Protein AF-A0A956I050-F1 (afdb_monomer_lite)

Structure (mmCIF, N/CA/C/O backbone):
data_AF-A0A956I050-F1
#
_entry.id   AF-A0A956I050-F1
#
loop_
_atom_site.group_PDB
_atom_site.id
_atom_site.type_symbol
_atom_site.label_atom_id
_atom_site.label_alt_id
_atom_site.label_comp_id
_atom_site.label_asym_id
_atom_site.label_entity_id
_atom_site.label_seq_id
_atom_site.pdbx_PDB_ins_code
_atom_site.Cartn_x
_atom_site.Cartn_y
_atom_site.Cartn_z
_atom_site.occupancy
_atom_site.B_iso_or_equiv
_atom_site.auth_seq_id
_atom_site.auth_comp_id
_atom_site.auth_asym_id
_atom_site.auth_atom_id
_atom_site.pdbx_PDB_model_num
ATOM 1 N N . VAL A 1 1 ? -2.590 -21.849 24.169 1.00 32.66 1 VAL A N 1
ATOM 2 C CA . VAL A 1 1 ? -2.100 -20.506 23.797 1.00 32.66 1 VAL A CA 1
ATOM 3 C C . VAL A 1 1 ? -2.093 -20.452 22.286 1.00 32.66 1 VAL A C 1
ATOM 5 O O . VAL A 1 1 ? -1.281 -21.127 21.665 1.00 32.66 1 VAL A O 1
ATOM 8 N N . GLN A 1 2 ? -3.095 -19.812 21.691 1.00 24.70 2 GLN A N 1
ATOM 9 C CA . GLN A 1 2 ? -3.137 -19.642 20.244 1.00 24.70 2 GLN A CA 1
ATOM 10 C C . GLN A 1 2 ? -2.114 -18.549 19.931 1.00 24.70 2 GLN A C 1
ATOM 12 O O . GLN A 1 2 ? -2.386 -17.370 20.122 1.00 24.70 2 GLN A O 1
ATOM 17 N N . HIS A 1 3 ? -0.891 -18.960 19.594 1.00 26.44 3 HIS A N 1
ATOM 18 C CA . HIS A 1 3 ? 0.103 -18.056 19.034 1.00 26.44 3 HIS A CA 1
ATOM 19 C C . HIS A 1 3 ? -0.406 -17.677 17.646 1.00 26.44 3 HIS A C 1
ATOM 21 O O . HIS A 1 3 ? -0.210 -18.418 16.683 1.00 26.44 3 HIS A O 1
ATOM 27 N N . ASP A 1 4 ? -1.142 -16.573 17.566 1.00 37.06 4 ASP A N 1
ATOM 28 C CA . ASP A 1 4 ? -1.303 -15.887 16.296 1.00 37.06 4 ASP A CA 1
ATOM 29 C C . ASP A 1 4 ? 0.092 -15.388 15.903 1.00 37.06 4 ASP A C 1
ATOM 31 O O . ASP A 1 4 ? 0.827 -14.862 16.739 1.00 37.06 4 ASP A O 1
ATOM 35 N N . VAL A 1 5 ? 0.501 -15.655 14.668 1.00 35.31 5 VAL A N 1
ATOM 36 C CA . VAL A 1 5 ? 1.904 -15.766 14.201 1.00 35.31 5 VAL A CA 1
ATOM 37 C C . VAL A 1 5 ? 2.706 -14.449 14.306 1.00 35.31 5 VAL A C 1
ATOM 39 O O . VAL A 1 5 ? 3.886 -14.403 13.967 1.00 35.31 5 VAL A O 1
ATOM 42 N N . TYR A 1 6 ? 2.081 -13.385 14.808 1.00 45.66 6 TYR A N 1
ATOM 43 C CA . TYR A 1 6 ? 2.517 -11.993 14.700 1.00 45.66 6 TYR A CA 1
ATOM 44 C C . TYR A 1 6 ? 2.649 -11.259 16.028 1.00 45.66 6 TYR A C 1
ATOM 46 O O . TYR A 1 6 ? 3.104 -10.118 16.041 1.00 45.66 6 TYR A O 1
ATOM 54 N N . HIS A 1 7 ? 2.311 -11.907 17.140 1.00 44.47 7 HIS A N 1
ATOM 55 C CA . HIS A 1 7 ? 2.583 -11.340 18.449 1.00 44.47 7 HIS A CA 1
ATOM 56 C C . HIS A 1 7 ? 3.891 -11.928 18.972 1.00 44.47 7 HIS A C 1
ATOM 58 O O . HIS A 1 7 ? 3.992 -13.131 19.222 1.00 44.47 7 HIS A O 1
ATOM 64 N N . VAL A 1 8 ? 4.90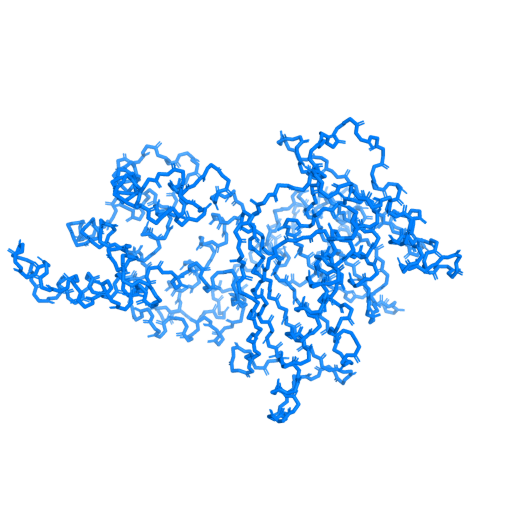7 -11.074 19.152 1.00 45.56 8 VAL A N 1
ATOM 65 C CA . VAL A 1 8 ? 6.084 -11.419 19.982 1.00 45.56 8 VAL A CA 1
ATOM 66 C C . VAL A 1 8 ? 5.624 -11.802 21.397 1.00 45.56 8 VAL A C 1
ATOM 68 O O . VAL A 1 8 ? 6.259 -12.595 22.091 1.00 45.56 8 VAL A O 1
ATOM 71 N N . TYR A 1 9 ? 4.472 -11.263 21.781 1.00 52.09 9 TYR A N 1
ATOM 72 C CA . TYR A 1 9 ? 3.809 -11.414 23.055 1.00 52.09 9 TYR A CA 1
ATOM 73 C C . TYR A 1 9 ? 2.624 -12.385 22.975 1.00 52.09 9 TYR A C 1
ATOM 75 O O . TYR A 1 9 ? 2.086 -12.687 21.918 1.00 52.09 9 TYR A O 1
ATOM 83 N N . THR A 1 10 ? 2.189 -12.928 24.101 1.00 69.94 10 THR A N 1
ATOM 84 C CA . THR A 1 10 ? 0.854 -13.531 24.173 1.00 69.94 10 THR A CA 1
ATOM 85 C C . THR A 1 10 ? -0.200 -12.414 24.151 1.00 69.94 10 THR A C 1
ATOM 87 O O . THR A 1 10 ? 0.128 -11.263 24.433 1.00 69.94 10 THR A O 1
ATOM 90 N N . VAL A 1 11 ? -1.452 -12.714 23.777 1.00 73.69 11 VAL A N 1
ATOM 91 C CA . VAL A 1 11 ? -2.514 -11.691 23.605 1.00 73.69 11 VAL A CA 1
ATOM 92 C C . VAL A 1 11 ? -2.657 -10.789 24.839 1.00 73.69 11 VAL A C 1
ATOM 94 O O . VAL A 1 11 ? -2.818 -9.585 24.709 1.00 73.69 11 VAL A O 1
ATOM 97 N N . ASP A 1 12 ? -2.534 -11.357 26.036 1.00 78.62 12 ASP A N 1
ATOM 98 C CA . ASP A 1 12 ? -2.527 -10.633 27.309 1.00 78.62 12 ASP A CA 1
ATOM 99 C C . ASP A 1 12 ? -1.355 -9.647 27.440 1.00 78.62 12 ASP A C 1
ATOM 101 O O . ASP A 1 12 ? -1.567 -8.488 27.791 1.00 78.62 12 ASP A O 1
ATOM 105 N N . VAL A 1 13 ? -0.131 -10.077 27.127 1.00 83.12 13 VAL A N 1
ATOM 106 C CA . VAL A 1 13 ? 1.059 -9.216 27.190 1.00 83.12 13 VAL A CA 1
ATOM 107 C C . VAL A 1 13 ? 1.009 -8.131 26.109 1.00 83.12 13 VAL A C 1
ATOM 109 O O . VAL A 1 13 ? 1.358 -6.987 26.390 1.00 83.12 13 VAL A O 1
ATOM 112 N N . HIS A 1 14 ? 0.514 -8.450 24.908 1.00 85.94 14 HIS A N 1
ATOM 113 C CA . HIS A 1 14 ? 0.299 -7.470 23.837 1.00 85.94 14 HIS A CA 1
ATOM 114 C C . HIS A 1 14 ? -0.714 -6.395 24.241 1.00 85.94 14 HIS A C 1
ATOM 116 O O . HIS A 1 14 ? -0.412 -5.210 24.135 1.00 85.94 14 HIS A O 1
ATOM 122 N N . SER A 1 15 ? -1.878 -6.782 24.774 1.00 89.81 15 SER A N 1
ATOM 123 C CA . SER A 1 15 ? -2.897 -5.825 25.224 1.00 89.81 15 SER A CA 1
ATOM 124 C C . SER A 1 15 ? -2.367 -4.858 26.286 1.00 89.81 15 SER A C 1
ATOM 126 O O . SER A 1 15 ? -2.687 -3.670 26.246 1.00 89.81 15 SER A O 1
ATOM 128 N N . VAL A 1 16 ? -1.546 -5.340 27.227 1.00 92.50 16 VAL A N 1
ATOM 129 C CA . VAL A 1 16 ? -0.915 -4.482 28.246 1.00 92.50 16 VAL A CA 1
ATOM 130 C C . VAL A 1 16 ? 0.146 -3.575 27.621 1.00 92.50 16 VAL A C 1
ATOM 132 O O . VAL A 1 16 ? 0.132 -2.374 27.875 1.00 92.50 16 VAL A O 1
ATOM 135 N N . ALA A 1 17 ? 1.005 -4.106 26.748 1.00 91.00 17 ALA A N 1
ATOM 136 C CA . ALA A 1 17 ? 2.020 -3.311 26.058 1.00 91.00 17 ALA A CA 1
ATOM 137 C C . ALA A 1 17 ? 1.398 -2.193 25.204 1.00 91.00 17 ALA A C 1
ATOM 139 O O . ALA A 1 17 ? 1.888 -1.065 25.215 1.00 91.00 17 ALA A O 1
ATOM 140 N N . ALA A 1 18 ? 0.296 -2.472 24.502 1.00 93.81 18 ALA A N 1
ATOM 141 C CA . ALA A 1 18 ? -0.436 -1.479 23.721 1.00 93.81 18 ALA A CA 1
ATOM 142 C C . ALA A 1 18 ? -0.981 -0.351 24.617 1.00 93.81 18 ALA A C 1
ATOM 144 O O . ALA A 1 18 ? -0.853 0.832 24.292 1.00 93.81 18 ALA A O 1
ATOM 145 N N . VAL A 1 19 ? -1.527 -0.698 25.788 1.00 96.44 19 VAL A N 1
ATOM 146 C CA . VAL A 1 19 ? -1.959 0.277 26.802 1.00 96.44 19 VAL A CA 1
ATOM 147 C C . VAL A 1 19 ? -0.791 1.135 27.300 1.00 96.44 19 VAL A C 1
ATOM 149 O O . VAL A 1 19 ? -0.926 2.361 27.361 1.00 96.44 19 VAL A O 1
ATOM 152 N N . ASP A 1 20 ? 0.358 0.529 27.599 1.00 95.00 20 ASP A N 1
ATOM 153 C CA . ASP A 1 20 ? 1.566 1.255 28.010 1.00 95.00 20 ASP A CA 1
ATOM 154 C C . ASP A 1 20 ? 2.052 2.200 26.903 1.00 95.00 20 ASP A C 1
ATOM 156 O O . ASP A 1 20 ? 2.388 3.356 27.167 1.00 95.00 20 ASP A O 1
ATOM 160 N N . ARG A 1 21 ? 1.984 1.771 25.639 1.00 95.12 21 ARG A N 1
ATOM 161 C CA . ARG A 1 21 ? 2.326 2.607 24.485 1.00 95.12 21 ARG A CA 1
ATOM 162 C C . ARG A 1 21 ? 1.399 3.812 24.341 1.00 95.12 21 ARG A C 1
ATOM 164 O O . ARG A 1 21 ? 1.870 4.924 24.101 1.00 95.12 21 ARG A O 1
ATOM 171 N N . LEU A 1 22 ? 0.090 3.645 24.530 1.00 96.75 22 LEU A N 1
ATOM 172 C CA . LEU A 1 22 ? -0.833 4.785 24.562 1.00 96.75 22 LEU A CA 1
ATOM 173 C C . LEU A 1 22 ? -0.511 5.738 25.727 1.00 96.75 22 LEU A C 1
ATOM 175 O O . LEU A 1 22 ? -0.635 6.958 25.589 1.00 96.75 22 LEU A O 1
ATOM 179 N N . HIS A 1 23 ? -0.060 5.201 26.861 1.00 96.38 23 HIS A N 1
ATOM 180 C CA . HIS A 1 23 ? 0.382 6.001 27.998 1.00 96.38 23 HIS A CA 1
ATOM 181 C C . HIS A 1 23 ? 1.661 6.804 27.697 1.00 96.38 23 HIS A C 1
ATOM 183 O O . HIS A 1 23 ? 1.716 7.993 28.010 1.00 96.38 23 HIS A O 1
ATOM 189 N N . GLU A 1 24 ? 2.660 6.206 27.043 1.00 96.12 24 GLU A N 1
ATOM 190 C CA . GLU A 1 24 ? 3.865 6.897 26.548 1.00 96.12 24 GLU A CA 1
ATOM 191 C C . GLU A 1 24 ? 3.514 8.048 25.596 1.00 96.12 24 GLU A C 1
ATOM 193 O O . GLU A 1 24 ? 4.034 9.158 25.739 1.00 96.12 24 GLU A O 1
ATOM 198 N N . LEU A 1 25 ? 2.577 7.817 24.667 1.00 96.25 25 LEU A N 1
ATOM 199 C CA . LEU A 1 25 ? 2.087 8.853 23.756 1.00 96.25 25 LEU A CA 1
ATOM 200 C C . LEU A 1 25 ? 1.469 10.030 24.511 1.00 96.25 25 LEU A C 1
ATOM 202 O O . LEU A 1 25 ? 1.815 11.176 24.226 1.00 96.25 25 LEU A O 1
ATOM 206 N N . ALA A 1 26 ? 0.595 9.753 25.482 1.00 95.56 26 ALA A N 1
ATOM 207 C CA . ALA A 1 26 ? -0.079 10.778 26.278 1.00 95.56 26 ALA A CA 1
ATOM 208 C C . ALA A 1 26 ? 0.891 11.592 27.153 1.00 95.56 26 ALA A C 1
ATOM 210 O O . ALA A 1 26 ? 0.649 12.773 27.396 1.00 95.56 26 ALA A O 1
ATOM 211 N N . ARG A 1 27 ? 2.002 10.987 27.602 1.00 95.81 27 ARG A N 1
ATOM 212 C CA . ARG A 1 27 ? 3.082 11.686 28.326 1.00 95.81 27 ARG A CA 1
ATOM 213 C C . ARG A 1 27 ? 4.019 12.473 27.406 1.00 95.81 27 ARG A C 1
ATOM 215 O O . ARG A 1 27 ? 4.732 13.355 27.881 1.00 95.81 27 ARG A O 1
ATOM 222 N N . GLY A 1 28 ? 3.974 12.210 26.100 1.00 93.12 28 GLY A N 1
ATOM 223 C CA . GLY A 1 28 ? 4.796 12.887 25.099 1.00 93.12 28 GLY A CA 1
ATOM 224 C C . GLY A 1 28 ? 6.198 12.300 24.941 1.00 93.12 28 GLY A C 1
ATOM 225 O O . GLY A 1 28 ? 7.051 12.942 24.329 1.00 93.12 28 GLY A O 1
ATOM 226 N N . ASP A 1 29 ? 6.439 11.094 25.452 1.00 93.31 29 ASP A N 1
ATOM 227 C CA . ASP A 1 29 ? 7.758 10.449 25.446 1.00 93.31 29 ASP A CA 1
ATOM 228 C C . ASP A 1 29 ? 8.275 10.176 24.028 1.00 93.31 29 ASP A C 1
ATOM 230 O O . ASP A 1 29 ? 9.478 10.203 23.788 1.00 93.31 29 ASP A O 1
ATOM 234 N N . LEU A 1 30 ? 7.360 9.963 23.077 1.00 89.69 30 LEU A N 1
ATOM 235 C CA . LEU A 1 30 ? 7.664 9.644 21.679 1.00 89.69 30 LEU A CA 1
ATOM 236 C C . LEU A 1 30 ? 7.559 10.863 20.749 1.00 89.69 30 LEU A C 1
ATOM 238 O O . LEU A 1 30 ? 7.482 10.720 19.532 1.00 89.69 30 LEU A O 1
ATOM 242 N N . LYS A 1 31 ? 7.521 12.084 21.298 1.00 87.25 31 LYS A N 1
ATOM 243 C CA . LYS A 1 31 ? 7.215 13.303 20.532 1.00 87.25 31 LYS A CA 1
ATOM 244 C C . LYS A 1 31 ? 8.243 13.634 19.444 1.00 87.25 31 LYS A C 1
ATOM 246 O O . LYS A 1 31 ? 7.863 14.272 18.464 1.00 87.25 31 LYS A O 1
ATOM 251 N N . SER A 1 32 ? 9.513 13.255 19.615 1.00 76.31 32 SER A N 1
ATOM 252 C CA . SER A 1 32 ? 10.557 13.483 18.602 1.00 76.31 32 SER A CA 1
ATOM 253 C C . SER A 1 32 ? 10.265 12.729 17.309 1.00 76.31 32 SER A C 1
ATOM 255 O O . SER A 1 32 ? 10.417 13.289 16.227 1.00 76.31 32 SER A O 1
ATOM 257 N N . ASP A 1 33 ? 9.798 11.491 17.444 1.00 77.81 33 ASP A N 1
ATOM 258 C CA . ASP A 1 33 ? 9.650 10.557 16.331 1.00 77.81 33 ASP A CA 1
ATOM 259 C C . ASP A 1 33 ? 8.204 10.557 15.811 1.00 77.81 33 ASP A C 1
ATOM 261 O O . ASP A 1 33 ? 7.954 10.363 14.622 1.00 77.81 33 ASP A O 1
ATOM 265 N N . HIS A 1 34 ? 7.241 10.824 16.703 1.00 85.69 34 HIS A N 1
ATOM 266 C CA . HIS A 1 34 ? 5.802 10.726 16.455 1.00 85.69 34 HIS A CA 1
ATOM 267 C C . HIS A 1 34 ? 5.030 11.936 17.020 1.00 85.69 34 HIS A C 1
ATOM 269 O O . HIS A 1 34 ? 4.218 11.809 17.948 1.00 85.69 34 HIS A O 1
ATOM 275 N N . PRO A 1 35 ? 5.240 13.144 16.464 1.00 85.62 35 PRO A N 1
ATOM 276 C CA . PRO A 1 35 ? 4.672 14.376 17.006 1.00 85.62 35 PRO A CA 1
ATOM 277 C C . PRO A 1 35 ? 3.140 14.451 16.916 1.00 85.62 35 PRO A C 1
ATOM 279 O O . PRO A 1 35 ? 2.521 15.061 17.794 1.00 85.62 35 PRO A O 1
ATOM 282 N N . LEU A 1 36 ? 2.510 13.869 15.883 1.00 89.69 36 LEU A N 1
ATOM 283 C CA . LEU A 1 36 ? 1.050 13.884 15.741 1.00 89.69 36 LEU A CA 1
ATOM 284 C C . LEU A 1 36 ? 0.362 12.958 16.764 1.00 89.69 36 LEU A C 1
ATOM 286 O O . LEU A 1 36 ? -0.458 13.479 17.524 1.00 89.69 36 LEU A O 1
ATOM 290 N N . PRO A 1 37 ? 0.693 11.649 16.868 1.00 94.50 37 PRO A N 1
ATOM 291 C CA . PRO A 1 37 ? 0.135 10.777 17.905 1.00 94.50 37 PRO A CA 1
ATOM 292 C C . PRO A 1 37 ? 0.257 11.344 19.323 1.00 94.50 37 PRO A C 1
ATOM 294 O O . PRO A 1 37 ? -0.730 11.352 20.055 1.00 94.50 37 PRO A O 1
ATOM 297 N N . CYS A 1 38 ? 1.421 11.886 19.702 1.00 94.19 38 CYS A N 1
ATOM 298 C CA . CYS A 1 38 ? 1.610 12.478 21.031 1.00 94.19 38 CYS A CA 1
ATOM 299 C C . CYS A 1 38 ? 0.686 13.674 21.285 1.00 94.19 38 CYS A C 1
ATOM 301 O O . CYS A 1 38 ? 0.105 13.791 22.362 1.00 94.19 38 CYS A O 1
ATOM 303 N N . ARG A 1 39 ? 0.516 14.559 20.295 1.00 94.06 39 ARG A N 1
ATOM 304 C CA . ARG A 1 39 ? -0.395 15.706 20.412 1.00 94.06 39 ARG A CA 1
ATOM 305 C C . ARG A 1 39 ? -1.842 15.250 20.582 1.00 94.06 39 ARG A C 1
ATOM 307 O O . ARG A 1 39 ? -2.513 15.680 21.512 1.00 94.06 39 ARG A O 1
ATOM 314 N N . LEU A 1 40 ? -2.293 14.344 19.716 1.00 95.94 40 LEU A N 1
ATOM 315 C CA . LEU A 1 40 ? -3.655 13.812 19.754 1.00 95.94 40 LEU A CA 1
ATOM 316 C C . LEU A 1 40 ? -3.944 13.076 21.067 1.00 95.94 40 LEU A C 1
ATOM 318 O O . LEU A 1 40 ? -5.036 13.216 21.615 1.00 95.94 40 LEU A O 1
ATOM 322 N N . ALA A 1 41 ? -2.973 12.322 21.588 1.00 96.56 41 ALA A N 1
ATOM 323 C CA . ALA A 1 41 ? -3.108 11.626 22.861 1.00 96.56 41 ALA A CA 1
ATOM 324 C C . ALA A 1 41 ? -3.191 12.601 24.047 1.00 96.56 41 ALA A C 1
ATOM 326 O O . ALA A 1 41 ? -4.012 12.404 24.941 1.00 96.56 41 ALA A O 1
ATOM 327 N N . ALA A 1 42 ? -2.395 13.674 24.043 1.00 93.06 42 ALA A N 1
ATOM 328 C CA . ALA A 1 42 ? -2.446 14.711 25.075 1.00 93.06 42 ALA A CA 1
ATOM 329 C C . ALA A 1 42 ? -3.782 15.481 25.083 1.00 93.06 42 ALA A C 1
ATOM 331 O O . ALA A 1 42 ? -4.238 15.924 26.135 1.00 93.06 42 ALA A O 1
ATOM 332 N N . GLU A 1 43 ? -4.425 15.613 23.922 1.00 90.75 43 GLU A N 1
ATOM 333 C CA . GLU A 1 43 ? -5.700 16.319 23.735 1.00 90.75 43 GLU A CA 1
ATOM 334 C C . GLU A 1 43 ? -6.931 15.393 23.851 1.00 90.75 43 GLU A C 1
ATOM 336 O O . GLU A 1 43 ? -8.049 15.790 23.503 1.00 90.75 43 GLU A O 1
ATOM 341 N N . MET A 1 44 ? -6.768 14.148 24.322 1.00 91.81 44 MET A N 1
ATOM 342 C CA . MET A 1 44 ? -7.884 13.201 24.383 1.00 91.81 44 MET A CA 1
ATOM 343 C C . MET A 1 44 ? -8.897 13.572 25.499 1.00 91.81 44 MET A C 1
ATOM 345 O O . MET A 1 44 ? -8.531 13.674 26.670 1.00 91.81 44 MET A O 1
ATOM 349 N N . PRO A 1 45 ? -10.198 13.725 25.190 1.00 88.44 45 PRO A N 1
ATOM 350 C CA . PRO A 1 45 ? -11.235 14.127 26.132 1.00 88.44 45 PRO A CA 1
ATOM 351 C C . PRO A 1 45 ? -11.664 12.977 27.047 1.00 88.44 45 PRO A C 1
ATOM 353 O O . PRO A 1 45 ? -12.060 13.213 28.187 1.00 88.44 45 PRO A O 1
ATOM 356 N N . ARG A 1 46 ? -11.605 11.727 26.560 1.00 90.56 46 ARG A N 1
ATOM 357 C CA . ARG A 1 46 ? -12.128 10.539 27.255 1.00 90.56 46 ARG A CA 1
ATOM 358 C C . ARG A 1 46 ? -11.075 9.440 27.402 1.00 90.56 46 ARG A C 1
ATOM 360 O O . ARG A 1 46 ? -11.240 8.352 26.847 1.00 90.56 46 ARG A O 1
ATOM 367 N N . PRO A 1 47 ? -10.006 9.672 28.184 1.00 94.44 47 PRO A N 1
ATOM 368 C CA . PRO A 1 47 ? -8.908 8.720 28.286 1.00 94.44 47 PRO A CA 1
ATOM 369 C C . PRO A 1 47 ? -9.361 7.339 28.749 1.00 94.44 47 PRO A C 1
ATOM 371 O O . PRO A 1 47 ? -9.059 6.343 28.104 1.00 94.44 47 PRO A O 1
ATOM 374 N N . LYS A 1 48 ? -10.184 7.257 29.798 1.00 96.25 48 LYS A N 1
ATOM 375 C CA . LYS A 1 48 ? -10.650 5.966 30.331 1.00 96.25 48 LYS A CA 1
ATOM 376 C C . LYS A 1 48 ? -11.334 5.091 29.273 1.00 96.25 48 LYS A C 1
ATOM 378 O O . LYS A 1 48 ? -11.161 3.878 29.297 1.00 96.25 48 LYS A O 1
ATOM 383 N N . THR A 1 49 ? -12.086 5.703 28.360 1.00 97.00 49 THR A N 1
ATOM 384 C CA . THR A 1 49 ? -12.823 5.012 27.296 1.00 97.00 49 THR A CA 1
ATOM 385 C C . THR A 1 49 ? -11.862 4.409 26.272 1.00 97.00 49 THR A C 1
ATOM 387 O O . THR A 1 49 ? -11.952 3.217 25.988 1.00 97.00 49 THR A O 1
ATOM 390 N N . LEU A 1 50 ? -10.899 5.193 25.776 1.00 97.62 50 LEU A N 1
ATOM 391 C CA . LEU A 1 50 ? -9.908 4.717 24.808 1.00 97.62 50 LEU A CA 1
ATOM 392 C C . LEU A 1 50 ? -8.964 3.667 25.415 1.00 97.62 50 LEU A C 1
ATOM 394 O O . LEU A 1 50 ? -8.719 2.635 24.798 1.00 97.62 50 LEU A O 1
ATOM 398 N N . PHE A 1 51 ? -8.490 3.885 26.644 1.00 97.88 51 PHE A N 1
ATOM 399 C CA . PHE A 1 51 ? -7.651 2.918 27.358 1.00 97.88 51 PHE A CA 1
ATOM 400 C C . PHE A 1 51 ? -8.368 1.577 27.567 1.00 97.88 51 PHE A C 1
ATOM 402 O O . PHE A 1 51 ? -7.766 0.522 27.375 1.00 97.88 51 PHE A O 1
ATOM 409 N N . LEU A 1 52 ? -9.660 1.598 27.917 1.00 98.12 52 LEU A N 1
ATOM 410 C CA . LEU A 1 52 ? -10.445 0.371 28.043 1.00 98.12 52 LEU A CA 1
ATOM 411 C C . LEU A 1 52 ? -10.646 -0.314 26.685 1.00 98.12 52 LEU A C 1
ATOM 413 O O . LEU A 1 52 ? -10.491 -1.528 26.599 1.00 98.12 52 LEU A O 1
ATOM 417 N N . ALA A 1 53 ? -10.961 0.441 25.629 1.00 97.81 53 ALA A N 1
ATOM 418 C CA . ALA A 1 53 ? -11.108 -0.119 24.288 1.00 97.81 53 ALA A CA 1
ATOM 419 C C . ALA A 1 53 ? -9.814 -0.787 23.802 1.00 97.81 53 ALA A C 1
ATOM 421 O O . ALA A 1 53 ? -9.859 -1.911 23.315 1.00 97.81 53 ALA A O 1
ATOM 422 N N . LEU A 1 54 ? -8.660 -0.145 24.008 1.00 97.19 54 LEU A N 1
ATOM 423 C CA . LEU A 1 54 ? -7.356 -0.701 23.653 1.00 97.19 54 LEU A CA 1
ATOM 424 C C . LEU A 1 54 ? -7.010 -1.944 24.477 1.00 97.19 54 LEU A C 1
ATOM 426 O O . LEU A 1 54 ? -6.514 -2.917 23.927 1.00 97.19 54 LEU A O 1
ATOM 430 N N . LEU A 1 55 ? -7.341 -1.986 25.768 1.00 96.88 55 LEU A N 1
ATOM 431 C CA . LEU A 1 55 ? -7.154 -3.203 26.563 1.00 96.88 55 LEU A CA 1
ATOM 432 C C . LEU A 1 55 ? -7.989 -4.381 26.021 1.00 96.88 55 LEU A C 1
ATOM 434 O O . LEU A 1 55 ? -7.553 -5.531 26.073 1.00 96.88 55 LEU A O 1
ATOM 438 N N . LEU A 1 56 ? -9.187 -4.092 25.503 1.00 96.38 56 LEU A N 1
ATOM 439 C CA . LEU A 1 56 ? -10.162 -5.084 25.046 1.00 96.38 56 LEU A CA 1
ATOM 440 C C . LEU A 1 56 ? -10.119 -5.380 23.538 1.00 96.38 56 LEU A C 1
ATOM 442 O O . LEU A 1 56 ? -10.842 -6.278 23.115 1.00 96.38 56 LEU A O 1
ATOM 446 N N . HIS A 1 57 ? -9.313 -4.672 22.736 1.00 94.75 57 HIS A N 1
ATOM 447 C CA . HIS A 1 57 ? -9.398 -4.700 21.262 1.00 94.75 57 HIS A CA 1
ATOM 448 C C . HIS A 1 57 ? -9.353 -6.120 20.672 1.00 94.75 57 HIS A C 1
ATOM 450 O O . HIS A 1 57 ? -10.105 -6.446 19.759 1.00 94.75 57 HIS A O 1
ATOM 456 N N . ASP A 1 58 ? -8.550 -6.992 21.279 1.00 92.19 58 ASP A N 1
ATOM 457 C CA . ASP A 1 58 ? -8.327 -8.368 20.846 1.00 92.19 58 ASP A CA 1
ATOM 458 C C . ASP A 1 58 ? -8.991 -9.433 21.740 1.00 92.19 58 ASP A C 1
ATOM 460 O O . ASP A 1 58 ? -8.727 -10.630 21.590 1.00 92.19 58 ASP A O 1
ATOM 464 N N . ILE A 1 59 ? -9.892 -9.051 22.658 1.00 92.12 59 ILE A N 1
ATOM 465 C CA . ILE A 1 59 ? -10.517 -9.992 23.612 1.00 92.12 59 ILE A CA 1
ATOM 466 C C . ILE A 1 59 ? -11.274 -11.137 22.917 1.00 92.12 59 ILE A C 1
ATOM 468 O O . ILE A 1 59 ? -11.374 -12.246 23.447 1.00 92.12 59 ILE A O 1
ATOM 472 N N . GLY A 1 60 ? -11.764 -10.897 21.698 1.00 87.56 60 GLY A N 1
ATOM 473 C CA . GLY A 1 60 ? -12.470 -11.888 20.893 1.00 87.56 60 GLY A CA 1
ATOM 474 C C . GLY A 1 60 ? -11.574 -12.949 20.242 1.00 87.56 60 GLY A C 1
ATOM 475 O O . GLY A 1 60 ? -12.105 -13.935 19.730 1.00 87.56 60 GLY A O 1
ATOM 476 N N . LYS A 1 61 ? -10.235 -12.805 20.253 1.00 82.81 61 LYS A N 1
ATOM 477 C CA . LYS A 1 61 ? -9.315 -13.722 19.540 1.00 82.81 61 LYS A CA 1
ATOM 478 C C . LYS A 1 61 ? -9.443 -15.175 19.984 1.00 82.81 61 LYS A C 1
ATOM 480 O O . LYS A 1 61 ? -9.325 -16.086 19.167 1.00 82.81 61 LYS A O 1
ATOM 485 N N . ALA A 1 62 ? -9.766 -15.401 21.258 1.00 80.56 62 ALA A N 1
ATOM 486 C CA . ALA A 1 62 ? -10.002 -16.738 21.803 1.00 80.56 62 ALA A CA 1
ATOM 487 C C . ALA A 1 62 ? -11.192 -17.474 21.151 1.00 80.56 62 ALA A C 1
ATOM 489 O O . ALA A 1 62 ? -11.324 -18.687 21.307 1.00 80.56 62 ALA A O 1
ATOM 490 N N . PHE A 1 63 ? -12.049 -16.761 20.414 1.00 79.25 63 PHE A N 1
ATOM 491 C CA . PHE A 1 63 ? -13.287 -17.279 19.836 1.00 79.25 63 PHE A CA 1
ATOM 492 C C . PHE A 1 63 ? -13.230 -17.444 18.306 1.00 79.25 63 PHE A C 1
ATOM 494 O O . PHE A 1 63 ? -14.261 -17.686 17.671 1.00 79.25 63 PHE A O 1
ATOM 501 N N . GLY A 1 64 ? -12.043 -17.365 17.696 1.00 72.69 64 GLY A N 1
ATOM 502 C CA . GLY A 1 64 ? -11.828 -17.656 16.275 1.00 72.69 64 GLY A CA 1
ATOM 503 C C . GLY A 1 64 ? -12.143 -16.481 15.342 1.00 72.69 64 GLY A C 1
ATOM 504 O O . GLY A 1 64 ? -11.778 -15.350 15.632 1.00 72.69 64 GLY A O 1
ATOM 505 N N . ARG A 1 65 ? -12.775 -16.754 14.187 1.00 71.94 65 ARG A N 1
ATOM 506 C CA . ARG A 1 65 ? -13.077 -15.726 13.167 1.00 71.94 65 ARG A CA 1
ATOM 507 C C . ARG A 1 65 ? -13.990 -14.624 13.697 1.00 71.94 65 ARG A C 1
ATOM 509 O O . ARG A 1 65 ? -14.753 -14.871 14.632 1.00 71.94 65 ARG A O 1
ATOM 516 N N . ASP A 1 66 ? -13.917 -13.461 13.050 1.00 77.56 66 ASP A N 1
ATOM 517 C CA . ASP A 1 66 ? -14.692 -12.260 13.378 1.00 77.56 66 ASP A CA 1
ATOM 518 C C . ASP A 1 66 ? -14.463 -11.821 14.830 1.00 77.56 66 ASP A C 1
ATOM 520 O O . ASP A 1 66 ? -15.388 -11.487 15.571 1.00 77.56 66 ASP A O 1
ATOM 524 N N . HIS A 1 67 ? -13.197 -11.878 15.260 1.00 86.19 67 HIS A N 1
ATOM 525 C CA . HIS A 1 67 ? -12.810 -11.602 16.641 1.00 86.19 67 HIS A CA 1
ATOM 526 C C . HIS A 1 67 ? -13.112 -10.165 17.057 1.00 86.19 67 HIS A C 1
ATOM 528 O O . HIS A 1 67 ? -13.377 -9.939 18.231 1.00 86.19 67 HIS A O 1
ATOM 534 N N . SER A 1 68 ? -13.115 -9.213 16.124 1.00 89.50 68 SER A N 1
ATOM 535 C CA . SER A 1 68 ? -13.502 -7.832 16.413 1.00 89.50 68 SER A CA 1
ATOM 536 C C . SER A 1 68 ? -14.985 -7.729 16.783 1.00 89.50 68 SER A C 1
ATOM 538 O O . SER A 1 68 ? -15.313 -7.150 17.814 1.00 89.50 68 SER A O 1
ATOM 540 N N . VAL A 1 69 ? -15.873 -8.380 16.022 1.00 91.06 69 VAL A N 1
ATOM 541 C CA . VAL A 1 69 ? -17.324 -8.421 16.290 1.00 91.06 69 VAL A CA 1
ATOM 542 C C . VAL A 1 69 ? -17.607 -9.125 17.616 1.00 91.06 69 VAL A C 1
ATOM 544 O O . VAL A 1 69 ? -18.288 -8.584 18.483 1.00 91.06 69 VAL A O 1
ATOM 547 N N . LYS A 1 70 ? -17.005 -10.298 17.835 1.00 90.94 70 LYS A N 1
ATOM 548 C CA . LYS A 1 70 ? -17.137 -11.028 19.108 1.00 90.94 70 LYS A CA 1
ATOM 549 C C . LYS A 1 70 ? -16.553 -10.246 20.283 1.00 90.94 70 LYS A C 1
ATOM 551 O O . LYS A 1 70 ? -17.109 -10.254 21.377 1.00 90.94 70 LYS A O 1
ATOM 556 N N . GLY A 1 71 ? -15.438 -9.552 20.065 1.00 94.25 71 GLY A N 1
ATOM 557 C CA . GLY A 1 71 ? -14.838 -8.666 21.055 1.00 94.25 71 GLY A CA 1
ATOM 558 C C . GLY A 1 71 ? -15.779 -7.524 21.434 1.00 94.25 71 GLY A C 1
ATOM 559 O O . GLY A 1 71 ? -15.943 -7.235 22.619 1.00 94.25 71 GLY A O 1
ATOM 560 N N . ALA A 1 72 ? -16.456 -6.932 20.451 1.00 95.44 72 ALA A N 1
ATOM 561 C CA . ALA A 1 72 ? -17.424 -5.860 20.647 1.00 95.44 72 ALA A CA 1
ATOM 562 C C . ALA A 1 72 ? -18.644 -6.323 21.468 1.00 95.44 72 ALA A C 1
ATOM 564 O O . ALA A 1 72 ? -19.045 -5.632 22.410 1.00 95.44 72 ALA A O 1
ATOM 565 N N . GLU A 1 73 ? -19.166 -7.528 21.201 1.00 95.38 73 GLU A N 1
ATOM 566 C CA . GLU A 1 73 ? -20.238 -8.156 21.994 1.00 95.38 73 GLU A CA 1
ATOM 567 C C . GLU A 1 73 ? -19.851 -8.317 23.476 1.00 95.38 73 GLU A C 1
ATOM 569 O O . GLU A 1 73 ? -20.681 -8.132 24.370 1.00 95.38 73 GLU A O 1
ATOM 574 N N . MET A 1 74 ? -18.578 -8.616 23.758 1.00 95.94 74 MET A N 1
ATOM 575 C CA . MET A 1 74 ? -18.053 -8.751 25.123 1.00 95.94 74 MET A CA 1
ATOM 576 C C . MET A 1 74 ? -17.764 -7.397 25.785 1.00 95.94 74 MET A C 1
ATOM 578 O O . MET A 1 74 ? -17.923 -7.250 27.002 1.00 95.94 74 MET A O 1
ATOM 582 N N . ALA A 1 75 ? -17.333 -6.404 25.007 1.00 97.12 75 ALA A N 1
ATOM 583 C CA . ALA A 1 75 ? -16.853 -5.128 25.520 1.00 97.12 75 ALA A CA 1
ATOM 584 C C . ALA A 1 75 ? -17.958 -4.299 26.195 1.00 97.12 75 ALA A C 1
ATOM 586 O O . ALA A 1 75 ? -17.713 -3.689 27.238 1.00 97.12 75 ALA A O 1
ATOM 587 N N . GLY A 1 76 ? -19.184 -4.329 25.661 1.00 95.94 76 GLY A N 1
ATOM 588 C CA . GLY A 1 76 ? -20.334 -3.605 26.220 1.00 95.94 76 GLY A CA 1
ATOM 589 C C . GLY A 1 76 ? -20.654 -4.002 27.671 1.00 95.94 76 GLY A C 1
ATOM 590 O O . GLY A 1 76 ? -20.583 -3.148 28.561 1.00 95.94 76 GLY A O 1
ATOM 591 N N . PRO A 1 77 ? -20.936 -5.290 27.957 1.00 97.44 77 PRO A N 1
ATOM 592 C CA . PRO A 1 77 ? -21.164 -5.776 29.319 1.00 97.44 77 PRO A CA 1
ATOM 593 C C . PRO A 1 77 ? -19.997 -5.509 30.281 1.00 97.44 77 PRO A C 1
ATOM 595 O O . PRO A 1 77 ? -20.218 -5.221 31.460 1.00 97.44 77 PRO A O 1
ATOM 598 N N . ILE A 1 78 ? -18.750 -5.577 29.798 1.00 97.94 78 ILE A N 1
ATOM 599 C CA . ILE A 1 78 ? -17.563 -5.264 30.606 1.00 97.94 78 ILE A CA 1
ATOM 600 C C . ILE A 1 78 ? -17.550 -3.780 30.988 1.00 97.94 78 ILE A C 1
ATOM 602 O O . ILE A 1 78 ? -17.412 -3.462 32.169 1.00 97.94 78 ILE A O 1
ATOM 606 N N . ALA A 1 79 ? -17.741 -2.880 30.022 1.00 97.81 79 ALA A N 1
ATOM 607 C CA . ALA A 1 79 ? -17.778 -1.440 30.263 1.00 97.81 79 ALA A CA 1
ATOM 608 C C . ALA A 1 79 ? -18.931 -1.050 31.208 1.00 97.81 79 ALA A C 1
ATOM 610 O O . ALA A 1 79 ? -18.725 -0.268 32.138 1.00 97.81 79 ALA A O 1
ATOM 611 N N . ALA A 1 80 ? -20.112 -1.659 31.046 1.00 97.50 80 ALA A N 1
ATOM 612 C CA . ALA A 1 80 ? -21.249 -1.457 31.943 1.00 97.50 80 ALA A CA 1
ATOM 613 C C . ALA A 1 80 ? -20.927 -1.871 33.387 1.00 97.50 80 ALA A C 1
ATOM 615 O O . ALA A 1 80 ? -21.155 -1.108 34.326 1.00 97.50 80 ALA A O 1
ATOM 616 N N . ARG A 1 81 ? -20.322 -3.051 33.574 1.00 97.88 81 ARG A N 1
ATOM 617 C CA . ARG A 1 81 ? -19.911 -3.550 34.896 1.00 97.88 81 ARG A CA 1
ATOM 618 C C . ARG A 1 81 ? -18.849 -2.671 35.564 1.00 97.88 81 ARG A C 1
ATOM 620 O O . ARG A 1 81 ? -18.802 -2.609 36.789 1.00 97.88 81 ARG A O 1
ATOM 627 N N . LEU A 1 82 ? -18.007 -2.002 34.778 1.00 97.44 82 LEU A N 1
ATOM 628 C CA . LEU A 1 82 ? -16.995 -1.057 35.258 1.00 97.44 82 LEU A CA 1
ATOM 629 C C . LEU A 1 82 ? -17.550 0.360 35.515 1.00 97.44 82 LEU A C 1
ATOM 631 O O . LEU A 1 82 ? -16.792 1.238 35.922 1.00 97.44 82 LEU A O 1
ATOM 635 N N . GLY A 1 83 ? -18.852 0.589 35.310 1.00 97.06 83 GLY A N 1
ATOM 636 C CA . GLY A 1 83 ? -19.522 1.855 35.621 1.00 97.06 83 GLY A CA 1
ATOM 637 C C . GLY A 1 83 ? -19.380 2.942 34.552 1.00 97.06 83 GLY A C 1
ATOM 638 O O . GLY A 1 83 ? -19.561 4.119 34.860 1.00 97.06 83 GLY A O 1
ATOM 639 N N . PHE A 1 84 ? -19.048 2.583 33.308 1.00 97.88 84 PHE A N 1
ATOM 640 C CA . PHE A 1 84 ? -19.000 3.542 32.201 1.00 97.88 84 PHE A CA 1
ATOM 641 C C . PHE A 1 84 ? -20.403 4.019 31.813 1.00 97.88 84 PHE A C 1
ATOM 643 O O . PHE A 1 84 ? -21.372 3.263 31.902 1.00 97.88 84 PHE A O 1
ATOM 650 N N . SER A 1 85 ? -20.512 5.263 31.341 1.00 97.56 85 SER A N 1
ATOM 651 C CA . SER A 1 85 ? -21.772 5.797 30.811 1.00 97.56 85 SER A CA 1
ATOM 652 C C . SER A 1 85 ? -22.213 5.022 29.566 1.00 97.56 85 SER A C 1
ATOM 654 O O . SER A 1 85 ? -21.375 4.481 28.848 1.00 97.56 85 SER A O 1
ATOM 656 N N . GLU A 1 86 ? -23.508 4.998 29.243 1.00 97.06 86 GLU A N 1
ATOM 657 C CA . GLU A 1 86 ? -23.978 4.335 28.014 1.00 97.06 86 GLU A CA 1
ATOM 658 C C . GLU A 1 86 ? -23.310 4.889 26.744 1.00 97.06 86 GLU A C 1
ATOM 660 O O . GLU A 1 86 ? -23.080 4.157 25.782 1.00 97.06 86 GLU A O 1
ATOM 665 N N . ALA A 1 87 ? -22.989 6.188 26.730 1.00 95.56 87 ALA A N 1
ATOM 666 C CA . ALA A 1 87 ? -22.286 6.812 25.616 1.00 95.56 87 ALA A CA 1
ATOM 667 C C . ALA A 1 87 ? -20.858 6.267 25.473 1.00 95.56 87 ALA A C 1
ATOM 669 O O . ALA A 1 87 ? -20.439 5.951 24.361 1.00 95.56 87 ALA A O 1
ATOM 670 N N . ASP A 1 88 ? -20.138 6.111 26.587 1.00 96.88 88 ASP A N 1
ATOM 671 C CA . ASP A 1 88 ? -18.791 5.542 26.577 1.00 96.88 88 ASP A CA 1
ATOM 672 C C . ASP A 1 88 ? -18.811 4.046 26.269 1.00 96.88 88 ASP A C 1
ATOM 674 O O . ASP A 1 88 ? -17.976 3.584 25.503 1.00 96.88 88 ASP A O 1
ATOM 678 N N . GLN A 1 89 ? -19.794 3.297 26.781 1.00 97.94 89 GLN A N 1
ATOM 679 C CA . GLN A 1 89 ? -19.985 1.885 26.434 1.00 97.94 89 GLN A CA 1
ATOM 680 C C . GLN A 1 89 ? -20.131 1.709 24.916 1.00 97.94 89 GLN A C 1
ATOM 682 O O . GLN A 1 89 ? -19.417 0.903 24.325 1.00 97.94 89 GLN A O 1
ATOM 687 N N . ARG A 1 90 ? -20.994 2.505 24.264 1.00 97.19 90 ARG A N 1
ATOM 688 C CA . ARG A 1 90 ? -21.161 2.475 22.798 1.00 97.19 90 ARG A CA 1
ATOM 689 C C . ARG A 1 90 ? -19.873 2.821 22.051 1.00 97.19 90 ARG A C 1
ATOM 691 O O . ARG A 1 90 ? -19.628 2.269 20.983 1.00 97.19 90 ARG A O 1
ATOM 698 N N . HIS A 1 91 ? -19.064 3.730 22.590 1.00 97.19 91 HIS A N 1
ATOM 699 C CA . HIS A 1 91 ? -17.786 4.108 21.985 1.00 97.19 91 HIS A CA 1
ATOM 700 C C . HIS A 1 91 ? -16.726 3.013 22.136 1.00 97.19 91 HIS A C 1
ATOM 702 O O . HIS A 1 91 ? -16.049 2.707 21.162 1.00 97.19 91 HIS A O 1
ATOM 708 N N . VAL A 1 92 ? -16.633 2.369 23.307 1.00 98.19 92 VAL A N 1
ATOM 709 C CA . VAL A 1 92 ? -15.762 1.199 23.524 1.00 98.19 92 VAL A CA 1
ATOM 710 C C . VAL A 1 92 ? -16.135 0.074 22.564 1.00 98.19 92 VAL A C 1
ATOM 712 O O . VAL A 1 92 ? -15.258 -0.452 21.890 1.00 98.19 92 VAL A O 1
ATOM 715 N N . VAL A 1 93 ? -17.424 -0.271 22.474 1.00 98.19 93 VAL A N 1
ATOM 716 C CA . VAL A 1 93 ? -17.919 -1.318 21.565 1.00 98.19 93 VAL A CA 1
ATOM 717 C C . VAL A 1 93 ? -17.521 -1.007 20.123 1.00 98.19 93 VAL A C 1
ATOM 719 O O . VAL A 1 93 ? -16.931 -1.857 19.467 1.00 98.19 93 VAL A O 1
ATOM 722 N N . TRP A 1 94 ? -17.758 0.225 19.664 1.00 97.94 94 TRP A N 1
ATOM 723 C CA . TRP A 1 94 ? -17.397 0.645 18.309 1.00 97.94 94 TRP A CA 1
ATOM 724 C C . TRP A 1 94 ? -15.885 0.577 18.052 1.00 97.94 94 TRP A C 1
ATOM 726 O O . TRP A 1 94 ? -15.467 0.051 17.027 1.00 97.94 94 TRP A O 1
ATOM 736 N N . LEU A 1 95 ? -15.053 1.054 18.986 1.00 97.94 95 LEU A N 1
ATOM 737 C CA . LEU A 1 95 ? -13.593 0.994 18.852 1.00 97.94 95 LEU A CA 1
ATOM 738 C C . LEU A 1 95 ? -13.076 -0.448 18.794 1.00 97.94 95 LEU A C 1
ATOM 740 O O . LEU A 1 95 ? -12.185 -0.737 18.002 1.00 97.94 95 LEU A O 1
ATOM 744 N N . VAL A 1 96 ? -13.630 -1.352 19.608 1.00 97.56 96 VAL A N 1
ATOM 745 C CA . VAL A 1 96 ? -13.260 -2.776 19.592 1.00 97.56 96 VAL A CA 1
ATOM 746 C C . VAL A 1 96 ? -13.733 -3.451 18.303 1.00 97.56 96 VAL A C 1
ATOM 748 O O . VAL A 1 96 ? -13.012 -4.271 17.747 1.00 97.56 96 VAL A O 1
ATOM 751 N N . GLU A 1 97 ? -14.902 -3.098 17.778 1.00 96.44 97 GLU A N 1
ATOM 752 C CA . GLU A 1 97 ? -15.388 -3.643 16.505 1.00 96.44 97 GLU A CA 1
ATOM 753 C C . GLU A 1 97 ? -14.540 -3.174 15.310 1.00 96.44 97 GLU A C 1
ATOM 755 O O . GLU A 1 97 ? -14.225 -3.953 14.408 1.00 96.44 97 GLU A O 1
ATOM 760 N N . GLU A 1 98 ? -14.131 -1.905 15.325 1.00 96.00 98 GLU A N 1
ATOM 761 C CA . GLU A 1 98 ? -13.460 -1.224 14.214 1.00 96.00 98 GLU A CA 1
ATOM 762 C C . GLU A 1 98 ? -11.927 -1.189 14.339 1.00 96.00 98 GLU A C 1
ATOM 764 O O . GLU A 1 98 ? -11.272 -0.567 13.505 1.00 96.00 98 GLU A O 1
ATOM 769 N N . HIS A 1 99 ? -11.321 -1.850 15.335 1.00 94.44 99 HIS A N 1
ATOM 770 C CA . HIS A 1 99 ? -9.887 -1.695 15.642 1.00 94.44 99 HIS A CA 1
ATOM 771 C C . HIS A 1 99 ? -8.936 -2.009 14.471 1.00 94.44 99 HIS A C 1
ATOM 773 O O . HIS A 1 99 ? -7.850 -1.444 14.397 1.00 94.44 99 HIS A O 1
ATOM 779 N N . LEU A 1 100 ? -9.341 -2.862 13.522 1.00 90.06 100 LEU A N 1
ATOM 780 C CA . LEU A 1 100 ? -8.552 -3.185 12.322 1.00 90.06 100 LEU A CA 1
ATOM 781 C C . LEU A 1 100 ? -8.829 -2.255 11.134 1.00 90.06 100 LEU A C 1
ATOM 783 O O . LEU A 1 100 ? -8.125 -2.298 10.123 1.00 90.06 100 LEU A O 1
ATOM 787 N N . SER A 1 101 ? -9.885 -1.450 11.204 1.00 91.44 101 SER A N 1
ATOM 788 C CA . SER A 1 101 ? -10.446 -0.785 10.034 1.00 91.44 101 SER A CA 1
ATOM 789 C C . SER A 1 101 ? -9.546 0.313 9.498 1.00 91.44 101 SER A C 1
ATOM 791 O O . SER A 1 101 ? -9.317 0.351 8.293 1.00 91.44 101 SER A O 1
ATOM 793 N N . LEU A 1 102 ? -8.952 1.146 10.359 1.00 91.06 102 LEU A N 1
ATOM 794 C CA . LEU A 1 102 ? -8.025 2.185 9.900 1.00 91.06 102 LEU A CA 1
ATOM 795 C C . LEU A 1 102 ? -6.783 1.585 9.232 1.00 91.06 102 LEU A C 1
ATOM 797 O O . LEU A 1 102 ? -6.357 2.074 8.184 1.00 91.06 102 LEU A O 1
ATOM 801 N N . TYR A 1 103 ? -6.247 0.496 9.795 1.00 85.38 103 TYR A N 1
ATOM 802 C CA . TYR A 1 103 ? -5.157 -0.256 9.179 1.00 85.38 103 TYR A CA 1
ATOM 803 C C . TYR A 1 103 ? -5.546 -0.752 7.784 1.00 85.38 103 TYR A C 1
ATOM 805 O O . TYR A 1 103 ? -4.830 -0.508 6.810 1.00 85.38 103 TYR A O 1
ATOM 813 N N . HIS A 1 104 ? -6.709 -1.396 7.663 1.00 80.75 104 HIS A N 1
ATOM 814 C CA . HIS A 1 104 ? -7.215 -1.891 6.386 1.00 80.75 104 HIS A CA 1
ATOM 815 C C . HIS A 1 104 ? -7.482 -0.767 5.382 1.00 80.75 104 HIS A C 1
ATOM 817 O O . HIS A 1 104 ? -7.140 -0.911 4.214 1.00 80.75 104 HIS A O 1
ATOM 823 N N . TRP A 1 105 ? -8.047 0.364 5.802 1.00 86.44 105 TRP A N 1
ATOM 824 C CA . TRP A 1 105 ? -8.279 1.497 4.909 1.00 86.44 105 TRP A CA 1
ATOM 825 C C . TRP A 1 105 ? -6.966 2.057 4.370 1.00 86.44 105 TRP A C 1
ATOM 827 O O . TRP A 1 105 ? -6.818 2.201 3.162 1.00 86.44 105 TRP A O 1
ATOM 837 N N . ALA A 1 106 ? -5.981 2.292 5.233 1.00 79.50 106 ALA A N 1
ATOM 838 C CA . ALA A 1 106 ? -4.683 2.806 4.811 1.00 79.50 106 ALA A CA 1
ATOM 839 C C . ALA A 1 106 ? -3.958 1.852 3.844 1.00 79.50 106 ALA A C 1
ATOM 841 O O . ALA A 1 106 ? -3.417 2.276 2.817 1.00 79.50 106 ALA A O 1
ATOM 842 N N . THR A 1 107 ? -3.974 0.552 4.148 1.00 68.69 107 THR A N 1
ATOM 843 C CA . THR A 1 107 ? -3.188 -0.453 3.415 1.00 68.69 107 THR A CA 1
ATOM 844 C C . THR A 1 107 ? -3.889 -1.014 2.183 1.00 68.69 107 THR A C 1
ATOM 846 O O . THR A 1 107 ? -3.202 -1.415 1.250 1.00 68.69 107 THR A O 1
ATOM 849 N N . ARG A 1 108 ? -5.228 -1.010 2.136 1.00 70.50 108 ARG A N 1
ATOM 850 C CA . ARG A 1 108 ? -6.004 -1.648 1.057 1.00 70.50 108 ARG A CA 1
ATOM 851 C C . ARG A 1 108 ? -6.780 -0.668 0.188 1.00 70.50 108 ARG A C 1
ATOM 853 O O . ARG A 1 108 ? -6.950 -0.897 -1.005 1.00 70.50 108 ARG A O 1
ATOM 860 N N . ARG A 1 109 ? -7.236 0.455 0.743 1.00 73.88 109 ARG A N 1
ATOM 861 C CA . ARG A 1 109 ? -8.012 1.443 -0.018 1.00 73.88 109 ARG A CA 1
ATOM 862 C C . ARG A 1 109 ? -7.091 2.473 -0.679 1.00 73.88 109 ARG A C 1
ATOM 864 O O . ARG A 1 109 ? -5.980 2.733 -0.204 1.00 73.88 109 ARG A O 1
ATOM 871 N N . ASP A 1 110 ? -7.544 3.067 -1.775 1.00 72.31 110 ASP A N 1
ATOM 872 C CA . ASP A 1 110 ? -6.889 4.211 -2.393 1.00 72.31 110 ASP A CA 1
ATOM 873 C C . ASP A 1 110 ? -7.294 5.460 -1.615 1.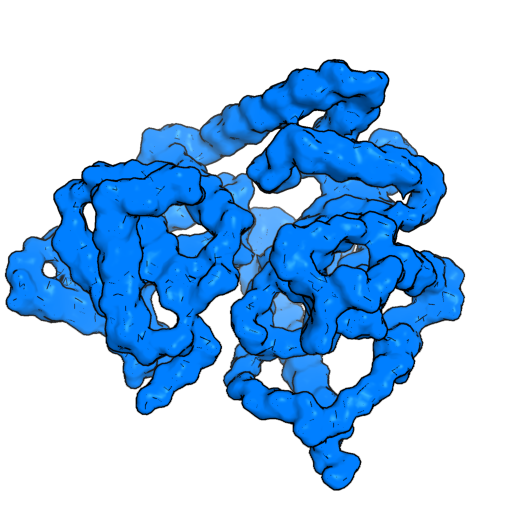00 72.31 110 ASP A C 1
ATOM 875 O O . ASP A 1 110 ? -8.337 6.064 -1.839 1.00 72.31 110 ASP A O 1
ATOM 879 N N . THR A 1 111 ? -6.458 5.846 -0.659 1.00 73.75 111 THR A N 1
ATOM 880 C CA . THR A 1 111 ? -6.694 7.007 0.203 1.00 73.75 111 THR A CA 1
ATOM 881 C C . THR A 1 111 ? -6.536 8.342 -0.534 1.00 73.75 111 THR A C 1
ATOM 883 O O . THR A 1 111 ? -6.730 9.398 0.078 1.00 73.75 111 THR A O 1
ATOM 886 N N . SER A 1 112 ? -6.188 8.318 -1.830 1.00 69.00 112 SER A N 1
ATOM 887 C CA . SER A 1 112 ? -6.250 9.478 -2.722 1.00 69.00 112 SER A CA 1
ATOM 888 C C . SER A 1 112 ? -7.620 9.700 -3.355 1.00 69.00 112 SER A C 1
ATOM 890 O O . SER A 1 112 ? -7.936 10.836 -3.699 1.00 69.00 112 SER A O 1
ATOM 892 N N . ASP A 1 113 ? -8.465 8.672 -3.412 1.00 72.06 113 ASP A N 1
ATOM 893 C CA . ASP A 1 113 ? -9.813 8.788 -3.950 1.00 72.06 113 ASP A CA 1
ATOM 894 C C . ASP A 1 113 ? -10.771 9.471 -2.958 1.00 72.06 113 ASP A C 1
ATOM 896 O O . ASP A 1 113 ? -10.904 9.095 -1.791 1.00 72.06 113 ASP A O 1
ATOM 900 N N . THR A 1 114 ? -11.469 10.498 -3.436 1.00 75.62 114 THR A N 1
ATOM 901 C CA . THR A 1 114 ? -12.336 11.341 -2.598 1.00 75.62 114 THR A CA 1
ATOM 902 C C . THR A 1 114 ? -13.633 10.644 -2.205 1.00 75.62 114 THR A C 1
ATOM 904 O O . THR A 1 114 ? -14.133 10.873 -1.103 1.00 75.62 114 THR A O 1
ATOM 907 N N . ASP A 1 115 ? -14.139 9.742 -3.050 1.00 75.75 115 ASP A N 1
ATOM 908 C CA . ASP A 1 115 ? -15.311 8.929 -2.728 1.00 75.75 115 ASP A CA 1
ATOM 909 C C . ASP A 1 115 ? -14.972 7.895 -1.652 1.00 75.75 115 ASP A C 1
ATOM 911 O O . ASP A 1 115 ? -15.708 7.756 -0.673 1.00 75.75 115 ASP A O 1
ATOM 915 N N . THR A 1 116 ? -13.808 7.252 -1.775 1.00 81.62 116 THR A N 1
ATOM 916 C CA . THR A 1 116 ? -13.239 6.394 -0.730 1.00 81.62 116 THR A CA 1
ATOM 917 C C . THR A 1 116 ? -13.117 7.140 0.605 1.00 81.62 116 THR A C 1
ATOM 919 O O . THR A 1 116 ? -13.536 6.627 1.644 1.00 81.62 116 THR A O 1
ATOM 922 N N . LEU A 1 117 ? -12.587 8.369 0.606 1.00 86.06 117 LEU A N 1
ATOM 923 C CA . LEU A 1 117 ? -12.489 9.183 1.825 1.00 86.06 117 LEU A CA 1
ATOM 924 C C . LEU A 1 117 ? -13.864 9.528 2.412 1.00 86.06 117 LEU A C 1
ATOM 926 O O . LEU A 1 117 ? -14.017 9.516 3.633 1.00 86.06 117 LEU A O 1
ATOM 930 N N . ALA A 1 118 ? -14.864 9.806 1.572 1.00 83.31 118 ALA A N 1
ATOM 931 C CA . ALA A 1 118 ? -16.228 10.084 2.014 1.00 83.31 118 ALA A CA 1
ATOM 932 C C . ALA A 1 118 ? -16.909 8.849 2.632 1.00 83.31 118 ALA A C 1
ATOM 934 O O . ALA A 1 118 ? -17.551 8.970 3.677 1.00 83.31 118 ALA A O 1
ATOM 935 N N . GLU A 1 119 ? -16.733 7.661 2.043 1.00 87.06 119 GLU A N 1
ATOM 936 C CA . GLU A 1 119 ? -17.229 6.389 2.592 1.00 87.06 119 GLU A CA 1
ATOM 937 C C . GLU A 1 119 ? -16.616 6.120 3.974 1.00 87.06 119 GLU A C 1
ATOM 939 O O . GLU A 1 119 ? -17.333 5.855 4.944 1.00 87.06 119 GLU A O 1
ATOM 944 N N . ILE A 1 120 ? -15.290 6.251 4.086 1.00 92.56 120 ILE A N 1
ATOM 945 C CA . ILE A 1 120 ? -14.580 6.044 5.350 1.00 92.56 120 ILE A CA 1
ATOM 946 C C . ILE A 1 120 ? -15.028 7.077 6.389 1.00 92.56 120 ILE A C 1
ATOM 948 O O . ILE A 1 120 ? -15.360 6.709 7.516 1.00 92.56 120 ILE A O 1
ATOM 952 N N . ALA A 1 121 ? -15.095 8.361 6.026 1.00 91.56 121 ALA A N 1
ATOM 953 C CA . ALA A 1 121 ? -15.552 9.415 6.927 1.00 91.56 121 ALA A CA 1
ATOM 954 C C . ALA A 1 121 ? -16.992 9.173 7.401 1.00 91.56 121 ALA A C 1
ATOM 956 O O . ALA A 1 121 ? -17.274 9.341 8.586 1.00 91.56 121 ALA A O 1
ATOM 957 N N . SER A 1 122 ? -17.883 8.700 6.523 1.00 90.50 122 SER A N 1
ATOM 958 C CA . SER A 1 122 ? -19.252 8.322 6.889 1.00 90.50 122 SER A CA 1
ATOM 959 C C . SER A 1 122 ? -19.284 7.175 7.900 1.00 90.50 122 SER A C 1
ATOM 961 O O . SER A 1 122 ? -20.118 7.185 8.805 1.00 90.50 122 SER A O 1
ATOM 963 N N . ARG A 1 123 ? -18.392 6.186 7.765 1.00 93.06 123 ARG A N 1
ATOM 964 C CA . ARG A 1 123 ? -18.297 5.057 8.701 1.00 93.06 123 ARG A CA 1
ATOM 965 C C . ARG A 1 123 ? -17.710 5.468 10.053 1.00 93.06 123 ARG A C 1
ATOM 967 O O . ARG A 1 123 ? -18.178 5.009 11.093 1.00 93.06 123 ARG A O 1
ATOM 974 N N . VAL A 1 124 ? -16.717 6.357 10.049 1.00 95.44 124 VAL A N 1
ATOM 975 C CA . VAL A 1 124 ? -16.096 6.896 11.268 1.00 95.44 124 VAL A CA 1
ATOM 976 C C . VAL A 1 124 ? -17.041 7.852 12.007 1.00 95.44 124 VAL A C 1
ATOM 978 O O . VAL A 1 124 ? -17.156 7.807 13.233 1.00 95.44 124 VAL A O 1
ATOM 981 N N . GLY A 1 125 ? -17.764 8.694 11.273 1.00 92.50 125 GLY A N 1
ATOM 982 C CA . GLY A 1 125 ? -18.829 9.565 11.765 1.00 92.50 125 GLY A CA 1
ATOM 983 C C . GLY A 1 125 ? -18.360 10.853 12.447 1.00 92.50 125 GLY A C 1
ATOM 984 O O . GLY A 1 125 ? -18.910 11.911 12.159 1.00 92.50 125 GLY A O 1
ATOM 985 N N . THR A 1 126 ? -17.367 10.807 13.346 1.00 92.50 126 THR A N 1
ATOM 986 C CA . THR A 1 126 ? -16.909 11.999 14.094 1.00 92.50 126 THR A CA 1
ATOM 987 C C . THR A 1 126 ? -15.388 12.094 14.210 1.00 92.50 126 THR A C 1
ATOM 989 O O . THR A 1 126 ? -14.687 11.084 14.226 1.00 92.50 126 THR A O 1
ATOM 992 N N . ALA A 1 127 ? -14.866 13.319 14.356 1.00 91.69 127 ALA A N 1
ATOM 993 C CA . ALA A 1 127 ? -13.434 13.553 14.575 1.00 91.69 127 ALA A CA 1
ATOM 994 C C . ALA A 1 127 ? -12.928 12.916 15.886 1.00 91.69 127 ALA A C 1
ATOM 996 O O . ALA A 1 127 ? -11.796 12.443 15.948 1.00 91.69 127 ALA A O 1
ATOM 997 N N . GLU A 1 128 ? -13.784 12.839 16.916 1.00 93.12 128 GLU A N 1
ATOM 998 C CA . GLU A 1 128 ? -13.493 12.128 18.170 1.00 93.12 128 GLU A CA 1
ATOM 999 C C . GLU A 1 128 ? -13.262 10.629 17.919 1.00 93.12 128 GLU A C 1
ATOM 1001 O O . GLU A 1 128 ? -12.238 10.093 18.339 1.00 93.12 128 GLU A O 1
ATOM 1006 N N . ARG A 1 129 ? -14.156 9.968 17.169 1.00 95.62 129 ARG A N 1
ATOM 1007 C CA . ARG A 1 129 ? -13.992 8.560 16.772 1.00 95.62 129 ARG A CA 1
ATOM 1008 C C . ARG A 1 129 ? -12.757 8.338 15.914 1.00 95.62 129 ARG A C 1
ATOM 1010 O O . ARG A 1 129 ? -12.035 7.373 16.144 1.00 95.62 129 ARG A O 1
ATOM 1017 N N . LEU A 1 130 ? -12.496 9.235 14.964 1.00 97.06 130 LEU A N 1
ATOM 1018 C CA . LEU A 1 130 ? -11.322 9.151 14.101 1.00 97.06 130 LEU A CA 1
ATOM 1019 C C . LEU A 1 130 ? -10.019 9.207 14.903 1.00 97.06 130 LEU A C 1
ATOM 1021 O O . LEU A 1 130 ? -9.136 8.380 14.693 1.00 97.06 130 LEU A O 1
ATOM 1025 N N . ARG A 1 131 ? -9.900 10.175 15.822 1.00 97.00 131 ARG A N 1
ATOM 1026 C CA . ARG A 1 131 ? -8.721 10.332 16.683 1.00 97.00 131 ARG A CA 1
ATOM 1027 C C . ARG A 1 131 ? -8.502 9.099 17.541 1.00 97.00 131 ARG A C 1
ATOM 1029 O O . ARG A 1 131 ? -7.386 8.593 17.604 1.00 97.00 131 ARG A O 1
ATOM 1036 N N . ASP A 1 132 ? -9.554 8.624 18.189 1.00 97.69 132 ASP A N 1
ATOM 1037 C CA . ASP A 1 132 ? -9.450 7.502 19.111 1.00 97.69 132 ASP A CA 1
ATOM 1038 C C . ASP A 1 132 ? -9.104 6.207 18.359 1.00 97.69 132 ASP A C 1
ATOM 1040 O O . ASP A 1 132 ? -8.230 5.465 18.799 1.00 97.69 132 ASP A O 1
ATOM 1044 N N . LEU A 1 133 ? -9.686 5.985 17.174 1.00 97.81 133 LEU A N 1
ATOM 1045 C CA . LEU A 1 133 ? -9.330 4.860 16.306 1.00 97.81 133 LEU A CA 1
ATOM 1046 C C . LEU A 1 133 ? -7.887 4.962 15.784 1.00 97.81 133 LEU A C 1
ATOM 1048 O O . LEU A 1 133 ? -7.182 3.954 15.728 1.00 97.81 133 LEU A O 1
ATOM 1052 N N . TYR A 1 134 ? -7.426 6.166 15.435 1.00 97.25 134 TYR A N 1
ATOM 1053 C CA . TYR A 1 134 ? -6.042 6.423 15.028 1.00 97.25 134 TYR A CA 1
ATOM 1054 C C . TYR A 1 134 ? -5.041 6.095 16.135 1.00 97.25 134 TYR A C 1
ATOM 1056 O O . TYR A 1 134 ? -4.086 5.355 15.902 1.00 97.25 134 TYR A O 1
ATOM 1064 N N . LEU A 1 135 ? -5.280 6.594 17.349 1.00 97.44 135 LEU A N 1
ATOM 1065 C CA . LEU A 1 135 ? -4.427 6.324 18.504 1.00 97.44 135 LEU A CA 1
ATOM 1066 C C . LEU A 1 135 ? -4.423 4.838 18.877 1.00 97.44 135 LEU A C 1
ATOM 1068 O O . LEU A 1 135 ? -3.357 4.297 19.164 1.00 97.44 135 LEU A O 1
ATOM 1072 N N . LEU A 1 136 ? -5.587 4.180 18.825 1.00 97.06 136 LEU A N 1
ATOM 1073 C CA . LEU A 1 136 ? -5.719 2.740 19.048 1.00 97.06 136 LEU A CA 1
ATOM 1074 C C . LEU A 1 136 ? -4.872 1.958 18.037 1.00 97.06 136 LEU A C 1
ATOM 1076 O O . LEU A 1 136 ? -4.022 1.170 18.438 1.00 97.06 136 LEU A O 1
ATOM 1080 N N . THR A 1 137 ? -5.045 2.239 16.742 1.00 94.25 137 THR A N 1
ATOM 1081 C CA . THR A 1 137 ? -4.317 1.570 15.648 1.00 94.25 137 THR A CA 1
ATOM 1082 C C . THR A 1 137 ? -2.808 1.777 15.767 1.00 94.25 137 THR A C 1
ATOM 1084 O O . THR A 1 137 ? -2.029 0.847 15.570 1.00 94.25 137 THR A O 1
ATOM 1087 N N . PHE A 1 138 ? -2.373 2.998 16.093 1.00 94.06 138 PHE A N 1
ATOM 1088 C CA . PHE A 1 138 ? -0.956 3.305 16.259 1.00 94.06 138 PHE A CA 1
ATOM 1089 C C . PHE A 1 138 ? -0.351 2.540 17.442 1.00 94.06 138 PHE A C 1
ATOM 1091 O O . PHE A 1 138 ? 0.729 1.953 17.316 1.00 94.06 138 PHE A O 1
ATOM 1098 N N . ALA A 1 139 ? -1.029 2.559 18.593 1.00 94.25 139 ALA A N 1
ATOM 1099 C CA . ALA A 1 139 ? -0.561 1.885 19.797 1.00 94.25 139 ALA A CA 1
ATOM 1100 C C . ALA A 1 139 ? -0.478 0.370 19.582 1.00 94.25 139 ALA A C 1
ATOM 1102 O O . ALA A 1 139 ? 0.578 -0.196 19.833 1.00 94.25 139 ALA A O 1
ATOM 1103 N N . ASP A 1 140 ? -1.528 -0.238 19.026 1.00 91.69 140 ASP A N 1
ATOM 1104 C CA . ASP A 1 140 ? -1.572 -1.659 18.671 1.00 91.69 140 ASP A CA 1
ATOM 1105 C C . ASP A 1 140 ? -0.428 -2.039 17.716 1.00 91.69 140 ASP A C 1
ATOM 1107 O O . ASP A 1 140 ? 0.451 -2.841 18.043 1.00 91.69 140 ASP A O 1
ATOM 1111 N N . LEU A 1 141 ? -0.347 -1.384 16.555 1.00 85.88 141 LEU A N 1
ATOM 1112 C CA . LEU A 1 141 ? 0.627 -1.762 15.536 1.00 85.88 141 LEU A CA 1
ATOM 1113 C C . LEU A 1 141 ? 2.074 -1.581 16.018 1.00 85.88 141 LEU A C 1
ATOM 1115 O O . LEU A 1 141 ? 2.927 -2.408 15.706 1.00 85.88 141 LEU A O 1
ATOM 1119 N N . SER A 1 142 ? 2.362 -0.542 16.806 1.00 83.88 142 SER A N 1
ATOM 1120 C CA . SER A 1 142 ? 3.719 -0.285 17.305 1.00 83.88 142 SER A CA 1
ATOM 1121 C C . SER A 1 142 ? 4.166 -1.202 18.455 1.00 83.88 142 SER A C 1
ATOM 1123 O O . SER A 1 142 ? 5.342 -1.150 18.828 1.00 83.88 142 SER A O 1
ATOM 1125 N N . THR A 1 143 ? 3.287 -2.068 18.977 1.00 83.75 143 THR A N 1
ATOM 1126 C CA . THR A 1 143 ? 3.612 -3.053 20.028 1.00 83.75 143 THR A CA 1
ATOM 1127 C C . THR A 1 143 ? 3.588 -4.509 19.565 1.00 83.75 143 THR A C 1
ATOM 1129 O O . THR A 1 143 ? 4.064 -5.375 20.298 1.00 83.75 143 THR A O 1
ATOM 1132 N N . THR A 1 144 ? 3.119 -4.793 18.344 1.00 70.56 144 THR A N 1
ATOM 1133 C CA . THR A 1 144 ? 3.088 -6.162 17.787 1.00 70.56 144 THR A CA 1
ATOM 1134 C C . THR A 1 144 ? 4.487 -6.733 17.509 1.00 70.56 144 THR A C 1
ATOM 1136 O O . THR A 1 144 ? 4.802 -7.844 17.947 1.00 70.56 144 THR A O 1
ATOM 1139 N N . ASN A 1 145 ? 5.346 -5.991 16.793 1.00 60.91 145 ASN A N 1
ATOM 1140 C CA . ASN A 1 145 ? 6.763 -6.314 16.575 1.00 60.91 145 ASN A CA 1
ATOM 1141 C C . ASN A 1 145 ? 7.588 -5.084 16.102 1.00 60.91 145 ASN A C 1
ATOM 1143 O O . ASN A 1 145 ? 7.012 -4.132 15.574 1.00 60.91 145 ASN A O 1
ATOM 1147 N N . PRO A 1 146 ? 8.937 -5.101 16.222 1.00 44.78 146 PRO A N 1
ATOM 1148 C CA . PRO A 1 146 ? 9.800 -3.957 15.880 1.00 44.78 146 PRO A CA 1
ATOM 1149 C C . PRO A 1 146 ? 9.738 -3.474 14.420 1.00 44.78 146 PRO A C 1
ATOM 1151 O O . PRO A 1 146 ? 10.141 -2.351 14.140 1.00 44.78 146 PRO A O 1
ATOM 1154 N N . GLY A 1 147 ? 9.252 -4.300 13.486 1.00 51.06 147 GLY A N 1
ATOM 1155 C CA . GLY A 1 147 ? 9.108 -3.953 12.067 1.00 51.06 147 GLY A CA 1
ATOM 1156 C C . GLY A 1 147 ? 7.674 -3.617 11.645 1.00 51.06 147 GLY A C 1
ATOM 1157 O O . GLY A 1 147 ? 7.436 -3.297 10.479 1.00 51.06 147 GLY A O 1
ATOM 1158 N N . ALA A 1 148 ? 6.703 -3.701 12.558 1.00 57.41 148 ALA A N 1
ATOM 1159 C CA . ALA A 1 148 ? 5.292 -3.532 12.233 1.00 57.41 148 ALA A CA 1
ATOM 1160 C C . ALA A 1 148 ? 4.948 -2.074 11.910 1.00 57.41 148 ALA A C 1
ATOM 1162 O O . ALA A 1 148 ? 4.233 -1.827 10.935 1.00 57.41 148 ALA A O 1
ATOM 1163 N N . MET A 1 149 ? 5.508 -1.129 12.673 1.00 66.94 149 MET A N 1
ATOM 1164 C CA . MET A 1 149 ? 5.367 0.317 12.487 1.00 66.94 149 MET A CA 1
ATOM 1165 C C . MET A 1 149 ? 6.646 0.913 11.888 1.00 66.94 149 MET A C 1
ATOM 1167 O O . MET A 1 149 ? 7.570 1.295 12.601 1.00 66.94 149 MET A O 1
ATOM 1171 N N . THR A 1 150 ? 6.700 1.004 10.562 1.00 63.06 150 THR A N 1
ATOM 1172 C CA . THR A 1 150 ? 7.785 1.681 9.841 1.00 63.06 150 THR A CA 1
ATOM 1173 C C . THR A 1 150 ? 7.502 3.179 9.691 1.00 63.06 150 THR A C 1
ATOM 1175 O O . THR A 1 150 ? 6.349 3.616 9.742 1.00 63.06 150 THR A O 1
ATOM 1178 N N . ALA A 1 151 ? 8.536 3.977 9.406 1.00 59.41 151 ALA A N 1
ATOM 1179 C CA . ALA A 1 151 ? 8.383 5.409 9.131 1.00 59.41 151 ALA A CA 1
ATOM 1180 C C . ALA A 1 151 ? 7.400 5.698 7.975 1.00 59.41 151 ALA A C 1
ATOM 1182 O O . ALA A 1 151 ? 6.629 6.656 8.031 1.00 59.41 151 ALA A O 1
ATOM 1183 N N . TRP A 1 152 ? 7.377 4.847 6.942 1.00 56.25 152 TRP A N 1
ATOM 1184 C CA . TRP A 1 152 ? 6.438 4.995 5.827 1.00 56.25 152 TRP A CA 1
ATOM 1185 C C . TRP A 1 152 ? 4.988 4.676 6.230 1.00 56.25 152 TRP A C 1
ATOM 1187 O O . TRP A 1 152 ? 4.080 5.398 5.821 1.00 56.25 152 TRP A O 1
ATOM 1197 N N . LYS A 1 153 ? 4.749 3.656 7.074 1.00 66.38 153 LYS A N 1
ATOM 1198 C CA . LYS A 1 153 ? 3.402 3.339 7.586 1.00 66.38 153 LYS A CA 1
ATOM 1199 C C . LYS A 1 153 ? 2.882 4.449 8.489 1.00 66.38 153 LYS A C 1
ATOM 1201 O O . LYS A 1 153 ? 1.733 4.853 8.344 1.00 66.38 153 LYS A O 1
ATOM 1206 N N . ALA A 1 154 ? 3.738 4.992 9.357 1.00 72.50 154 ALA A N 1
ATOM 1207 C CA . ALA A 1 154 ? 3.392 6.143 10.184 1.00 72.50 154 ALA A CA 1
ATOM 1208 C C . ALA A 1 154 ? 2.918 7.322 9.315 1.00 72.50 154 ALA A C 1
ATOM 1210 O O . ALA A 1 154 ? 1.808 7.813 9.505 1.00 72.50 154 ALA A O 1
ATOM 1211 N N . ARG A 1 155 ? 3.684 7.690 8.276 1.00 70.75 155 ARG A N 1
ATOM 1212 C CA . ARG A 1 155 ? 3.294 8.748 7.322 1.00 70.75 155 ARG A CA 1
ATOM 1213 C C . ARG A 1 155 ? 1.978 8.444 6.604 1.00 70.75 155 ARG A C 1
ATOM 1215 O O . ARG A 1 155 ? 1.181 9.354 6.398 1.00 70.75 155 ARG A O 1
ATOM 1222 N N . MET A 1 156 ? 1.735 7.185 6.241 1.00 77.88 156 MET A N 1
ATOM 1223 C CA . MET A 1 156 ? 0.488 6.760 5.602 1.00 77.88 156 MET A CA 1
ATOM 1224 C C . MET A 1 156 ? -0.730 6.942 6.523 1.00 77.88 156 MET A C 1
ATOM 1226 O O . MET A 1 156 ? -1.752 7.465 6.076 1.00 77.88 156 MET A O 1
ATOM 1230 N N . PHE A 1 157 ? -0.636 6.553 7.800 1.00 86.38 157 PHE A N 1
ATOM 1231 C CA . PHE A 1 157 ? -1.732 6.759 8.755 1.00 86.38 157 PHE A CA 1
ATOM 1232 C C . PHE A 1 157 ? -1.957 8.237 9.060 1.00 86.38 157 PHE A C 1
ATOM 1234 O O . PHE A 1 157 ? -3.107 8.665 9.120 1.00 86.38 157 PHE A O 1
ATOM 1241 N N . GLU A 1 158 ? -0.887 9.020 9.227 1.00 86.12 158 GLU A N 1
ATOM 1242 C CA . GLU A 1 158 ? -0.983 10.469 9.439 1.00 86.12 158 GLU A CA 1
ATOM 1243 C C . GLU A 1 158 ? -1.673 11.161 8.256 1.00 86.12 158 GLU A C 1
ATOM 1245 O O . GLU A 1 158 ? -2.566 11.990 8.447 1.00 86.12 158 GLU A O 1
ATOM 1250 N N . ASP A 1 159 ? -1.309 10.789 7.025 1.00 81.69 159 ASP A N 1
ATOM 1251 C CA . ASP A 1 159 ? -1.928 11.328 5.815 1.00 81.69 159 ASP A CA 1
ATOM 1252 C C . ASP A 1 159 ? -3.425 10.999 5.740 1.00 81.69 159 ASP A C 1
ATOM 1254 O O . ASP A 1 159 ? -4.244 11.894 5.513 1.00 81.69 159 ASP A O 1
ATOM 1258 N N . LEU A 1 160 ? -3.798 9.740 5.993 1.00 89.38 160 LEU A N 1
ATOM 1259 C CA . LEU A 1 160 ? -5.199 9.324 6.023 1.00 89.38 160 LEU A CA 1
ATOM 1260 C C . LEU A 1 160 ? -5.982 10.048 7.127 1.00 89.38 160 LEU A C 1
ATOM 1262 O O . LEU A 1 160 ? -7.080 10.542 6.873 1.00 89.38 160 LEU A O 1
ATOM 1266 N N . TYR A 1 161 ? -5.414 10.157 8.331 1.00 92.88 161 TYR A N 1
ATOM 1267 C CA . TYR A 1 161 ? -6.033 10.865 9.449 1.00 92.88 161 TYR A CA 1
ATOM 1268 C C . TYR A 1 161 ? -6.362 12.312 9.077 1.00 92.88 161 TYR A C 1
ATOM 1270 O O . TYR A 1 161 ? -7.507 12.740 9.211 1.00 92.88 161 TYR A O 1
ATOM 1278 N N . HIS A 1 162 ? -5.391 13.059 8.547 1.00 87.56 162 HIS A N 1
ATOM 1279 C CA . HIS A 1 162 ? -5.600 14.458 8.177 1.00 87.56 162 HIS A CA 1
ATOM 1280 C C . HIS A 1 162 ? -6.674 14.641 7.102 1.00 87.56 162 HIS A C 1
ATOM 1282 O O . HIS A 1 162 ? -7.488 15.561 7.201 1.00 87.56 162 HIS A O 1
ATOM 1288 N N . ARG A 1 163 ? -6.718 13.754 6.103 1.00 85.75 163 ARG A N 1
ATOM 1289 C CA . ARG A 1 163 ? -7.752 13.787 5.060 1.00 85.75 163 ARG A CA 1
ATOM 1290 C C . ARG A 1 163 ? -9.139 13.535 5.630 1.00 85.75 163 ARG A C 1
ATOM 1292 O O . ARG A 1 163 ? -10.069 14.270 5.313 1.00 85.75 163 ARG A O 1
ATOM 1299 N N . LEU A 1 164 ? -9.276 12.530 6.492 1.00 92.00 164 LEU A N 1
ATOM 1300 C CA . LEU A 1 164 ? -10.555 12.197 7.113 1.00 92.00 164 LEU A CA 1
ATOM 1301 C C . LEU A 1 164 ? -11.030 13.297 8.067 1.00 92.00 164 LEU A C 1
ATOM 1303 O O . LEU A 1 164 ? -12.218 13.607 8.064 1.00 92.00 164 LEU A O 1
ATOM 1307 N N . VAL A 1 165 ? -10.127 13.944 8.817 1.00 90.00 165 VAL A N 1
ATOM 1308 C CA . VAL A 1 165 ? -10.468 15.139 9.611 1.00 90.00 165 VAL A CA 1
ATOM 1309 C C . VAL A 1 165 ? -11.028 16.236 8.710 1.00 90.00 165 VAL A C 1
ATOM 1311 O O . VAL A 1 165 ? -12.083 16.779 9.020 1.00 90.00 165 VAL A O 1
ATOM 1314 N N . ALA A 1 166 ? -10.381 16.528 7.576 1.00 83.75 166 ALA A N 1
ATOM 1315 C CA . ALA A 1 166 ? -10.869 17.548 6.650 1.00 83.75 166 ALA A CA 1
ATOM 1316 C C . ALA A 1 166 ? -12.291 17.235 6.151 1.00 83.75 166 ALA A C 1
ATOM 1318 O O . ALA A 1 166 ? -13.153 18.112 6.204 1.00 83.75 166 ALA A O 1
ATOM 1319 N N . VAL A 1 167 ? -12.555 15.980 5.760 1.00 86.62 167 VAL A N 1
ATOM 1320 C CA . VAL A 1 167 ? -13.894 15.534 5.331 1.00 86.62 167 VAL A CA 1
ATOM 1321 C C . VAL A 1 167 ? -14.924 15.724 6.449 1.00 86.62 167 VAL A C 1
ATOM 1323 O O . VAL A 1 167 ? -16.008 16.255 6.215 1.00 86.62 167 VAL A O 1
ATOM 1326 N N . LEU A 1 168 ? -14.585 15.310 7.674 1.00 87.88 168 LEU A N 1
ATOM 1327 C CA . LEU A 1 168 ? -15.468 15.377 8.842 1.00 87.88 168 LEU A CA 1
ATOM 1328 C C . LEU A 1 168 ? -15.740 16.816 9.308 1.00 87.88 168 LEU A C 1
ATOM 1330 O O . LEU A 1 168 ? -16.813 17.092 9.839 1.00 87.88 168 LEU A O 1
ATOM 1334 N N . GLU A 1 169 ? -14.802 17.739 9.096 1.00 84.12 169 GLU A N 1
ATOM 1335 C CA . GLU A 1 169 ? -14.966 19.175 9.367 1.00 84.12 169 GLU A CA 1
ATOM 1336 C C . GLU A 1 169 ? -15.800 19.900 8.297 1.00 84.12 169 GLU A C 1
ATOM 1338 O O . GLU A 1 169 ? -16.019 21.108 8.395 1.00 84.12 169 GLU A O 1
ATOM 1343 N N . GLY A 1 170 ? -16.262 19.192 7.261 1.00 72.69 170 GLY A N 1
ATOM 1344 C CA . GLY A 1 170 ? -17.020 19.783 6.162 1.00 72.69 170 GLY A CA 1
ATOM 1345 C C . GLY A 1 170 ? -16.166 20.614 5.204 1.00 72.69 170 GLY A C 1
ATOM 1346 O O . GLY A 1 170 ? -16.714 21.284 4.327 1.00 72.69 170 GLY A O 1
ATOM 1347 N N . LYS A 1 171 ? -14.831 20.555 5.320 1.00 62.69 171 LYS A N 1
ATOM 1348 C CA . LYS A 1 171 ? -13.957 20.949 4.213 1.00 62.69 171 LYS A CA 1
ATOM 1349 C C . LYS A 1 171 ? -14.156 19.898 3.129 1.00 62.69 171 LYS A C 1
ATOM 1351 O O . LYS A 1 171 ? -14.196 18.700 3.418 1.00 62.69 171 LYS A O 1
ATOM 1356 N N . ARG A 1 172 ? -14.294 20.309 1.870 1.00 57.47 172 ARG A N 1
ATOM 1357 C CA . ARG A 1 172 ? -14.252 19.323 0.789 1.00 57.47 172 ARG A CA 1
ATOM 1358 C C . ARG A 1 172 ? -12.906 18.608 0.884 1.00 57.47 172 ARG A C 1
ATOM 1360 O O . ARG A 1 172 ? -11.856 19.242 0.878 1.00 57.47 172 ARG A O 1
ATOM 1367 N N . ALA A 1 173 ? -12.958 17.282 1.010 1.00 56.84 173 ALA A N 1
ATOM 1368 C CA . ALA A 1 173 ? -11.780 16.417 0.999 1.00 56.84 173 ALA A CA 1
ATOM 1369 C C . ALA A 1 173 ? -10.897 16.708 -0.220 1.00 56.84 173 ALA A C 1
ATOM 1371 O O . ALA A 1 173 ? -9.676 16.698 -0.116 1.00 56.84 173 ALA A O 1
ATOM 1372 N N . VAL A 1 174 ? -11.569 17.003 -1.340 1.00 56.16 174 VAL A N 1
ATOM 1373 C CA . VAL A 1 174 ? -11.011 17.479 -2.605 1.00 56.16 174 VAL A CA 1
ATOM 1374 C C . VAL A 1 174 ? -10.199 18.749 -2.366 1.00 56.16 174 VAL A C 1
ATOM 1376 O O . VAL A 1 174 ? -8.991 18.692 -2.513 1.00 56.16 174 VAL A O 1
ATOM 1379 N N . ASP A 1 175 ? -10.817 19.830 -1.881 1.00 62.75 175 ASP A N 1
ATOM 1380 C CA . ASP A 1 175 ? -10.150 21.120 -1.665 1.00 62.75 175 ASP A CA 1
ATOM 1381 C C . ASP A 1 175 ? -8.924 20.988 -0.737 1.00 62.75 175 ASP A C 1
ATOM 1383 O O . ASP A 1 175 ? -7.846 21.459 -1.066 1.00 62.75 175 ASP A O 1
ATOM 1387 N N . ALA A 1 176 ? -9.026 20.261 0.383 1.00 64.44 176 ALA A N 1
ATOM 1388 C CA . ALA A 1 176 ? -7.888 20.080 1.296 1.00 64.44 176 ALA A CA 1
ATOM 1389 C C . ALA A 1 176 ? -6.767 19.190 0.717 1.00 64.44 176 ALA A C 1
ATOM 1391 O O . ALA A 1 176 ? -5.586 19.392 1.018 1.00 64.44 176 ALA A O 1
ATOM 1392 N N . HIS A 1 177 ? -7.124 18.179 -0.081 1.00 65.81 177 HIS A N 1
ATOM 1393 C CA . HIS A 1 177 ? -6.168 17.328 -0.783 1.00 65.81 177 HIS A CA 1
ATOM 1394 C C . HIS A 1 177 ? -5.473 18.094 -1.908 1.00 65.81 177 HIS A C 1
ATOM 1396 O O . HIS A 1 177 ? -4.247 18.080 -1.966 1.00 65.81 177 HIS A O 1
ATOM 1402 N N . GLU A 1 178 ? -6.239 18.794 -2.743 1.00 71.56 178 GLU A N 1
ATOM 1403 C CA . GLU A 1 178 ? -5.755 19.649 -3.824 1.00 71.56 178 GLU A CA 1
ATOM 1404 C C . GLU A 1 178 ? -4.867 20.767 -3.275 1.00 71.56 178 GLU A C 1
ATOM 1406 O O . GLU A 1 178 ? -3.754 20.930 -3.764 1.00 71.56 178 GLU A O 1
ATOM 1411 N N . ASP A 1 179 ? -5.268 21.451 -2.198 1.00 76.44 179 ASP A N 1
ATOM 1412 C CA . ASP A 1 179 ? -4.466 22.489 -1.539 1.00 76.44 179 ASP A CA 1
ATOM 1413 C C . ASP A 1 179 ? -3.138 21.930 -1.020 1.00 76.44 179 ASP A C 1
ATOM 1415 O O . ASP A 1 179 ? -2.076 22.542 -1.186 1.00 76.44 179 ASP A O 1
ATOM 1419 N N . ARG A 1 180 ? -3.162 20.746 -0.395 1.00 77.38 180 ARG A N 1
ATOM 1420 C CA . ARG A 1 180 ? -1.949 20.103 0.122 1.00 77.38 180 ARG A CA 1
ATOM 1421 C C . ARG A 1 180 ? -1.038 19.634 -1.003 1.00 77.38 180 ARG A C 1
ATOM 1423 O O . ARG A 1 180 ? 0.167 19.869 -0.932 1.00 77.38 180 ARG A O 1
ATOM 1430 N N . VAL A 1 181 ? -1.588 18.978 -2.021 1.00 82.81 181 VAL A N 1
ATOM 1431 C CA . VAL A 1 181 ? -0.844 18.552 -3.210 1.00 82.81 181 VAL A CA 1
ATOM 1432 C C . VAL A 1 181 ? -0.246 19.770 -3.901 1.00 82.81 181 VAL A C 1
ATOM 1434 O O . VAL A 1 181 ? 0.945 19.757 -4.188 1.00 82.81 181 VAL A O 1
ATOM 1437 N N . ALA A 1 182 ? -1.018 20.838 -4.109 1.00 87.06 182 ALA A N 1
ATOM 1438 C CA . ALA A 1 182 ? -0.553 22.080 -4.715 1.00 87.06 182 ALA A CA 1
ATOM 1439 C C . ALA A 1 182 ? 0.565 22.722 -3.888 1.00 87.06 182 ALA A C 1
ATOM 1441 O O . ALA A 1 182 ? 1.592 23.103 -4.446 1.00 87.06 182 ALA A O 1
ATOM 1442 N N . THR A 1 183 ? 0.416 22.766 -2.562 1.00 87.94 183 THR A N 1
ATOM 1443 C CA . THR A 1 183 ? 1.443 23.284 -1.648 1.00 87.94 183 THR A CA 1
ATOM 1444 C C . THR A 1 183 ? 2.732 22.473 -1.746 1.00 87.94 183 THR A C 1
ATOM 1446 O O . THR A 1 183 ? 3.797 23.043 -1.974 1.00 87.94 183 THR A O 1
ATOM 1449 N N . LEU A 1 184 ? 2.654 21.143 -1.623 1.00 85.25 184 LEU A N 1
ATOM 1450 C CA . LEU A 1 184 ? 3.824 20.264 -1.705 1.00 85.25 184 LEU A CA 1
ATOM 1451 C C . LEU A 1 184 ? 4.464 20.294 -3.097 1.00 85.25 184 LEU A C 1
ATOM 1453 O O . LEU A 1 184 ? 5.686 20.319 -3.210 1.00 85.25 184 LEU A O 1
ATOM 1457 N N . ARG A 1 185 ? 3.654 20.344 -4.159 1.00 93.31 185 ARG A N 1
ATOM 1458 C CA . ARG A 1 185 ? 4.120 20.449 -5.546 1.00 93.31 185 ARG A CA 1
ATOM 1459 C C . ARG A 1 185 ? 4.805 21.793 -5.792 1.00 93.31 185 ARG A C 1
ATOM 1461 O O . ARG A 1 185 ? 5.823 21.811 -6.473 1.00 93.31 185 ARG A O 1
ATOM 1468 N N . SER A 1 186 ? 4.296 22.890 -5.226 1.00 93.81 186 SER A N 1
ATOM 1469 C CA . SER A 1 186 ? 4.943 24.209 -5.281 1.00 93.81 186 SER A CA 1
ATOM 1470 C C . SER A 1 186 ? 6.267 24.202 -4.527 1.00 93.81 186 SER A C 1
ATOM 1472 O O . SER A 1 186 ? 7.283 24.563 -5.097 1.00 93.81 186 SER A O 1
ATOM 1474 N N . GLN A 1 187 ? 6.293 23.704 -3.288 1.00 91.19 187 GLN A N 1
ATOM 1475 C CA . GLN A 1 187 ? 7.522 23.611 -2.491 1.00 91.19 187 GLN A CA 1
ATOM 1476 C C . GLN A 1 187 ? 8.589 22.748 -3.172 1.00 91.19 187 GLN A C 1
ATOM 1478 O O . GLN A 1 187 ? 9.764 23.111 -3.200 1.00 91.19 187 GLN A O 1
ATOM 1483 N N . ALA A 1 188 ? 8.184 21.606 -3.735 1.00 92.81 188 ALA A N 1
ATOM 1484 C CA . ALA A 1 188 ? 9.077 20.752 -4.501 1.00 92.81 188 ALA A CA 1
ATOM 1485 C C . ALA A 1 188 ? 9.561 21.460 -5.771 1.00 92.81 188 ALA A C 1
ATOM 1487 O O . ALA A 1 188 ? 10.755 21.445 -6.038 1.00 92.81 188 ALA A O 1
ATOM 1488 N N . ARG A 1 189 ? 8.675 22.123 -6.524 1.00 96.00 189 ARG A N 1
ATOM 1489 C CA . ARG A 1 189 ? 9.052 22.917 -7.702 1.00 96.00 189 ARG A CA 1
ATOM 1490 C C . ARG A 1 189 ? 10.086 23.980 -7.342 1.00 96.00 189 ARG A C 1
ATOM 1492 O O . ARG A 1 189 ? 11.149 23.972 -7.948 1.00 96.00 189 ARG A O 1
ATOM 1499 N N . ASP A 1 190 ? 9.814 24.817 -6.345 1.00 95.50 190 ASP A N 1
ATOM 1500 C CA . ASP A 1 190 ? 10.704 25.907 -5.932 1.00 95.50 190 ASP A CA 1
ATOM 1501 C C . ASP A 1 190 ? 12.090 25.371 -5.542 1.00 95.50 190 ASP A C 1
ATOM 1503 O O . ASP A 1 190 ? 13.114 25.926 -5.930 1.00 95.50 190 ASP A O 1
ATOM 1507 N N . ALA A 1 191 ? 12.141 24.245 -4.822 1.00 93.25 191 ALA A N 1
ATOM 1508 C CA . ALA A 1 191 ? 13.398 23.598 -4.456 1.00 93.25 191 ALA A CA 1
ATOM 1509 C C . ALA A 1 191 ? 14.162 23.036 -5.669 1.00 93.25 191 ALA A C 1
ATOM 1511 O O . ALA A 1 191 ? 15.390 23.087 -5.694 1.00 93.25 191 ALA A O 1
ATOM 1512 N N . LEU A 1 192 ? 13.454 22.491 -6.664 1.00 95.31 192 LEU A N 1
ATOM 1513 C CA . LEU A 1 192 ? 14.050 21.915 -7.872 1.00 95.31 192 LEU A CA 1
ATOM 1514 C C . LEU A 1 192 ? 14.488 22.986 -8.879 1.00 95.31 192 LEU A C 1
ATOM 1516 O O . LEU A 1 192 ? 15.497 22.793 -9.550 1.00 95.31 192 LEU A O 1
ATOM 1520 N N . GLU A 1 193 ? 13.775 24.110 -8.986 1.00 95.06 193 GLU A N 1
ATOM 1521 C CA . GLU A 1 193 ? 14.112 25.223 -9.891 1.00 95.06 193 GLU A CA 1
ATOM 1522 C C . GLU A 1 193 ? 15.472 25.857 -9.572 1.00 95.06 193 GLU A C 1
ATOM 1524 O O . GLU A 1 193 ? 16.127 26.392 -10.464 1.00 95.06 193 GLU A O 1
ATOM 1529 N N . LEU A 1 194 ? 15.919 25.760 -8.317 1.00 92.88 194 LEU A N 1
ATOM 1530 C CA . LEU A 1 194 ? 17.220 26.258 -7.864 1.00 92.88 194 LEU A CA 1
ATOM 1531 C C . LEU A 1 194 ? 18.404 25.370 -8.287 1.00 92.88 194 LEU A C 1
ATOM 1533 O O . LEU A 1 194 ? 19.557 25.772 -8.121 1.00 92.88 194 LEU A O 1
ATOM 1537 N N . GLU A 1 195 ? 18.153 24.168 -8.807 1.00 93.69 195 GLU A N 1
ATOM 1538 C CA . GLU A 1 195 ? 19.200 23.249 -9.255 1.00 93.69 195 GLU A CA 1
ATOM 1539 C C . GLU A 1 195 ? 19.701 23.602 -10.672 1.00 93.69 195 GLU A C 1
ATOM 1541 O O . GLU A 1 195 ? 18.946 24.141 -11.485 1.00 93.69 195 GLU A O 1
ATOM 1546 N N . PRO A 1 196 ? 20.949 23.243 -11.037 1.00 91.88 196 PRO A N 1
ATOM 1547 C CA . PRO A 1 196 ? 21.495 23.515 -12.374 1.00 91.88 196 PRO A CA 1
ATOM 1548 C C . PRO A 1 196 ? 20.656 22.931 -13.525 1.00 91.88 196 PRO A C 1
ATOM 1550 O O . PRO A 1 196 ? 20.602 23.495 -14.614 1.00 91.88 196 PRO A O 1
ATOM 1553 N N . ASP A 1 197 ? 20.007 21.794 -13.274 1.00 92.44 197 ASP A N 1
ATOM 1554 C CA . ASP A 1 197 ? 19.130 21.043 -14.170 1.00 92.44 197 ASP A CA 1
ATOM 1555 C C . ASP A 1 197 ? 17.629 21.298 -13.906 1.00 92.44 197 ASP A C 1
ATOM 1557 O O . ASP A 1 197 ? 16.774 20.534 -14.362 1.00 92.44 197 ASP A O 1
ATOM 1561 N N . GLY A 1 198 ? 17.287 22.388 -13.206 1.00 94.06 198 GLY A N 1
ATOM 1562 C CA . GLY A 1 198 ? 15.960 22.625 -12.629 1.00 94.06 198 GLY A CA 1
ATOM 1563 C C . GLY A 1 198 ? 14.782 22.492 -13.595 1.00 94.06 198 GLY A C 1
ATOM 1564 O O . GLY A 1 198 ? 13.789 21.852 -13.257 1.00 94.06 198 GLY A O 1
ATOM 1565 N N . ALA A 1 199 ? 14.897 22.985 -14.833 1.00 94.50 199 ALA A N 1
ATOM 1566 C CA . ALA A 1 199 ? 13.827 22.859 -15.829 1.00 94.50 199 ALA A CA 1
ATOM 1567 C C . ALA A 1 199 ? 13.455 21.391 -16.129 1.00 94.50 199 ALA A C 1
ATOM 1569 O O . ALA A 1 199 ? 12.276 21.048 -16.229 1.00 94.50 199 ALA A O 1
ATOM 1570 N N . ALA A 1 200 ? 14.449 20.503 -16.229 1.00 93.44 200 ALA A N 1
ATOM 1571 C CA . ALA A 1 200 ? 14.216 19.083 -16.480 1.00 93.44 200 ALA A CA 1
ATOM 1572 C C . ALA A 1 200 ? 13.621 18.379 -15.246 1.00 93.44 200 ALA A C 1
ATOM 1574 O O . ALA A 1 200 ? 12.721 17.547 -15.378 1.00 93.44 200 ALA A O 1
ATOM 1575 N N . LEU A 1 201 ? 14.074 18.755 -14.046 1.00 96.25 201 LEU A N 1
ATOM 1576 C CA . LEU A 1 201 ? 13.560 18.220 -12.781 1.00 96.25 201 LEU A CA 1
ATOM 1577 C C . LEU A 1 201 ? 12.102 18.632 -12.527 1.00 96.25 201 LEU A C 1
ATOM 1579 O O . LEU A 1 201 ? 11.287 17.819 -12.090 1.00 96.25 201 LEU A O 1
ATOM 1583 N N . VAL A 1 202 ? 11.745 19.877 -12.846 1.00 96.19 202 VAL A N 1
ATOM 1584 C CA . VAL A 1 202 ? 10.367 20.375 -12.745 1.00 96.19 202 VAL A CA 1
ATOM 1585 C C . VAL A 1 202 ? 9.453 19.682 -13.752 1.00 96.19 202 VAL A C 1
ATOM 1587 O O . VAL A 1 202 ? 8.328 19.333 -13.397 1.00 96.19 202 VAL A O 1
ATOM 1590 N N . ASN A 1 203 ? 9.926 19.414 -14.973 1.00 94.50 203 ASN A N 1
ATOM 1591 C CA . ASN A 1 203 ? 9.159 18.641 -15.955 1.00 94.50 203 ASN A CA 1
ATOM 1592 C C . ASN A 1 203 ? 8.900 17.206 -15.480 1.00 94.50 203 ASN A C 1
ATOM 1594 O O . ASN A 1 203 ? 7.785 16.704 -15.629 1.00 94.50 203 ASN A O 1
ATOM 1598 N N . PHE A 1 204 ? 9.892 16.562 -14.853 1.00 95.62 204 PHE A N 1
ATOM 1599 C CA . PHE A 1 204 ? 9.687 15.275 -14.187 1.00 95.62 204 PHE A CA 1
ATOM 1600 C C . PHE A 1 204 ? 8.563 15.380 -13.148 1.00 95.62 204 PHE A C 1
ATOM 1602 O O . PHE A 1 204 ? 7.572 14.658 -13.254 1.00 95.62 204 PHE A O 1
ATOM 1609 N N . LEU A 1 205 ? 8.669 16.321 -12.202 1.00 96.00 205 LEU A N 1
ATOM 1610 C CA . LEU A 1 205 ? 7.672 16.525 -11.146 1.00 96.00 205 LEU A CA 1
ATOM 1611 C C . LEU A 1 205 ? 6.269 16.783 -11.716 1.00 96.00 205 LEU A C 1
ATOM 1613 O O . LEU A 1 205 ? 5.293 16.228 -11.219 1.00 96.00 205 LEU A O 1
ATOM 1617 N N . ALA A 1 206 ? 6.165 17.602 -12.764 1.00 94.19 206 ALA A N 1
ATOM 1618 C CA . ALA A 1 206 ? 4.895 17.939 -13.396 1.00 94.19 206 ALA A CA 1
ATOM 1619 C C . ALA A 1 206 ? 4.191 16.710 -13.992 1.00 94.19 206 ALA A C 1
ATOM 1621 O O . ALA A 1 206 ? 2.968 16.615 -13.889 1.00 94.19 206 ALA A O 1
ATOM 1622 N N . SER A 1 207 ? 4.960 15.773 -14.561 1.00 93.56 207 SER A N 1
ATOM 1623 C CA . SER A 1 207 ? 4.443 14.542 -15.175 1.00 93.56 207 SER A CA 1
ATOM 1624 C C . SER A 1 207 ? 4.055 13.440 -14.181 1.00 93.56 207 SER A C 1
ATOM 1626 O O . SER A 1 207 ? 3.385 12.483 -14.566 1.00 93.56 207 SER A O 1
ATOM 1628 N N . MET A 1 208 ? 4.469 13.550 -12.914 1.00 92.31 208 MET A N 1
ATOM 1629 C CA . MET A 1 208 ? 4.178 12.537 -11.899 1.00 92.31 208 MET A CA 1
ATOM 1630 C C . MET A 1 208 ? 2.765 12.695 -11.310 1.00 92.31 208 MET A C 1
ATOM 1632 O O . MET A 1 208 ? 2.277 13.821 -11.140 1.00 92.31 208 MET A O 1
ATOM 1636 N N . PRO A 1 209 ? 2.106 11.578 -10.943 1.00 85.56 209 PRO A N 1
ATOM 1637 C CA . PRO A 1 209 ? 0.792 11.613 -10.310 1.00 85.56 209 PRO A CA 1
ATOM 1638 C C . PRO A 1 209 ? 0.867 12.186 -8.888 1.00 85.56 209 PRO A C 1
ATOM 1640 O O . PRO A 1 209 ? 1.887 12.073 -8.210 1.00 85.56 209 PRO A O 1
ATOM 1643 N N . ASP A 1 210 ? -0.240 12.721 -8.379 1.00 83.00 210 ASP A N 1
ATOM 1644 C CA . ASP A 1 210 ? -0.276 13.370 -7.057 1.00 83.00 210 ASP A CA 1
ATOM 1645 C C . ASP A 1 210 ? 0.140 12.442 -5.914 1.00 83.00 210 ASP A C 1
ATOM 1647 O O . ASP A 1 210 ? 0.845 12.863 -4.994 1.00 83.00 210 ASP A O 1
ATOM 1651 N N . ARG A 1 211 ? -0.192 11.145 -6.011 1.00 76.19 211 ARG A N 1
ATOM 1652 C CA . ARG A 1 211 ? 0.255 10.125 -5.046 1.00 76.19 211 ARG A CA 1
ATOM 1653 C C . ARG A 1 211 ? 1.777 10.065 -4.886 1.00 76.19 211 ARG A C 1
ATOM 1655 O O . ARG A 1 211 ? 2.259 9.749 -3.806 1.00 76.19 211 ARG A O 1
ATOM 1662 N N . TYR A 1 212 ? 2.531 10.375 -5.939 1.00 84.19 212 TYR A N 1
ATOM 1663 C CA . TYR A 1 212 ? 3.987 10.425 -5.885 1.00 84.19 212 TYR A CA 1
ATOM 1664 C C . TYR A 1 212 ? 4.458 11.669 -5.124 1.00 84.19 212 TYR A C 1
ATOM 1666 O O . TYR A 1 212 ? 5.284 11.565 -4.221 1.00 84.19 212 TYR A O 1
ATOM 1674 N N . VAL A 1 213 ? 3.882 12.835 -5.430 1.00 87.25 213 VAL A N 1
ATOM 1675 C CA . VAL A 1 213 ? 4.216 14.110 -4.768 1.00 87.25 213 VAL A CA 1
ATOM 1676 C C . VAL A 1 213 ? 3.943 14.046 -3.264 1.00 87.25 213 VAL A C 1
ATOM 1678 O O . VAL A 1 213 ? 4.690 14.591 -2.461 1.00 87.25 213 VAL A O 1
ATOM 1681 N N . LEU A 1 214 ? 2.882 13.347 -2.871 1.00 75.81 214 LEU A N 1
ATOM 1682 C CA . LEU A 1 214 ? 2.515 13.163 -1.468 1.00 75.81 214 LEU A CA 1
ATOM 1683 C C . LEU A 1 214 ? 3.434 12.192 -0.721 1.00 75.81 214 LEU A C 1
ATOM 1685 O O . LEU A 1 214 ? 3.631 12.339 0.488 1.00 75.81 214 LEU A O 1
ATOM 1689 N N . ALA A 1 215 ? 3.976 11.198 -1.422 1.00 73.12 215 ALA A N 1
ATOM 1690 C CA . ALA A 1 215 ? 4.828 10.174 -0.831 1.00 73.12 215 ALA A CA 1
ATOM 1691 C C . ALA A 1 215 ? 6.267 10.668 -0.610 1.00 73.12 215 ALA A C 1
ATOM 1693 O O . ALA A 1 215 ? 6.892 10.314 0.394 1.00 73.12 215 ALA A O 1
ATOM 1694 N N . HIS A 1 216 ? 6.781 11.518 -1.504 1.00 79.75 216 HIS A N 1
ATOM 1695 C CA . HIS A 1 216 ? 8.212 11.820 -1.580 1.00 79.75 216 HIS A CA 1
ATOM 1696 C C . HIS A 1 216 ? 8.526 13.287 -1.259 1.00 79.75 216 HIS A C 1
ATOM 1698 O O . HIS A 1 216 ? 7.917 14.184 -1.837 1.00 79.75 216 HIS A O 1
ATOM 1704 N N . PRO A 1 217 ? 9.484 13.569 -0.360 1.00 83.81 217 PRO A N 1
ATOM 1705 C CA . PRO A 1 217 ? 9.944 14.935 -0.113 1.00 83.81 217 PRO A CA 1
ATOM 1706 C C . PRO A 1 217 ? 10.840 15.462 -1.262 1.00 83.81 217 PRO A C 1
ATOM 1708 O O . PRO A 1 217 ? 11.355 14.659 -2.051 1.00 83.81 217 PRO A O 1
ATOM 1711 N N . PRO A 1 218 ? 11.057 16.791 -1.380 1.00 88.38 218 PRO A N 1
ATOM 1712 C CA . PRO A 1 218 ? 11.751 17.405 -2.522 1.00 88.38 218 PRO A CA 1
ATOM 1713 C C . PRO A 1 218 ? 13.136 16.821 -2.833 1.00 88.38 218 PRO A C 1
ATOM 1715 O O . PRO A 1 218 ? 13.493 16.637 -3.996 1.00 88.38 218 PRO A O 1
ATOM 1718 N N . GLU A 1 219 ? 13.916 16.476 -1.812 1.00 88.88 219 GLU A N 1
ATOM 1719 C CA . GLU A 1 219 ? 15.248 15.891 -1.957 1.00 88.88 219 GLU A CA 1
ATOM 1720 C C . GLU A 1 219 ? 15.228 14.489 -2.578 1.00 88.88 219 GLU A C 1
ATOM 1722 O O . GLU A 1 219 ? 16.116 14.165 -3.370 1.00 88.88 219 GLU A O 1
ATOM 1727 N N . VAL A 1 220 ? 14.200 13.692 -2.272 1.00 89.00 220 VAL A N 1
ATOM 1728 C CA . VAL A 1 220 ? 13.978 12.367 -2.868 1.00 89.00 220 VAL A CA 1
ATOM 1729 C C . VAL A 1 220 ? 13.464 12.526 -4.296 1.00 89.00 220 VAL A C 1
ATOM 1731 O O . VAL A 1 220 ? 13.977 11.877 -5.207 1.00 89.00 220 VAL A O 1
ATOM 1734 N N . ILE A 1 221 ? 12.528 13.456 -4.523 1.00 94.31 221 ILE A N 1
ATOM 1735 C CA . ILE A 1 221 ? 12.022 13.777 -5.865 1.00 94.31 221 ILE A CA 1
ATOM 1736 C C . ILE A 1 221 ? 13.174 14.169 -6.794 1.00 94.31 221 ILE A C 1
ATOM 1738 O O . ILE A 1 221 ? 13.234 13.684 -7.922 1.00 94.31 221 ILE A O 1
ATOM 1742 N N . ARG A 1 222 ? 14.113 14.996 -6.320 1.00 95.19 222 ARG A N 1
ATOM 1743 C CA . ARG A 1 222 ? 15.310 15.386 -7.076 1.00 95.19 222 ARG A CA 1
ATOM 1744 C C . ARG A 1 222 ? 16.153 14.179 -7.488 1.00 95.19 222 ARG A C 1
ATOM 1746 O O . ARG A 1 222 ? 16.570 14.097 -8.641 1.00 95.19 222 ARG A O 1
ATOM 1753 N N . ALA A 1 223 ? 16.414 13.254 -6.562 1.00 93.06 223 ALA A N 1
ATOM 1754 C CA . ALA A 1 223 ? 17.200 12.052 -6.842 1.00 93.06 223 ALA A CA 1
ATOM 1755 C C . ALA A 1 223 ? 16.511 11.161 -7.889 1.00 93.06 223 ALA A C 1
ATOM 1757 O O . ALA A 1 223 ? 17.134 10.761 -8.871 1.00 93.06 223 ALA A O 1
ATOM 1758 N N . HIS A 1 224 ? 15.207 10.933 -7.731 1.00 95.56 224 HIS A N 1
ATOM 1759 C CA . HIS A 1 224 ? 14.393 10.177 -8.681 1.00 95.56 224 HIS A CA 1
ATOM 1760 C C . HIS A 1 224 ? 14.342 10.826 -10.070 1.00 95.56 224 HIS A C 1
ATOM 1762 O O . HIS A 1 224 ? 14.503 10.141 -11.078 1.00 95.56 224 HIS A O 1
ATOM 1768 N N . ALA A 1 225 ? 14.181 12.150 -10.134 1.00 95.88 225 ALA A N 1
ATOM 1769 C CA . ALA A 1 225 ? 14.162 12.890 -11.389 1.00 95.88 225 ALA A CA 1
ATOM 1770 C C . ALA A 1 225 ? 15.492 12.760 -12.143 1.00 95.88 225 ALA A C 1
ATOM 1772 O O . ALA A 1 225 ? 15.495 12.463 -13.336 1.00 95.88 225 ALA A O 1
ATOM 1773 N N . ARG A 1 226 ? 16.627 12.897 -11.446 1.00 95.56 226 ARG A N 1
ATOM 1774 C CA . ARG A 1 226 ? 17.957 12.684 -12.041 1.00 95.56 226 ARG A CA 1
ATOM 1775 C C . ARG A 1 226 ? 18.145 11.264 -12.541 1.00 95.56 226 ARG A C 1
ATOM 1777 O O . ARG A 1 226 ? 18.727 11.074 -13.604 1.00 95.56 226 ARG A O 1
ATOM 1784 N N . LEU A 1 227 ? 17.626 10.281 -11.813 1.00 95.19 227 LEU A N 1
ATOM 1785 C CA . LEU A 1 227 ? 17.683 8.895 -12.241 1.00 95.19 227 LEU A CA 1
ATOM 1786 C C . LEU A 1 227 ? 16.881 8.659 -13.527 1.00 95.19 227 LEU A C 1
ATOM 1788 O O . LEU A 1 227 ? 17.394 8.065 -14.474 1.00 95.19 227 LEU A O 1
ATOM 1792 N N . ALA A 1 228 ? 15.652 9.177 -13.591 1.00 94.81 228 ALA A N 1
ATOM 1793 C CA . ALA A 1 228 ? 14.820 9.074 -14.785 1.00 94.81 228 ALA A CA 1
ATOM 1794 C C . ALA A 1 228 ? 15.461 9.770 -15.994 1.00 94.81 228 ALA A C 1
ATOM 1796 O O . ALA A 1 228 ? 15.498 9.205 -17.084 1.00 94.81 228 ALA A O 1
ATOM 1797 N N . LEU A 1 229 ? 16.031 10.964 -15.798 1.00 93.00 229 LEU A N 1
ATOM 1798 C CA . LEU A 1 229 ? 16.775 11.684 -16.837 1.00 93.00 229 LEU A CA 1
ATOM 1799 C C . LEU A 1 229 ? 18.041 10.929 -17.265 1.00 93.00 229 LEU A C 1
ATOM 1801 O O . LEU A 1 229 ? 18.378 10.908 -18.447 1.00 93.00 229 LEU A O 1
ATOM 1805 N N . GLY A 1 230 ? 18.711 10.264 -16.321 1.00 93.25 230 GLY A N 1
ATOM 1806 C CA . GLY A 1 230 ? 19.893 9.439 -16.559 1.00 93.25 230 GLY A CA 1
ATOM 1807 C C . GLY A 1 230 ? 19.638 8.223 -17.451 1.00 93.25 230 GLY A C 1
ATOM 1808 O O . GLY A 1 230 ? 20.582 7.727 -18.067 1.00 93.25 230 GLY A O 1
ATOM 1809 N N . ARG A 1 231 ? 18.378 7.774 -17.592 1.00 94.56 231 ARG A N 1
ATOM 1810 C CA . ARG A 1 231 ? 18.008 6.744 -18.577 1.00 94.56 231 ARG A CA 1
ATOM 1811 C C . ARG A 1 231 ? 18.304 7.209 -20.001 1.00 94.56 231 ARG A C 1
ATOM 1813 O O . ARG A 1 231 ? 18.707 6.389 -20.825 1.00 94.56 231 ARG A O 1
ATOM 1820 N N . ALA A 1 232 ? 18.134 8.503 -20.281 1.00 89.50 232 ALA A N 1
ATOM 1821 C CA . ALA A 1 232 ? 18.251 9.076 -21.618 1.00 89.50 232 ALA A CA 1
ATOM 1822 C C . ALA A 1 232 ? 17.482 8.220 -22.653 1.00 89.50 232 ALA A C 1
ATOM 1824 O O . ALA A 1 232 ? 16.306 7.921 -22.459 1.00 89.50 232 ALA A O 1
ATOM 1825 N N . GLU A 1 233 ? 18.156 7.776 -23.716 1.00 88.06 233 GLU A N 1
ATOM 1826 C CA . GLU A 1 233 ? 17.586 6.933 -24.779 1.00 88.06 233 GLU A CA 1
ATOM 1827 C C . GLU A 1 233 ? 17.663 5.421 -24.480 1.00 88.06 233 GLU A C 1
ATOM 1829 O O . GLU A 1 233 ? 17.319 4.590 -25.325 1.00 88.06 233 GLU A O 1
ATOM 1834 N N . ALA A 1 234 ? 18.144 5.016 -23.299 1.00 92.75 234 ALA A N 1
ATOM 1835 C CA . ALA A 1 234 ? 18.242 3.604 -22.956 1.00 92.75 234 ALA A CA 1
ATOM 1836 C C . ALA A 1 234 ? 16.841 2.979 -22.759 1.00 92.75 234 ALA A C 1
ATOM 1838 O O . ALA A 1 234 ? 15.952 3.574 -22.138 1.00 92.75 234 ALA A O 1
ATOM 1839 N N . PRO A 1 235 ? 16.619 1.732 -23.220 1.00 92.50 235 PRO A N 1
ATOM 1840 C CA . PRO A 1 235 ? 15.319 1.073 -23.077 1.00 92.50 235 PRO A CA 1
ATOM 1841 C C . PRO A 1 235 ? 14.970 0.759 -21.614 1.00 92.50 235 PRO A C 1
ATOM 1843 O O . PRO A 1 235 ? 13.797 0.627 -21.272 1.00 92.50 235 PRO A O 1
ATOM 1846 N N . LEU A 1 236 ? 15.980 0.639 -20.754 1.00 96.06 236 LEU A N 1
ATOM 1847 C CA . LEU A 1 236 ? 15.855 0.282 -19.349 1.00 96.06 236 LEU A CA 1
ATOM 1848 C C . LEU A 1 236 ? 16.984 0.934 -18.558 1.00 96.06 236 LEU A C 1
ATOM 1850 O O . LEU A 1 236 ? 18.140 0.876 -18.978 1.00 96.06 236 LEU A O 1
ATOM 1854 N N . LEU A 1 237 ? 16.638 1.455 -17.388 1.00 97.31 237 LEU A N 1
ATOM 1855 C CA . LEU A 1 237 ? 17.569 1.749 -16.313 1.00 97.31 237 LEU A CA 1
ATOM 1856 C C . LEU A 1 237 ? 17.052 1.092 -15.028 1.00 97.31 237 LEU A C 1
ATOM 1858 O O . LEU A 1 237 ? 15.870 1.209 -14.706 1.00 97.31 237 LEU A O 1
ATOM 1862 N N . VAL A 1 238 ? 17.931 0.402 -14.302 1.00 97.44 238 VAL A N 1
ATOM 1863 C CA . VAL A 1 238 ? 17.669 -0.081 -12.942 1.00 97.44 238 VAL A CA 1
ATOM 1864 C C . VAL A 1 238 ? 18.738 0.466 -12.016 1.00 97.44 238 VAL A C 1
ATOM 1866 O O . VAL A 1 238 ? 19.927 0.251 -12.249 1.00 97.44 238 VAL A O 1
ATOM 1869 N N . ASP A 1 239 ? 18.301 1.123 -10.953 1.00 95.88 239 ASP A N 1
ATOM 1870 C CA . ASP A 1 239 ? 19.162 1.599 -9.876 1.00 95.88 239 ASP A CA 1
ATOM 1871 C C . ASP A 1 239 ? 18.859 0.873 -8.569 1.00 95.88 239 ASP A C 1
ATOM 1873 O O . ASP A 1 239 ? 17.785 0.287 -8.413 1.00 95.88 239 ASP A O 1
ATOM 1877 N N . GLY A 1 240 ? 19.810 0.891 -7.637 1.00 92.81 240 GLY A N 1
ATOM 1878 C CA . GLY A 1 240 ? 19.670 0.229 -6.348 1.00 92.81 240 GLY A CA 1
ATOM 1879 C C . GLY A 1 240 ? 20.320 1.005 -5.210 1.00 92.81 240 GLY A C 1
ATOM 1880 O O . GLY A 1 240 ? 21.534 1.195 -5.207 1.00 92.81 240 GLY A O 1
ATOM 1881 N N . ALA A 1 241 ? 19.528 1.351 -4.195 1.00 88.56 241 ALA A N 1
ATOM 1882 C CA . ALA A 1 241 ? 19.993 2.020 -2.982 1.00 88.56 241 ALA A CA 1
ATOM 1883 C C . ALA A 1 241 ? 19.723 1.168 -1.731 1.00 88.56 241 ALA A C 1
ATOM 1885 O O . ALA A 1 241 ? 18.568 0.947 -1.345 1.00 88.56 241 ALA A O 1
ATOM 1886 N N . ILE A 1 242 ? 20.793 0.658 -1.108 1.00 85.00 242 ILE A N 1
ATOM 1887 C CA . ILE A 1 242 ? 20.702 -0.102 0.148 1.00 85.00 242 ILE A CA 1
ATOM 1888 C C . ILE A 1 242 ? 20.208 0.840 1.247 1.00 85.00 242 ILE A C 1
ATOM 1890 O O . ILE A 1 242 ? 20.703 1.960 1.383 1.00 85.00 242 ILE A O 1
ATOM 1894 N N . GLN A 1 243 ? 19.215 0.393 2.009 1.00 78.94 243 GLN A N 1
ATOM 1895 C CA . GLN A 1 243 ? 18.650 1.162 3.110 1.00 78.94 243 GLN A CA 1
ATOM 1896 C C . GLN A 1 243 ? 19.573 1.141 4.333 1.00 78.94 243 GLN A C 1
ATOM 1898 O O . GLN A 1 243 ? 20.486 0.323 4.445 1.00 78.94 243 GLN A O 1
ATOM 1903 N N . SER A 1 244 ? 19.330 2.043 5.282 1.00 71.56 244 SER A N 1
ATOM 1904 C CA . SER A 1 244 ? 20.133 2.156 6.507 1.00 71.56 244 SER A CA 1
ATOM 1905 C C . SER A 1 244 ? 20.096 0.905 7.393 1.00 71.56 244 SER A C 1
ATOM 1907 O O . SER A 1 244 ? 21.005 0.720 8.199 1.00 71.56 244 SER A O 1
ATOM 1909 N N . ASP A 1 245 ? 19.087 0.042 7.233 1.00 71.88 245 ASP A N 1
ATOM 1910 C CA . ASP A 1 245 ? 19.003 -1.257 7.908 1.00 71.88 245 ASP A CA 1
ATOM 1911 C C . ASP A 1 245 ? 20.030 -2.284 7.383 1.00 71.88 245 ASP A C 1
ATOM 1913 O O . ASP A 1 245 ? 20.330 -3.255 8.072 1.00 71.88 245 ASP A O 1
ATOM 1917 N N . GLY A 1 246 ? 20.585 -2.078 6.181 1.00 72.38 246 GLY A N 1
ATOM 1918 C CA . GLY A 1 246 ? 21.468 -3.022 5.489 1.00 72.38 246 GLY A CA 1
ATOM 1919 C C . GLY A 1 246 ? 20.788 -4.315 5.008 1.00 72.38 246 GLY A C 1
ATOM 1920 O O . GLY A 1 246 ? 21.413 -5.127 4.323 1.00 72.38 246 GLY A O 1
ATOM 1921 N N . GLU A 1 247 ? 19.514 -4.520 5.328 1.00 76.88 247 GLU A N 1
ATOM 1922 C CA . GLU A 1 247 ? 18.743 -5.727 5.021 1.00 76.88 247 GLU A CA 1
ATOM 1923 C C . GLU A 1 247 ? 17.857 -5.552 3.785 1.00 76.88 247 GLU A C 1
ATOM 1925 O O . GLU A 1 247 ? 17.524 -6.537 3.112 1.00 76.88 247 GLU A O 1
ATOM 1930 N N . THR A 1 248 ? 17.491 -4.307 3.470 1.00 84.00 248 THR A N 1
ATOM 1931 C CA . THR A 1 248 ? 16.625 -3.961 2.346 1.00 84.00 248 THR A CA 1
ATOM 1932 C C . THR A 1 248 ? 17.328 -3.081 1.310 1.00 84.00 248 THR A C 1
ATOM 1934 O O . THR A 1 248 ? 18.262 -2.328 1.586 1.00 84.00 248 THR A O 1
ATOM 1937 N N . LEU A 1 249 ? 16.884 -3.215 0.062 1.00 88.38 249 LEU A N 1
ATOM 1938 C CA . LEU A 1 249 ? 17.351 -2.466 -1.101 1.00 88.38 249 LEU A CA 1
ATOM 1939 C C . LEU A 1 249 ? 16.134 -1.871 -1.793 1.00 88.38 249 LEU A C 1
ATOM 1941 O O . LEU A 1 249 ? 15.200 -2.598 -2.121 1.00 88.38 249 LEU A O 1
ATOM 1945 N N . VAL A 1 250 ? 16.159 -0.567 -2.042 1.00 89.94 250 VAL A N 1
ATOM 1946 C CA . VAL A 1 250 ? 15.194 0.070 -2.939 1.00 89.94 250 VAL A CA 1
ATOM 1947 C C . VAL A 1 250 ? 15.737 -0.068 -4.350 1.00 89.94 250 VAL A C 1
ATOM 1949 O O . VAL A 1 250 ? 16.787 0.491 -4.661 1.00 89.94 250 VAL A O 1
ATOM 1952 N N . LEU A 1 251 ? 15.048 -0.847 -5.178 1.00 94.81 251 LEU A N 1
ATOM 1953 C CA . LEU A 1 251 ? 15.290 -0.925 -6.610 1.00 94.81 251 LEU A CA 1
ATOM 1954 C C . LEU A 1 251 ? 14.368 0.050 -7.330 1.00 94.81 251 LEU A C 1
ATOM 1956 O O . LEU A 1 251 ? 13.151 -0.026 -7.167 1.00 94.81 251 LEU A O 1
ATOM 1960 N N . THR A 1 252 ? 14.947 0.907 -8.162 1.00 96.38 252 THR A N 1
ATOM 1961 C CA . THR A 1 252 ? 14.189 1.818 -9.020 1.00 96.38 252 THR A CA 1
ATOM 1962 C C . THR A 1 252 ? 14.275 1.331 -10.455 1.00 96.38 252 THR A C 1
ATOM 1964 O O . THR A 1 252 ? 15.371 1.262 -11.009 1.00 96.38 252 THR A O 1
ATOM 1967 N N . VAL A 1 253 ? 13.142 0.985 -11.061 1.00 96.88 253 VAL A N 1
ATOM 1968 C CA . VAL A 1 253 ? 13.057 0.511 -12.449 1.00 96.88 253 VAL A CA 1
ATOM 1969 C C . VAL A 1 253 ? 12.441 1.607 -13.309 1.00 96.88 253 VAL A C 1
ATOM 1971 O O . VAL A 1 253 ? 11.308 2.015 -13.075 1.00 96.88 253 VAL A O 1
ATOM 1974 N N . VAL A 1 254 ? 13.180 2.065 -14.322 1.00 97.31 254 VAL A N 1
ATOM 1975 C CA . VAL A 1 254 ? 12.728 3.096 -15.265 1.00 97.31 254 VAL A CA 1
ATOM 1976 C C . VAL A 1 254 ? 12.724 2.533 -16.683 1.00 97.31 254 VAL A C 1
ATOM 1978 O O . VAL A 1 254 ? 13.770 2.157 -17.222 1.00 97.31 254 VAL A O 1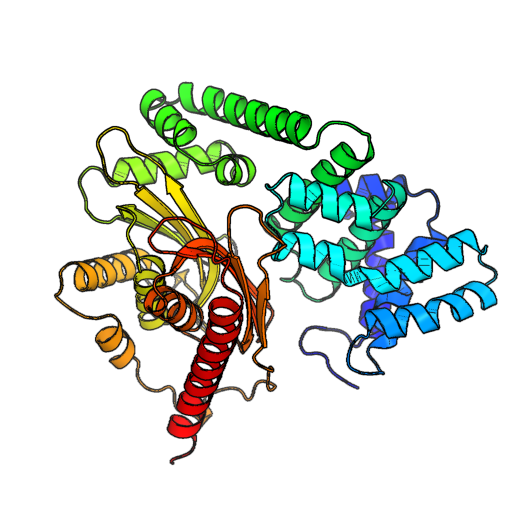
ATOM 1981 N N . THR A 1 255 ? 11.550 2.462 -17.308 1.00 96.62 255 THR A N 1
ATOM 1982 C CA . THR A 1 255 ? 11.385 1.943 -18.676 1.00 96.62 255 THR A CA 1
ATOM 1983 C C . THR A 1 255 ? 10.113 2.482 -19.332 1.00 96.62 255 THR A C 1
ATOM 1985 O O . THR A 1 255 ? 9.357 3.218 -18.714 1.00 96.62 255 THR A O 1
ATOM 1988 N N . ASN A 1 256 ? 9.860 2.144 -20.595 1.00 94.69 256 ASN A N 1
ATOM 1989 C CA . ASN A 1 256 ? 8.572 2.449 -21.216 1.00 94.69 256 ASN A CA 1
ATOM 1990 C C . ASN A 1 256 ? 7.501 1.504 -20.655 1.00 94.69 256 ASN A C 1
ATOM 1992 O O . ASN A 1 256 ? 7.712 0.289 -20.616 1.00 94.69 256 ASN A O 1
ATOM 1996 N N . ASP A 1 257 ? 6.371 2.065 -20.238 1.00 91.00 257 ASP A N 1
ATOM 1997 C CA . ASP A 1 257 ? 5.266 1.302 -19.673 1.00 91.00 257 ASP A CA 1
ATOM 1998 C C . ASP A 1 257 ? 4.614 0.409 -20.739 1.00 91.00 257 ASP A C 1
ATOM 2000 O O . ASP A 1 257 ? 4.514 0.770 -21.918 1.00 91.00 257 ASP A O 1
ATOM 2004 N N . ARG A 1 258 ? 4.216 -0.800 -20.334 1.00 89.75 258 ARG A N 1
ATOM 2005 C CA . ARG A 1 258 ? 3.571 -1.787 -21.204 1.00 89.75 258 ARG A CA 1
ATOM 2006 C C . ARG A 1 258 ? 2.830 -2.863 -20.404 1.00 89.75 258 ARG A C 1
ATOM 2008 O O . ARG A 1 258 ? 3.261 -3.229 -19.308 1.00 89.75 258 ARG A O 1
ATOM 2015 N N . PRO A 1 259 ? 1.789 -3.483 -20.990 1.00 87.00 259 PRO A N 1
ATOM 2016 C CA . PRO A 1 259 ? 1.138 -4.642 -20.391 1.00 87.00 259 PRO A CA 1
ATOM 2017 C C . PRO A 1 259 ? 2.140 -5.742 -20.011 1.00 87.00 259 PRO A C 1
ATOM 2019 O O . PRO A 1 259 ? 3.062 -6.061 -20.769 1.00 87.00 259 PRO A O 1
ATOM 2022 N N . GLY A 1 260 ? 1.961 -6.306 -18.815 1.00 88.56 260 GLY A N 1
ATOM 2023 C CA . GLY A 1 260 ? 2.801 -7.383 -18.286 1.00 88.56 260 GLY A CA 1
ATOM 2024 C C . GLY A 1 260 ? 4.150 -6.941 -17.700 1.00 88.56 260 GLY A C 1
ATOM 2025 O O . GLY A 1 260 ? 4.880 -7.797 -17.202 1.00 88.56 260 GLY A O 1
ATOM 2026 N N . LEU A 1 261 ? 4.480 -5.641 -17.697 1.00 92.44 261 LEU A N 1
ATOM 2027 C CA . LEU A 1 261 ? 5.758 -5.135 -17.176 1.00 92.44 261 LEU A CA 1
ATOM 2028 C C . LEU A 1 261 ? 6.033 -5.590 -15.734 1.00 92.44 261 LEU A C 1
ATOM 2030 O O . LEU A 1 261 ? 7.087 -6.170 -15.467 1.00 92.44 261 LEU A O 1
ATOM 2034 N N . LEU A 1 262 ? 5.072 -5.402 -14.822 1.00 91.62 262 LEU A N 1
ATOM 2035 C CA . LEU A 1 262 ? 5.229 -5.796 -13.418 1.00 91.62 262 LEU A CA 1
ATOM 2036 C C . LEU A 1 262 ? 5.457 -7.306 -13.255 1.00 91.62 262 LEU A C 1
ATOM 2038 O O . LEU A 1 262 ? 6.216 -7.722 -12.381 1.00 91.62 262 LEU A O 1
ATOM 2042 N N . ALA A 1 263 ? 4.848 -8.135 -14.111 1.00 92.62 263 ALA A N 1
ATOM 2043 C CA . ALA A 1 263 ? 5.081 -9.576 -14.095 1.00 92.62 263 ALA A CA 1
ATOM 2044 C C . ALA A 1 263 ? 6.532 -9.900 -14.484 1.00 92.62 263 ALA A C 1
ATOM 2046 O O . ALA A 1 263 ? 7.193 -10.669 -13.789 1.00 92.62 263 ALA A O 1
ATOM 2047 N N . ASP A 1 264 ? 7.069 -9.277 -15.534 1.00 94.81 264 ASP A N 1
ATOM 2048 C CA . ASP A 1 264 ? 8.466 -9.489 -15.924 1.00 94.81 264 ASP A CA 1
ATOM 2049 C C . ASP A 1 264 ? 9.443 -9.030 -14.834 1.00 94.81 264 ASP A C 1
ATOM 2051 O O . ASP A 1 264 ? 10.371 -9.768 -14.488 1.00 94.81 264 ASP A O 1
ATOM 2055 N N . VAL A 1 265 ? 9.207 -7.850 -14.246 1.00 95.44 265 VAL A N 1
ATOM 2056 C CA . VAL A 1 265 ? 10.011 -7.318 -13.134 1.00 95.44 265 VAL A CA 1
ATOM 2057 C C . VAL A 1 265 ? 9.975 -8.273 -11.943 1.00 95.44 265 VAL A C 1
ATOM 2059 O O . VAL A 1 265 ? 11.023 -8.755 -11.512 1.00 95.44 265 VAL A O 1
ATOM 2062 N N . ALA A 1 266 ? 8.785 -8.628 -11.454 1.00 94.00 266 ALA A N 1
ATOM 2063 C CA . ALA A 1 266 ? 8.629 -9.533 -10.319 1.00 94.00 266 ALA A CA 1
ATOM 2064 C C . ALA A 1 266 ? 9.243 -10.919 -10.581 1.00 94.00 266 ALA A C 1
ATOM 2066 O O . ALA A 1 266 ? 9.835 -11.520 -9.681 1.00 94.00 266 ALA A O 1
ATOM 2067 N N . GLY A 1 267 ? 9.147 -11.420 -11.814 1.00 93.50 267 GLY A N 1
ATOM 2068 C CA . GLY A 1 267 ? 9.726 -12.696 -12.218 1.00 93.50 267 GLY A CA 1
ATOM 2069 C C . GLY A 1 267 ? 11.255 -12.692 -12.215 1.00 93.50 267 GLY A C 1
ATOM 2070 O O . GLY A 1 267 ? 11.874 -13.633 -11.712 1.00 93.50 267 GLY A O 1
ATOM 2071 N N . VAL A 1 268 ? 11.882 -11.620 -12.711 1.00 95.31 268 VAL A N 1
ATOM 2072 C CA . VAL A 1 268 ? 13.343 -11.453 -12.645 1.00 95.31 268 VAL A CA 1
ATOM 2073 C C . VAL A 1 268 ? 13.821 -11.299 -11.200 1.00 95.31 268 VAL A C 1
ATOM 2075 O O . VAL A 1 268 ? 14.813 -11.924 -10.825 1.00 95.31 268 VAL A O 1
ATOM 2078 N N . LEU A 1 269 ? 13.108 -10.534 -10.368 1.00 94.12 269 LEU A N 1
ATOM 2079 C CA . LEU A 1 269 ? 13.429 -10.410 -8.941 1.00 94.12 269 LEU A CA 1
ATOM 2080 C C . LEU A 1 269 ? 13.376 -11.770 -8.236 1.00 94.12 269 LEU A C 1
ATOM 2082 O O . LEU A 1 269 ? 14.307 -12.138 -7.516 1.00 94.12 269 LEU A O 1
ATOM 2086 N N . ALA A 1 270 ? 12.339 -12.560 -8.511 1.00 91.38 270 ALA A N 1
ATOM 2087 C CA . ALA A 1 270 ? 12.216 -13.908 -7.976 1.00 91.38 270 ALA A CA 1
ATOM 2088 C C . ALA A 1 270 ? 13.361 -14.829 -8.442 1.00 91.38 270 ALA A C 1
ATOM 2090 O O . ALA A 1 270 ? 13.914 -15.576 -7.631 1.00 91.38 270 ALA A O 1
ATOM 2091 N N . ALA A 1 271 ? 13.786 -14.735 -9.708 1.00 90.44 271 ALA A N 1
ATOM 2092 C CA . ALA A 1 271 ? 14.936 -15.480 -10.229 1.00 90.44 271 ALA A CA 1
ATOM 2093 C C . ALA A 1 271 ? 16.267 -15.096 -9.549 1.00 90.44 271 ALA A C 1
ATOM 2095 O O . ALA A 1 271 ? 17.129 -15.952 -9.347 1.00 90.44 271 ALA A O 1
ATOM 2096 N N . GLU A 1 272 ? 16.409 -13.842 -9.113 1.00 89.38 272 GLU A N 1
ATOM 2097 C CA . GLU A 1 272 ? 17.539 -13.359 -8.303 1.00 89.38 272 GLU A CA 1
ATOM 2098 C C . GLU A 1 272 ? 17.396 -13.675 -6.796 1.00 89.38 272 GLU A C 1
ATOM 2100 O O . GLU A 1 272 ? 18.245 -13.286 -5.987 1.00 89.38 272 GLU A O 1
ATOM 2105 N N . ARG A 1 273 ? 16.361 -14.436 -6.403 1.00 88.06 273 ARG A N 1
ATOM 2106 C CA . ARG A 1 273 ? 16.012 -14.778 -5.008 1.00 88.06 273 ARG A CA 1
ATOM 2107 C C . ARG A 1 273 ? 15.695 -13.558 -4.139 1.00 88.06 273 ARG A C 1
ATOM 2109 O O . ARG A 1 273 ? 15.934 -13.581 -2.931 1.00 88.06 273 ARG A O 1
ATOM 2116 N N . LEU A 1 274 ? 15.158 -12.508 -4.749 1.00 89.00 274 LEU A N 1
ATOM 2117 C CA . LEU A 1 274 ? 14.691 -11.313 -4.061 1.00 89.00 274 LEU A CA 1
ATOM 2118 C C . LEU A 1 274 ? 13.198 -11.449 -3.759 1.00 89.00 274 LEU A C 1
ATOM 2120 O O . LEU A 1 274 ? 12.401 -11.791 -4.633 1.00 89.00 274 LEU A O 1
ATOM 2124 N N . THR A 1 275 ? 12.820 -11.175 -2.514 1.00 85.94 275 THR A N 1
ATOM 2125 C CA . THR A 1 275 ? 11.416 -11.052 -2.103 1.00 85.94 275 THR A CA 1
ATOM 2126 C C . THR A 1 275 ? 11.046 -9.579 -2.056 1.00 85.94 275 THR A C 1
ATOM 2128 O O . THR A 1 275 ? 11.794 -8.789 -1.473 1.00 85.94 275 THR A O 1
ATOM 2131 N N . VAL A 1 276 ? 9.903 -9.224 -2.639 1.00 85.38 276 VAL A N 1
ATOM 2132 C CA . VAL A 1 276 ? 9.374 -7.857 -2.621 1.00 85.38 276 VAL A CA 1
ATOM 2133 C C . VAL A 1 276 ? 8.668 -7.627 -1.289 1.00 85.38 276 VAL A C 1
ATOM 2135 O O . VAL A 1 276 ? 7.747 -8.355 -0.941 1.00 85.38 276 VAL A O 1
ATOM 2138 N N . VAL A 1 277 ? 9.135 -6.638 -0.533 1.00 79.19 277 VAL A N 1
ATOM 2139 C CA . VAL A 1 277 ? 8.545 -6.222 0.747 1.00 79.19 277 VAL A CA 1
ATOM 2140 C C . VAL A 1 277 ? 7.407 -5.238 0.499 1.00 79.19 277 VAL A C 1
ATOM 2142 O O . VAL A 1 277 ? 6.341 -5.362 1.098 1.00 79.19 277 VAL A O 1
ATOM 2145 N N . SER A 1 278 ? 7.645 -4.284 -0.399 1.00 74.88 278 SER A N 1
ATOM 2146 C CA . SER A 1 278 ? 6.664 -3.323 -0.890 1.00 74.88 278 SER A CA 1
ATOM 2147 C C . SER A 1 278 ? 7.046 -2.859 -2.293 1.00 74.88 278 SER A C 1
ATOM 2149 O O . SER A 1 278 ? 8.215 -2.929 -2.681 1.00 74.88 278 SER A O 1
ATOM 2151 N N . ALA A 1 279 ? 6.066 -2.389 -3.059 1.00 78.56 279 ALA A N 1
ATOM 2152 C CA . ALA A 1 279 ? 6.289 -1.825 -4.383 1.00 78.56 279 ALA A CA 1
ATOM 2153 C C . ALA A 1 279 ? 5.321 -0.667 -4.635 1.00 78.56 279 ALA A C 1
ATOM 2155 O O . ALA A 1 279 ? 4.109 -0.855 -4.527 1.00 78.56 279 ALA A O 1
ATOM 2156 N N . ASP A 1 280 ? 5.869 0.491 -4.995 1.00 78.06 280 ASP A N 1
ATOM 2157 C CA . ASP A 1 280 ? 5.130 1.650 -5.481 1.00 78.06 280 ASP A CA 1
ATOM 2158 C C . ASP A 1 280 ? 5.343 1.763 -6.992 1.00 78.06 280 ASP A C 1
ATOM 2160 O O . ASP A 1 280 ? 6.450 2.020 -7.465 1.00 78.06 280 ASP A O 1
ATOM 2164 N N . ILE A 1 281 ? 4.272 1.542 -7.749 1.00 84.44 281 ILE A N 1
ATOM 2165 C CA . ILE A 1 281 ? 4.283 1.511 -9.216 1.00 84.44 281 ILE A CA 1
ATOM 2166 C C . ILE A 1 281 ? 3.754 2.848 -9.725 1.00 84.44 281 ILE A C 1
ATOM 2168 O O . ILE A 1 281 ? 2.667 3.283 -9.315 1.00 84.44 281 ILE A O 1
ATOM 2172 N N . TYR A 1 282 ? 4.501 3.519 -10.600 1.00 85.94 282 TYR A N 1
ATOM 2173 C CA . TYR A 1 282 ? 4.103 4.804 -11.176 1.00 85.94 282 TYR A CA 1
ATOM 2174 C C . TYR A 1 282 ? 4.229 4.785 -12.695 1.00 85.94 282 TYR A C 1
ATOM 2176 O O . TYR A 1 282 ? 5.265 4.410 -13.227 1.00 85.94 282 TYR A O 1
ATOM 2184 N N . SER A 1 283 ? 3.205 5.293 -13.376 1.00 87.69 283 SER A N 1
ATOM 2185 C CA . SER A 1 283 ? 3.249 5.584 -14.811 1.00 87.69 283 SER A CA 1
ATOM 2186 C C . SER A 1 283 ? 3.137 7.093 -15.001 1.00 87.69 283 SER A C 1
ATOM 2188 O O . SER A 1 283 ? 2.282 7.734 -14.377 1.00 87.69 283 SER A O 1
ATOM 2190 N N . ARG A 1 284 ? 4.002 7.668 -15.839 1.00 90.19 284 ARG A N 1
ATOM 2191 C CA . ARG A 1 284 ? 4.008 9.098 -16.181 1.00 90.19 284 ARG A CA 1
ATOM 2192 C C . ARG A 1 284 ? 3.937 9.299 -17.689 1.00 90.19 284 ARG A C 1
ATOM 2194 O O . ARG A 1 284 ? 4.663 8.653 -18.446 1.00 90.19 284 ARG A O 1
ATOM 2201 N N . ALA A 1 285 ? 3.103 10.244 -18.105 1.00 90.00 285 ALA A N 1
ATOM 2202 C CA . ALA A 1 285 ? 3.026 10.661 -19.497 1.00 90.00 285 ALA A CA 1
ATOM 2203 C C . ALA A 1 285 ? 4.273 11.464 -19.888 1.00 90.00 285 ALA A C 1
ATOM 2205 O O . ALA A 1 285 ? 4.830 12.218 -19.081 1.00 90.00 285 ALA A O 1
ATOM 2206 N N . ARG A 1 286 ? 4.709 11.313 -21.139 1.00 88.62 286 ARG A N 1
ATOM 2207 C CA . ARG A 1 286 ? 5.807 12.092 -21.722 1.00 88.62 286 ARG A CA 1
ATOM 2208 C C . ARG A 1 286 ? 5.386 12.604 -23.089 1.00 88.62 286 ARG A C 1
ATOM 2210 O O . ARG A 1 286 ? 4.939 11.831 -23.931 1.00 88.62 286 ARG A O 1
ATOM 2217 N N . ASP A 1 287 ? 5.544 13.901 -23.316 1.00 84.62 287 ASP A N 1
ATOM 2218 C CA . ASP A 1 287 ? 5.079 14.536 -24.548 1.00 84.62 287 ASP A CA 1
ATOM 2219 C C . ASP A 1 287 ? 5.715 13.897 -25.790 1.00 84.62 287 ASP A C 1
ATOM 2221 O O . ASP A 1 287 ? 6.935 13.898 -25.958 1.00 84.62 287 ASP A O 1
ATOM 2225 N N . GLY A 1 288 ? 4.874 13.334 -26.663 1.00 86.06 288 GLY A N 1
ATOM 2226 C CA . GLY A 1 288 ? 5.306 12.696 -27.910 1.00 86.06 288 GLY A CA 1
ATOM 2227 C C . GLY A 1 288 ? 6.094 11.389 -27.742 1.00 86.06 288 GLY A C 1
ATOM 2228 O O . GLY A 1 288 ? 6.617 10.878 -28.731 1.00 86.06 288 GLY A O 1
ATOM 2229 N N . LEU A 1 289 ? 6.174 10.838 -26.528 1.00 89.38 289 LEU A N 1
ATOM 2230 C CA . LEU A 1 289 ? 6.877 9.595 -26.210 1.00 89.38 289 LEU A CA 1
ATOM 2231 C C . LEU A 1 289 ? 5.923 8.588 -25.549 1.00 89.38 289 LEU A C 1
ATOM 2233 O O . LEU A 1 289 ? 4.889 8.981 -25.014 1.00 89.38 289 LEU A O 1
ATOM 2237 N N . PRO A 1 290 ? 6.259 7.285 -25.542 1.00 90.12 290 PRO A N 1
ATOM 2238 C CA . PRO A 1 290 ? 5.528 6.321 -24.731 1.00 90.12 290 PRO A CA 1
ATOM 2239 C C . PRO A 1 290 ? 5.567 6.711 -23.253 1.00 90.12 290 PRO A C 1
ATOM 2241 O O . PRO A 1 290 ? 6.600 7.215 -22.774 1.00 90.12 290 PRO A O 1
ATOM 2244 N N . ASP A 1 291 ? 4.481 6.405 -22.545 1.00 91.50 291 ASP A N 1
ATOM 2245 C CA . ASP A 1 291 ? 4.414 6.498 -21.089 1.00 91.50 291 ASP A CA 1
ATOM 2246 C C . ASP A 1 291 ? 5.615 5.779 -20.466 1.00 91.50 291 ASP A C 1
ATOM 2248 O O . ASP A 1 291 ? 6.102 4.761 -20.967 1.00 91.50 291 ASP A O 1
ATOM 2252 N N . GLU A 1 292 ? 6.149 6.358 -19.400 1.00 94.12 292 GLU A N 1
ATOM 2253 C CA . GLU A 1 292 ? 7.291 5.817 -18.676 1.00 94.12 292 GLU A CA 1
ATOM 2254 C C . GLU A 1 292 ? 6.816 5.218 -17.359 1.00 94.12 292 GLU A C 1
ATOM 2256 O O . GLU A 1 292 ? 6.161 5.892 -16.564 1.00 94.12 292 GLU A O 1
ATOM 2261 N N . ALA A 1 293 ? 7.167 3.956 -17.141 1.00 93.75 293 ALA A N 1
ATOM 2262 C CA . ALA A 1 293 ? 7.077 3.319 -15.844 1.00 93.75 293 ALA A CA 1
ATOM 2263 C C . ALA A 1 293 ? 8.275 3.759 -14.995 1.00 93.75 293 ALA A C 1
ATOM 2265 O O . ALA A 1 293 ? 9.422 3.750 -15.458 1.00 93.75 293 ALA A O 1
ATOM 2266 N N . PHE A 1 294 ? 7.994 4.148 -13.759 1.00 94.38 294 PHE A N 1
ATOM 2267 C CA . PHE A 1 294 ? 8.956 4.526 -12.738 1.00 94.38 294 PHE A CA 1
ATOM 2268 C C . PHE A 1 294 ? 8.579 3.775 -11.461 1.00 94.38 294 PHE A C 1
ATOM 2270 O O . PHE A 1 294 ? 7.786 4.261 -10.664 1.00 94.38 294 PHE A O 1
ATOM 2277 N N . ASP A 1 295 ? 9.116 2.574 -11.282 1.00 92.50 295 ASP A N 1
ATOM 2278 C CA . ASP A 1 295 ? 8.701 1.680 -10.201 1.00 92.50 295 ASP A CA 1
ATOM 2279 C C . ASP A 1 295 ? 9.734 1.672 -9.080 1.00 92.50 295 ASP A C 1
ATOM 2281 O O . ASP A 1 295 ? 10.928 1.505 -9.332 1.00 92.50 295 ASP A O 1
ATOM 2285 N N . LEU A 1 296 ? 9.274 1.807 -7.838 1.00 89.06 296 LEU A N 1
ATOM 2286 C CA . LEU A 1 296 ? 10.092 1.723 -6.631 1.00 89.06 296 LEU A CA 1
ATOM 2287 C C . LEU A 1 296 ? 9.764 0.424 -5.897 1.00 89.06 296 LEU A C 1
ATOM 2289 O O . LEU A 1 296 ? 8.676 0.274 -5.347 1.00 89.06 296 LEU A O 1
ATOM 2293 N N . LEU A 1 297 ? 10.700 -0.522 -5.866 1.00 89.69 297 LEU A N 1
ATOM 2294 C CA . LEU A 1 297 ? 10.517 -1.823 -5.225 1.00 89.69 297 LEU A CA 1
ATOM 2295 C C . LEU A 1 297 ? 11.474 -1.973 -4.047 1.00 89.69 297 LEU A C 1
ATOM 2297 O O . LEU A 1 297 ? 12.688 -2.051 -4.227 1.00 89.69 297 LEU A O 1
ATOM 2301 N N . VAL A 1 298 ? 10.930 -2.075 -2.836 1.00 86.44 298 VAL A N 1
ATOM 2302 C CA . VAL A 1 298 ? 11.707 -2.462 -1.656 1.00 86.44 298 VAL A CA 1
ATOM 2303 C C . VAL A 1 298 ? 11.845 -3.972 -1.681 1.00 86.44 298 VAL A C 1
ATOM 2305 O O . VAL A 1 298 ? 10.864 -4.708 -1.556 1.00 86.44 298 VAL A O 1
ATOM 2308 N N . VAL A 1 299 ? 13.071 -4.450 -1.834 1.00 88.75 299 VAL A N 1
ATOM 2309 C CA . VAL A 1 299 ? 13.380 -5.874 -1.882 1.00 88.75 299 VAL A CA 1
ATOM 2310 C C . VAL A 1 299 ? 14.311 -6.266 -0.750 1.00 88.75 299 VAL A C 1
ATOM 2312 O O . VAL A 1 299 ? 15.136 -5.483 -0.285 1.00 88.75 299 VAL A O 1
ATOM 2315 N N . ARG A 1 300 ? 14.207 -7.524 -0.335 1.00 86.12 300 ARG A N 1
ATOM 2316 C CA . ARG A 1 300 ? 15.164 -8.167 0.567 1.00 86.12 300 ARG A CA 1
ATOM 2317 C C . ARG A 1 300 ? 15.608 -9.499 -0.011 1.00 86.12 300 ARG A C 1
ATOM 2319 O O . ARG A 1 300 ? 14.877 -10.118 -0.788 1.00 86.12 300 ARG A O 1
ATOM 2326 N N . LYS A 1 301 ? 16.778 -9.975 0.404 1.00 83.81 301 LYS A N 1
ATOM 2327 C CA . LYS A 1 301 ? 17.254 -11.317 0.060 1.00 83.81 301 LYS A CA 1
ATOM 2328 C C . LYS A 1 301 ? 17.238 -12.203 1.308 1.00 83.81 301 LYS A C 1
ATOM 2330 O O . LYS A 1 301 ? 18.058 -11.997 2.201 1.00 83.81 301 LYS A O 1
ATOM 2335 N N . PRO A 1 302 ? 16.318 -13.180 1.403 1.00 73.94 302 PRO A N 1
ATOM 2336 C CA . PRO A 1 302 ? 16.199 -14.014 2.594 1.00 73.94 302 PRO A CA 1
ATOM 2337 C C . PRO A 1 302 ? 17.515 -14.716 2.955 1.00 73.94 302 PRO A C 1
ATOM 2339 O O . PRO A 1 302 ? 18.101 -15.411 2.125 1.00 73.94 302 PRO A O 1
ATOM 2342 N N . GLY A 1 303 ? 17.950 -14.564 4.209 1.00 68.75 303 GLY A N 1
ATOM 2343 C CA . GLY A 1 303 ? 19.130 -15.252 4.743 1.00 68.75 303 GLY A CA 1
ATOM 2344 C C . GLY A 1 303 ? 20.480 -14.702 4.274 1.00 68.75 303 GLY A C 1
ATOM 2345 O O . GLY A 1 303 ? 21.480 -15.402 4.405 1.00 68.75 303 GLY A O 1
ATOM 2346 N N . SER A 1 304 ? 20.531 -13.485 3.724 1.00 69.12 304 SER A N 1
ATOM 2347 C CA . SER A 1 304 ? 21.790 -12.829 3.350 1.00 69.12 304 SER A CA 1
ATOM 2348 C C . SER A 1 304 ? 21.726 -11.321 3.543 1.00 69.12 304 SER A C 1
ATOM 2350 O O . SER A 1 304 ? 20.691 -10.720 3.269 1.00 69.12 304 SER A O 1
ATOM 2352 N N . ASN A 1 305 ? 22.854 -10.714 3.907 1.00 69.44 305 ASN A N 1
ATOM 2353 C CA . ASN A 1 305 ? 23.012 -9.267 3.880 1.00 69.44 305 ASN A CA 1
ATOM 2354 C C . ASN A 1 305 ? 23.180 -8.794 2.423 1.00 69.44 305 ASN A C 1
ATOM 2356 O O . ASN A 1 305 ? 24.023 -9.312 1.685 1.00 69.44 305 ASN A O 1
ATOM 2360 N N . LEU A 1 306 ? 22.366 -7.828 1.991 1.00 72.44 306 LEU A N 1
ATOM 2361 C CA . LEU A 1 306 ? 22.427 -7.295 0.628 1.00 72.44 306 LEU A CA 1
ATOM 2362 C C . LEU A 1 306 ? 23.725 -6.525 0.361 1.00 72.44 306 LEU A C 1
ATOM 2364 O O . LEU A 1 306 ? 24.207 -6.558 -0.770 1.00 72.44 306 LEU A O 1
ATOM 2368 N N . ALA A 1 307 ? 24.335 -5.932 1.391 1.00 65.12 307 ALA A N 1
ATOM 2369 C CA . ALA A 1 307 ? 25.629 -5.256 1.293 1.00 65.12 307 ALA A CA 1
ATOM 2370 C C . ALA A 1 307 ? 26.773 -6.208 0.900 1.00 65.12 307 ALA A C 1
ATOM 2372 O O . ALA A 1 307 ? 27.744 -5.792 0.274 1.00 65.12 307 ALA A O 1
ATOM 2373 N N . GLU A 1 308 ? 26.642 -7.501 1.201 1.00 64.31 308 GLU A N 1
ATOM 2374 C CA . GLU A 1 308 ? 27.616 -8.537 0.831 1.00 64.31 308 GLU A CA 1
ATOM 2375 C C . GLU A 1 308 ? 27.301 -9.175 -0.540 1.00 64.31 308 GLU A C 1
ATOM 2377 O O . GLU A 1 308 ? 28.106 -9.920 -1.098 1.00 64.31 308 GLU A O 1
ATOM 2382 N N . GLY A 1 309 ? 26.123 -8.887 -1.110 1.00 64.44 309 GLY A N 1
ATOM 2383 C CA . GLY A 1 309 ? 25.549 -9.551 -2.287 1.00 64.44 309 GLY A CA 1
ATOM 2384 C C . GLY A 1 309 ? 25.986 -9.016 -3.659 1.00 64.44 309 GLY A C 1
ATOM 2385 O O . GLY A 1 309 ? 25.429 -9.443 -4.683 1.00 64.44 309 GLY A O 1
ATOM 2386 N N . GLY A 1 310 ? 26.955 -8.096 -3.697 1.00 78.00 310 GLY A N 1
ATOM 2387 C CA . GLY A 1 310 ? 27.452 -7.443 -4.914 1.00 78.00 310 GLY A CA 1
ATOM 2388 C C . GLY A 1 310 ? 26.410 -6.558 -5.611 1.00 78.00 310 GLY A C 1
ATOM 2389 O O . GLY A 1 310 ? 25.387 -6.210 -5.033 1.00 78.00 310 GLY A O 1
ATOM 2390 N N . ASP A 1 311 ? 26.647 -6.228 -6.883 1.00 89.25 311 ASP A N 1
ATOM 2391 C CA . ASP A 1 311 ? 25.765 -5.361 -7.680 1.00 89.25 311 ASP A CA 1
ATOM 2392 C C . ASP A 1 311 ? 24.445 -6.069 -8.053 1.00 89.25 311 ASP A C 1
ATOM 2394 O O . ASP A 1 311 ? 24.343 -6.767 -9.067 1.00 89.25 311 ASP A O 1
ATOM 2398 N N . VAL A 1 312 ? 23.447 -5.966 -7.171 1.00 90.50 312 VAL A N 1
ATOM 2399 C CA . VAL A 1 312 ? 22.105 -6.536 -7.366 1.00 90.50 312 VAL A CA 1
ATOM 2400 C C . VAL A 1 312 ? 21.373 -5.825 -8.507 1.00 90.50 312 VAL A C 1
ATOM 2402 O O . VAL A 1 312 ? 20.808 -6.500 -9.368 1.00 90.50 312 VAL A O 1
ATOM 2405 N N . ALA A 1 313 ? 21.413 -4.491 -8.543 1.00 93.56 313 ALA A N 1
ATOM 2406 C CA . ALA A 1 313 ? 20.719 -3.688 -9.548 1.00 93.56 313 ALA A CA 1
ATOM 2407 C C . ALA A 1 313 ? 21.218 -4.003 -10.965 1.00 93.56 313 ALA A C 1
ATOM 2409 O O . ALA A 1 313 ? 20.411 -4.281 -11.853 1.00 93.56 313 ALA A O 1
ATOM 2410 N N . GLY A 1 314 ? 22.536 -4.096 -11.168 1.00 94.94 314 GLY A N 1
ATOM 2411 C CA . GLY A 1 314 ? 23.118 -4.454 -12.461 1.00 94.94 314 GLY A CA 1
ATOM 2412 C C . GLY A 1 314 ? 22.745 -5.862 -12.934 1.00 94.94 314 GLY A C 1
ATOM 2413 O O . GLY A 1 314 ? 22.515 -6.074 -14.129 1.00 94.94 314 GLY A O 1
ATOM 2414 N N . ARG A 1 315 ? 22.607 -6.838 -12.021 1.00 93.81 315 ARG A N 1
ATOM 2415 C CA . ARG A 1 315 ? 22.106 -8.183 -12.375 1.00 93.81 315 ARG A CA 1
ATOM 2416 C C . ARG A 1 315 ? 20.640 -8.158 -12.786 1.00 93.81 315 ARG A C 1
ATOM 2418 O O . ARG A 1 315 ? 20.296 -8.751 -13.811 1.00 93.81 315 ARG A O 1
ATOM 2425 N N . VAL A 1 316 ? 19.799 -7.448 -12.033 1.00 95.75 316 VAL A N 1
ATOM 2426 C CA . VAL A 1 316 ? 18.379 -7.265 -12.367 1.00 95.75 316 VAL A CA 1
ATOM 2427 C C . VAL A 1 316 ? 18.241 -6.580 -13.729 1.00 95.75 316 VAL A C 1
ATOM 2429 O O . VAL A 1 316 ? 17.549 -7.111 -14.597 1.00 95.75 316 VAL A O 1
ATOM 2432 N N . GLN A 1 317 ? 18.982 -5.494 -13.977 1.00 96.88 317 GLN A N 1
ATOM 2433 C CA . GLN A 1 317 ? 19.010 -4.802 -15.268 1.00 96.88 317 GLN A CA 1
ATOM 2434 C C . GLN A 1 317 ? 19.393 -5.741 -16.412 1.00 96.88 317 GLN A C 1
ATOM 2436 O O . GLN A 1 317 ? 18.717 -5.791 -17.439 1.00 96.88 317 GLN A O 1
ATOM 2441 N N . LYS A 1 318 ? 20.473 -6.512 -16.239 1.00 96.31 318 LYS A N 1
ATOM 2442 C CA . LYS A 1 318 ? 20.962 -7.450 -17.255 1.00 96.31 318 LYS A CA 1
ATOM 2443 C C . LYS A 1 318 ? 19.917 -8.511 -17.596 1.00 96.31 318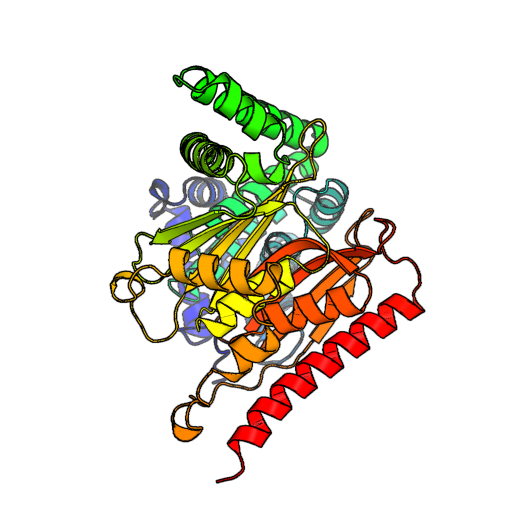 LYS A C 1
ATOM 2445 O O . LYS A 1 318 ? 19.726 -8.816 -18.774 1.00 96.31 318 LYS A O 1
ATOM 2450 N N . ASN A 1 319 ? 19.264 -9.084 -16.588 1.00 96.31 319 ASN A N 1
ATOM 2451 C CA . ASN A 1 319 ? 18.255 -10.118 -16.792 1.00 96.31 319 ASN A CA 1
ATOM 2452 C C . ASN A 1 319 ? 16.985 -9.549 -17.432 1.00 96.31 319 ASN A C 1
ATOM 2454 O O . ASN A 1 319 ? 16.482 -10.153 -18.376 1.00 96.31 319 ASN A O 1
ATOM 2458 N N . LEU A 1 320 ? 16.511 -8.376 -17.002 1.00 96.44 320 LEU A N 1
ATOM 2459 C CA . LEU A 1 320 ? 15.376 -7.702 -17.641 1.00 96.44 320 LEU A CA 1
ATOM 2460 C C . LEU A 1 320 ? 15.675 -7.366 -19.104 1.00 96.44 320 LEU A C 1
ATOM 2462 O O . LEU A 1 320 ? 14.888 -7.706 -19.983 1.00 96.44 320 LEU A O 1
ATOM 2466 N N . ALA A 1 321 ? 16.853 -6.809 -19.395 1.00 95.81 321 ALA A N 1
ATOM 2467 C CA . ALA A 1 321 ? 17.280 -6.543 -20.766 1.00 95.81 321 ALA A CA 1
ATOM 2468 C C . ALA A 1 321 ? 17.372 -7.826 -21.614 1.00 95.81 321 ALA A C 1
ATOM 2470 O O . ALA A 1 321 ? 17.076 -7.804 -22.809 1.00 95.81 321 ALA A O 1
ATOM 2471 N N . ALA A 1 322 ? 17.763 -8.958 -21.019 1.00 95.19 322 ALA A N 1
ATOM 2472 C CA . ALA A 1 322 ? 17.772 -10.248 -21.705 1.00 95.19 322 ALA A CA 1
ATOM 2473 C C . ALA A 1 322 ? 16.355 -10.766 -21.994 1.00 95.19 322 ALA A C 1
ATOM 2475 O O . ALA A 1 322 ? 16.125 -11.266 -23.095 1.00 95.19 322 ALA A O 1
ATOM 2476 N N . VAL A 1 323 ? 15.421 -10.624 -21.047 1.00 95.00 323 VAL A N 1
ATOM 2477 C CA . VAL A 1 323 ? 14.012 -11.007 -21.226 1.00 95.00 323 VAL A CA 1
ATOM 2478 C C . VAL A 1 323 ? 13.360 -10.153 -22.311 1.00 95.00 323 VAL A C 1
ATOM 2480 O O . VAL A 1 323 ? 12.805 -10.683 -23.269 1.00 95.00 323 VAL A O 1
ATOM 2483 N N . TRP A 1 324 ? 13.492 -8.831 -22.227 1.00 93.88 324 TRP A N 1
ATOM 2484 C CA . TRP A 1 324 ? 12.850 -7.910 -23.170 1.00 93.88 324 TRP A CA 1
ATOM 2485 C C . TRP A 1 324 ? 13.523 -7.896 -24.544 1.00 93.88 324 TRP A C 1
ATOM 2487 O O . TRP A 1 324 ? 12.875 -7.618 -25.547 1.00 93.88 324 TRP A O 1
ATOM 2497 N N . GLY A 1 325 ? 14.808 -8.250 -24.606 1.00 91.62 325 GLY A N 1
ATOM 2498 C CA . GLY A 1 325 ? 15.531 -8.479 -25.855 1.00 91.62 325 GLY A CA 1
ATOM 2499 C C . GLY A 1 325 ? 15.321 -9.870 -26.467 1.00 91.62 325 GLY A C 1
ATOM 2500 O O . GLY A 1 325 ? 15.997 -10.186 -27.444 1.00 91.62 325 GLY A O 1
ATOM 2501 N N . GLY A 1 326 ? 14.467 -10.724 -25.884 1.00 92.00 326 GLY A N 1
ATOM 2502 C CA . GLY A 1 326 ? 14.162 -12.070 -26.390 1.00 92.00 326 GLY A CA 1
ATOM 2503 C C . GLY A 1 326 ? 15.303 -13.089 -26.268 1.00 92.00 326 GLY A C 1
ATOM 2504 O O . GLY A 1 326 ? 15.255 -14.152 -26.880 1.00 92.00 326 GLY A O 1
ATOM 2505 N N . LYS A 1 327 ? 16.349 -12.782 -25.492 1.00 93.31 327 LYS A N 1
ATOM 2506 C CA . LYS A 1 327 ? 17.504 -13.669 -25.260 1.00 93.31 327 LYS A CA 1
ATOM 2507 C C . LYS A 1 327 ? 17.248 -14.701 -24.162 1.00 93.31 327 LYS A C 1
ATOM 2509 O O . LYS A 1 327 ? 18.024 -15.643 -24.026 1.00 93.31 327 LYS A O 1
ATOM 2514 N N . SER A 1 328 ? 16.226 -14.487 -23.341 1.00 92.88 328 SER A N 1
ATOM 2515 C CA . SER A 1 328 ? 15.760 -15.439 -22.336 1.00 92.88 328 SER A CA 1
ATOM 2516 C C . SER A 1 328 ? 14.278 -15.213 -22.054 1.00 92.88 328 SER A C 1
ATOM 2518 O O . SER A 1 328 ? 13.724 -14.183 -22.430 1.00 92.88 328 SER A O 1
ATOM 2520 N N . THR A 1 329 ? 13.643 -16.141 -21.350 1.00 92.50 329 THR A N 1
ATOM 2521 C CA . THR A 1 329 ? 12.297 -15.947 -20.797 1.00 92.50 329 THR A CA 1
ATOM 2522 C C . THR A 1 329 ? 12.335 -15.915 -19.270 1.00 92.50 329 THR A C 1
ATOM 2524 O O . THR A 1 329 ? 13.227 -16.486 -18.641 1.00 92.50 329 THR A O 1
ATOM 2527 N N . VAL A 1 330 ? 11.341 -15.283 -18.640 1.00 90.56 330 VAL A N 1
ATOM 2528 C CA . VAL A 1 330 ? 11.190 -15.327 -17.173 1.00 90.56 330 VAL A CA 1
ATOM 2529 C C . VAL A 1 330 ? 11.085 -16.773 -16.675 1.00 90.56 330 VAL A C 1
ATOM 2531 O O . VAL A 1 330 ? 11.698 -17.129 -15.670 1.00 90.56 330 VAL A O 1
ATOM 2534 N N . ALA A 1 331 ? 10.375 -17.632 -17.413 1.00 87.50 331 ALA A N 1
ATOM 2535 C CA . ALA A 1 331 ? 10.243 -19.050 -17.092 1.00 87.50 331 ALA A CA 1
ATOM 2536 C C . ALA A 1 331 ? 11.601 -19.776 -17.079 1.00 87.50 331 ALA A C 1
ATOM 2538 O O . ALA A 1 331 ? 11.877 -20.550 -16.163 1.00 87.50 331 ALA A O 1
ATOM 2539 N N . GLU A 1 332 ? 12.482 -19.496 -18.045 1.00 88.06 332 GLU A N 1
ATOM 2540 C CA . GLU A 1 332 ? 13.848 -20.034 -18.058 1.00 88.06 332 GLU A CA 1
ATOM 2541 C C . GLU A 1 332 ? 14.682 -19.540 -16.876 1.00 88.06 332 GLU A C 1
ATOM 2543 O O . GLU A 1 332 ? 15.410 -20.329 -16.272 1.00 88.06 332 GLU A O 1
ATOM 2548 N N . LEU A 1 333 ? 14.597 -18.247 -16.543 1.00 88.69 333 LEU A N 1
ATOM 2549 C CA . LEU A 1 333 ? 15.326 -17.672 -15.411 1.00 88.69 333 LEU A CA 1
ATOM 2550 C C . LEU A 1 333 ? 14.898 -18.320 -14.092 1.00 88.69 333 LEU A C 1
ATOM 2552 O O . LEU A 1 333 ? 15.750 -18.738 -13.308 1.00 88.69 333 LEU A O 1
ATOM 2556 N N . LEU A 1 334 ? 13.591 -18.484 -13.883 1.00 85.81 334 LEU A N 1
ATOM 2557 C CA . LEU A 1 334 ? 13.046 -19.177 -12.717 1.00 85.81 334 LEU A CA 1
ATOM 2558 C C . LEU A 1 334 ? 13.427 -20.662 -12.702 1.00 85.81 334 LEU A C 1
ATOM 2560 O O . LEU A 1 334 ? 13.758 -21.196 -11.646 1.00 85.81 334 LEU A O 1
ATOM 2564 N N . GLY A 1 335 ? 13.479 -21.319 -13.864 1.00 81.38 335 GLY A N 1
ATOM 2565 C CA . GLY A 1 335 ? 13.926 -22.709 -13.992 1.00 81.38 335 GLY A CA 1
ATOM 2566 C C . GLY A 1 335 ? 15.384 -22.944 -13.571 1.00 81.38 335 GLY A C 1
ATOM 2567 O O . GLY A 1 335 ? 15.744 -24.063 -13.205 1.00 81.38 335 GLY A O 1
ATOM 2568 N N . ARG A 1 336 ? 16.230 -21.901 -13.568 1.00 79.56 336 ARG A N 1
ATOM 2569 C CA . ARG A 1 336 ? 17.629 -21.973 -13.098 1.00 79.56 336 ARG A CA 1
ATOM 2570 C C . ARG A 1 336 ? 17.757 -21.958 -11.575 1.00 79.56 336 ARG A C 1
ATOM 2572 O O . ARG A 1 336 ? 18.840 -22.251 -11.056 1.00 79.56 336 ARG A O 1
ATOM 2579 N N . LEU A 1 337 ? 16.695 -21.635 -10.837 1.00 70.50 337 LEU A N 1
ATOM 2580 C CA . LEU A 1 337 ? 16.710 -21.715 -9.381 1.00 70.50 337 LEU A CA 1
ATOM 2581 C C . LEU A 1 337 ? 16.920 -23.178 -8.964 1.00 70.50 337 LEU A C 1
ATOM 2583 O O . LEU A 1 337 ? 16.037 -24.020 -9.115 1.00 70.50 337 LEU A O 1
ATOM 2587 N N . ARG A 1 338 ? 18.097 -23.495 -8.399 1.00 59.12 338 ARG A N 1
ATOM 2588 C CA . ARG A 1 338 ? 18.306 -24.784 -7.719 1.00 59.12 338 ARG A CA 1
ATOM 2589 C C . ARG A 1 338 ? 17.188 -24.970 -6.696 1.00 59.12 338 ARG A C 1
ATOM 2591 O O . ARG A 1 338 ? 17.037 -24.108 -5.822 1.00 59.12 338 ARG A O 1
ATOM 2598 N N . LYS A 1 339 ? 16.449 -26.081 -6.803 1.00 57.56 339 LYS A N 1
ATOM 2599 C CA . LYS A 1 339 ? 15.458 -26.488 -5.802 1.00 57.56 339 LYS A CA 1
ATOM 2600 C C . LYS A 1 339 ? 16.147 -26.483 -4.442 1.00 57.56 339 LYS A C 1
ATOM 2602 O O . LYS A 1 339 ? 17.121 -27.208 -4.237 1.00 57.56 339 LYS A O 1
ATOM 2607 N N . THR A 1 340 ? 15.694 -25.611 -3.549 1.00 51.44 340 THR A N 1
ATOM 2608 C CA . THR A 1 340 ? 16.153 -25.633 -2.163 1.00 51.44 340 THR A CA 1
ATOM 2609 C C . THR A 1 340 ? 15.759 -26.996 -1.588 1.00 51.44 340 THR A C 1
ATOM 2611 O O . THR A 1 340 ? 14.606 -27.395 -1.757 1.00 51.44 340 THR A O 1
ATOM 2614 N N . PRO A 1 341 ? 16.682 -27.743 -0.959 1.00 49.38 341 PRO A N 1
ATOM 2615 C CA . PRO A 1 341 ? 16.342 -29.010 -0.336 1.00 49.38 341 PRO A CA 1
ATOM 2616 C C . PRO A 1 341 ? 15.208 -28.828 0.673 1.00 49.38 341 PRO A C 1
ATOM 2618 O O . PRO A 1 341 ? 15.180 -27.863 1.435 1.00 49.38 341 PRO A O 1
ATOM 2621 N N . THR A 1 342 ? 14.282 -29.771 0.693 1.00 48.00 342 THR A N 1
ATOM 2622 C CA . THR A 1 342 ? 13.016 -29.694 1.438 1.00 48.00 342 THR A CA 1
ATOM 2623 C C . THR A 1 342 ? 13.219 -29.642 2.943 1.00 48.00 342 THR A C 1
ATOM 2625 O O . THR A 1 342 ? 12.475 -28.971 3.651 1.00 48.00 342 THR A O 1
ATOM 2628 N N . TRP A 1 343 ? 14.296 -30.266 3.422 1.00 50.12 343 TRP A N 1
ATOM 2629 C CA . TRP A 1 343 ? 14.733 -30.219 4.815 1.00 50.12 343 TRP A CA 1
ATOM 2630 C C . TRP A 1 343 ? 15.182 -28.821 5.271 1.00 50.12 343 TRP A C 1
ATOM 2632 O O . TRP A 1 343 ? 15.172 -28.547 6.468 1.00 50.12 343 TRP A O 1
ATOM 2642 N N . ALA A 1 344 ? 15.558 -27.931 4.344 1.00 50.09 344 ALA A N 1
ATOM 2643 C CA . ALA A 1 344 ? 15.970 -26.560 4.645 1.00 50.09 344 ALA A CA 1
ATOM 2644 C C . ALA A 1 344 ? 14.787 -25.571 4.676 1.00 50.09 344 ALA A C 1
ATOM 2646 O O . ALA A 1 344 ? 14.956 -24.417 5.075 1.00 50.09 344 ALA A O 1
ATOM 2647 N N . MET A 1 345 ? 13.580 -25.999 4.281 1.00 54.56 345 MET A N 1
ATOM 2648 C CA . MET A 1 345 ? 12.372 -25.181 4.397 1.00 54.56 345 MET A CA 1
ATOM 2649 C C . MET A 1 345 ? 11.824 -25.262 5.826 1.00 54.56 345 MET A C 1
ATOM 2651 O O . MET A 1 345 ? 11.397 -26.318 6.291 1.00 54.56 345 MET A O 1
ATOM 2655 N N . ARG A 1 346 ? 11.797 -24.128 6.536 1.00 54.38 346 ARG A N 1
ATOM 2656 C CA . ARG A 1 346 ? 11.105 -24.031 7.830 1.00 54.38 346 ARG A CA 1
ATOM 2657 C C . ARG A 1 346 ? 9.616 -24.336 7.637 1.00 54.38 346 ARG A C 1
ATOM 2659 O O . ARG A 1 346 ? 8.970 -23.747 6.773 1.00 54.38 346 ARG A O 1
ATOM 2666 N N . LYS A 1 347 ? 9.061 -25.226 8.469 1.00 55.66 347 LYS A N 1
ATOM 2667 C CA . LYS A 1 347 ? 7.609 -25.439 8.549 1.00 55.66 347 LYS A CA 1
ATOM 2668 C C . LYS A 1 347 ? 6.962 -24.157 9.064 1.00 55.66 347 LYS A C 1
ATOM 2670 O O . LYS A 1 347 ? 7.069 -23.843 10.244 1.00 55.66 347 LYS A O 1
ATOM 2675 N N . THR A 1 348 ? 6.321 -23.422 8.169 1.00 56.38 348 THR A N 1
ATOM 2676 C CA . THR A 1 348 ? 5.518 -22.248 8.508 1.00 56.38 348 THR A CA 1
ATOM 2677 C C . THR A 1 348 ? 4.036 -22.627 8.542 1.00 56.38 348 THR A C 1
ATOM 2679 O O . THR A 1 348 ? 3.631 -23.522 7.790 1.00 56.38 348 THR A O 1
ATOM 2682 N N . PRO A 1 349 ? 3.238 -22.007 9.429 1.00 58.72 349 PRO A N 1
ATOM 2683 C CA . PRO A 1 349 ? 1.809 -22.284 9.548 1.00 58.72 349 PRO A CA 1
ATOM 2684 C C . PRO A 1 349 ? 1.073 -22.093 8.214 1.00 58.72 349 PRO A C 1
ATOM 2686 O O . PRO A 1 349 ? 1.495 -21.314 7.357 1.00 58.72 349 PRO A O 1
ATOM 2689 N N . ASP A 1 350 ? -0.003 -22.856 8.024 1.00 66.12 350 ASP A N 1
ATOM 2690 C CA . ASP A 1 350 ? -0.807 -22.812 6.801 1.00 66.12 350 ASP A CA 1
ATOM 2691 C C . ASP A 1 350 ? -1.616 -21.509 6.773 1.00 66.12 350 ASP A C 1
ATOM 2693 O O . ASP A 1 350 ? -2.317 -21.183 7.734 1.00 66.12 350 ASP A O 1
ATOM 2697 N N . VAL A 1 351 ? -1.498 -20.749 5.685 1.00 70.69 351 VAL A N 1
ATOM 2698 C CA . VAL A 1 351 ? -2.248 -19.507 5.472 1.00 70.69 351 VAL A CA 1
ATOM 2699 C C . VAL A 1 351 ? -3.292 -19.796 4.409 1.00 70.69 351 VAL A C 1
ATOM 2701 O O . VAL A 1 351 ? -2.959 -20.225 3.310 1.00 70.69 351 VAL A O 1
ATOM 2704 N N . ARG A 1 352 ? -4.569 -19.576 4.726 1.00 79.19 352 ARG A N 1
ATOM 2705 C CA . ARG A 1 352 ? -5.649 -19.765 3.755 1.00 79.19 352 ARG A CA 1
ATOM 2706 C C . ARG A 1 352 ? -5.543 -18.711 2.647 1.00 79.19 352 ARG A C 1
ATOM 2708 O O . ARG A 1 352 ? -5.631 -17.526 2.949 1.00 79.19 352 ARG A O 1
ATOM 2715 N N . THR A 1 353 ? -5.466 -19.154 1.391 1.00 83.94 353 THR A N 1
ATOM 2716 C CA . THR A 1 353 ? -5.605 -18.282 0.215 1.00 83.94 353 THR A CA 1
ATOM 2717 C C . THR A 1 353 ? -7.035 -17.752 0.094 1.00 83.94 353 THR A C 1
ATOM 2719 O O . THR A 1 353 ? -8.003 -18.525 0.001 1.00 83.94 353 THR A O 1
ATOM 2722 N N . GLU A 1 354 ? -7.160 -16.434 0.043 1.00 82.94 354 GLU A N 1
ATOM 2723 C CA . GLU A 1 354 ? -8.390 -15.684 -0.176 1.00 82.94 354 GLU A CA 1
ATOM 2724 C C . GLU A 1 354 ? -8.135 -14.600 -1.228 1.00 82.94 354 GLU A C 1
ATOM 2726 O O . GLU A 1 354 ? -7.130 -13.897 -1.168 1.00 82.94 354 GLU A O 1
ATOM 2731 N N . VAL A 1 355 ? -9.032 -14.504 -2.210 1.00 86.00 355 VAL A N 1
ATOM 2732 C CA . VAL A 1 355 ? -8.993 -13.482 -3.260 1.00 86.00 355 VAL A CA 1
ATOM 2733 C C . VAL A 1 355 ? -10.341 -12.783 -3.261 1.00 86.00 355 VAL A C 1
ATOM 2735 O O . VAL A 1 355 ? -11.358 -13.417 -3.550 1.00 86.00 355 VAL A O 1
ATOM 2738 N N . VAL A 1 356 ? -10.351 -11.498 -2.930 1.00 82.56 356 VAL A N 1
ATOM 2739 C CA . VAL A 1 356 ? -11.556 -10.666 -2.930 1.00 82.56 356 VAL A CA 1
ATOM 2740 C C . VAL A 1 356 ? -11.463 -9.720 -4.112 1.00 82.56 356 VAL A C 1
ATOM 2742 O O . VAL A 1 356 ? -10.466 -9.027 -4.281 1.00 82.56 356 VAL A O 1
ATOM 2745 N N . VAL A 1 357 ? -12.495 -9.715 -4.949 1.00 86.00 357 VAL A N 1
ATOM 2746 C CA . VAL A 1 357 ? -12.605 -8.772 -6.059 1.00 86.00 357 VAL A CA 1
ATOM 2747 C C . VAL A 1 357 ? -13.718 -7.797 -5.708 1.00 86.00 357 VAL A C 1
ATOM 2749 O O . VAL A 1 357 ? -14.879 -8.190 -5.609 1.00 86.00 357 VAL A O 1
ATOM 2752 N N . ASP A 1 358 ? -13.352 -6.539 -5.498 1.00 78.06 358 ASP A N 1
ATOM 2753 C CA . ASP A 1 358 ? -14.254 -5.468 -5.106 1.00 78.06 358 ASP A CA 1
ATOM 2754 C C . ASP A 1 358 ? -14.331 -4.414 -6.214 1.00 78.06 358 ASP A C 1
ATOM 2756 O O . ASP A 1 358 ? -13.333 -3.831 -6.640 1.00 78.06 358 ASP A O 1
ATOM 2760 N N . ASN A 1 359 ? -15.545 -4.175 -6.698 1.00 83.94 359 ASN A N 1
ATOM 2761 C CA . ASN A 1 359 ? -15.816 -3.206 -7.754 1.00 83.94 359 ASN A CA 1
ATOM 2762 C C . ASN A 1 359 ? -16.615 -1.984 -7.266 1.00 83.94 359 ASN A C 1
ATOM 2764 O O . ASN A 1 359 ? -17.011 -1.139 -8.077 1.00 83.94 359 ASN A O 1
ATOM 2768 N N . ALA A 1 360 ? -16.875 -1.912 -5.957 1.00 71.75 360 ALA A N 1
ATOM 2769 C CA . ALA A 1 360 ? -17.539 -0.812 -5.268 1.00 71.75 360 ALA A CA 1
ATOM 2770 C C . ALA A 1 360 ? -16.529 0.169 -4.655 1.00 71.75 360 ALA A C 1
ATOM 2772 O O . ALA A 1 360 ? -16.807 1.363 -4.606 1.00 71.75 360 ALA A O 1
ATOM 2773 N N . VAL A 1 361 ? -15.347 -0.318 -4.258 1.00 62.94 361 VAL A N 1
ATOM 2774 C CA . VAL A 1 361 ? -14.279 0.483 -3.627 1.00 62.94 361 VAL A CA 1
ATOM 2775 C C . VAL A 1 361 ? -13.762 1.613 -4.512 1.00 62.94 361 VAL A C 1
ATOM 2777 O O . VAL A 1 361 ? -13.328 2.637 -4.000 1.00 62.94 361 VAL A O 1
ATOM 2780 N N . SER A 1 362 ? -13.785 1.443 -5.834 1.00 68.38 362 SER A N 1
ATOM 2781 C CA . SER A 1 362 ? -13.340 2.476 -6.762 1.00 68.38 362 SER A CA 1
ATOM 2782 C C . SER A 1 362 ? -14.333 2.678 -7.900 1.00 68.38 362 SER A C 1
ATOM 2784 O O . SER A 1 362 ? -14.850 1.737 -8.511 1.00 68.38 362 SER A O 1
ATOM 2786 N N . ARG A 1 363 ? -14.562 3.948 -8.248 1.00 76.12 363 ARG A N 1
ATOM 2787 C CA . ARG A 1 363 ? -15.330 4.313 -9.447 1.00 76.12 363 ARG A CA 1
ATOM 2788 C C . ARG A 1 363 ? -14.601 3.976 -10.746 1.00 76.12 363 ARG A C 1
ATOM 2790 O O . ARG A 1 363 ? -15.256 3.769 -11.760 1.00 76.12 363 ARG A O 1
ATOM 2797 N N . HIS A 1 364 ? -13.272 3.897 -10.711 1.00 80.38 364 HIS A N 1
ATOM 2798 C CA . HIS A 1 364 ? -12.431 3.856 -11.910 1.00 80.38 364 HIS A CA 1
ATOM 2799 C C . HIS A 1 364 ? -11.629 2.562 -12.080 1.00 80.38 364 HIS A C 1
ATOM 2801 O O . HIS A 1 364 ? -11.017 2.359 -13.132 1.00 80.38 364 HIS A O 1
ATOM 2807 N N . PHE A 1 365 ? -11.589 1.715 -11.055 1.00 85.50 365 PHE A N 1
ATOM 2808 C CA . PHE A 1 365 ? -10.788 0.495 -11.033 1.00 85.50 365 PHE A CA 1
ATOM 2809 C C . PHE A 1 365 ? -11.592 -0.654 -10.439 1.00 85.50 365 PHE A C 1
ATOM 2811 O O . PHE A 1 365 ? -12.442 -0.448 -9.574 1.00 85.50 365 PHE A O 1
ATOM 2818 N N . THR A 1 366 ? -11.283 -1.867 -10.879 1.00 89.75 366 THR A N 1
ATOM 2819 C CA . THR A 1 366 ? -11.625 -3.073 -10.127 1.00 89.75 366 THR A CA 1
ATOM 2820 C C . THR A 1 366 ? -10.491 -3.327 -9.145 1.00 89.75 366 THR A C 1
ATOM 2822 O O . THR A 1 366 ? -9.326 -3.270 -9.532 1.00 89.75 366 THR A O 1
ATOM 2825 N N . VAL A 1 367 ? -10.804 -3.568 -7.877 1.00 85.06 367 VAL A N 1
ATOM 2826 C CA . VAL A 1 367 ? -9.807 -3.796 -6.826 1.00 85.06 367 VAL A CA 1
ATOM 2827 C C . VAL A 1 367 ? -9.730 -5.289 -6.535 1.00 85.06 367 VAL A C 1
ATOM 2829 O O . VAL A 1 367 ? -10.749 -5.936 -6.316 1.00 85.06 367 VAL A O 1
ATOM 2832 N N . VAL A 1 368 ? -8.525 -5.849 -6.569 1.00 87.06 368 VAL A N 1
ATOM 2833 C CA . VAL A 1 368 ? -8.262 -7.259 -6.275 1.00 87.06 368 VAL A CA 1
ATOM 2834 C C . VAL A 1 368 ? -7.385 -7.339 -5.034 1.00 87.06 368 VAL A C 1
ATOM 2836 O O . VAL A 1 368 ? -6.201 -7.011 -5.099 1.00 87.06 368 VAL A O 1
ATOM 2839 N N . ASP A 1 369 ? -7.959 -7.804 -3.929 1.00 83.44 369 ASP A N 1
ATOM 2840 C CA . ASP A 1 369 ? -7.238 -8.106 -2.696 1.00 83.44 369 ASP A CA 1
ATOM 2841 C C . ASP A 1 369 ? -6.840 -9.585 -2.693 1.00 83.44 369 ASP A C 1
ATOM 2843 O O . ASP A 1 369 ? -7.683 -10.476 -2.829 1.00 83.44 369 ASP A O 1
ATOM 2847 N N . VAL A 1 370 ? -5.556 -9.860 -2.496 1.00 85.19 370 VAL A N 1
ATOM 2848 C CA . VAL A 1 370 ? -4.996 -11.207 -2.408 1.00 85.19 370 VAL A CA 1
ATOM 2849 C C . VAL A 1 370 ? -4.381 -11.406 -1.032 1.00 85.19 370 VAL A C 1
ATOM 2851 O O . VAL A 1 370 ? -3.396 -10.769 -0.666 1.00 85.19 370 VAL A O 1
ATOM 2854 N N . PHE A 1 371 ? -4.935 -12.355 -0.284 1.00 82.62 371 PHE A N 1
ATOM 2855 C CA . PHE A 1 371 ? -4.384 -12.816 0.979 1.00 82.62 371 PHE A CA 1
ATOM 2856 C C . PHE A 1 371 ? -3.908 -14.246 0.829 1.00 82.62 371 PHE A C 1
ATOM 2858 O O . PHE A 1 371 ? -4.718 -15.157 0.675 1.00 82.62 371 PHE A O 1
ATOM 2865 N N . THR A 1 372 ? -2.604 -14.475 0.898 1.00 84.50 372 THR A N 1
ATOM 2866 C CA . THR A 1 372 ? -2.069 -15.834 0.778 1.00 84.50 372 THR A CA 1
ATOM 2867 C C . THR A 1 372 ? -0.749 -15.975 1.508 1.00 84.50 372 THR A C 1
ATOM 2869 O O . THR A 1 372 ? -0.237 -15.015 2.083 1.00 84.50 372 THR A O 1
ATOM 2872 N N . LYS A 1 373 ? -0.205 -17.188 1.539 1.00 83.38 373 LYS A N 1
ATOM 2873 C CA . LYS A 1 373 ? 1.124 -17.423 2.086 1.00 83.38 373 LYS A CA 1
ATOM 2874 C C . LYS A 1 373 ? 2.181 -16.674 1.266 1.00 83.38 373 LYS A C 1
ATOM 2876 O O . LYS A 1 373 ? 2.278 -16.886 0.059 1.00 83.38 373 LYS A O 1
ATOM 2881 N N . ASP A 1 374 ? 2.988 -15.847 1.927 1.00 80.19 374 ASP A N 1
ATOM 2882 C CA . ASP A 1 374 ? 4.138 -15.209 1.287 1.00 80.19 374 ASP A CA 1
ATOM 2883 C C . ASP A 1 374 ? 5.186 -16.262 0.902 1.00 80.19 374 ASP A C 1
ATOM 2885 O O . ASP A 1 374 ? 5.482 -17.201 1.655 1.00 80.19 374 ASP A O 1
ATOM 2889 N N . ARG A 1 375 ? 5.723 -16.106 -0.305 1.00 82.81 375 ARG A N 1
ATOM 2890 C CA . ARG A 1 375 ? 6.720 -16.991 -0.902 1.00 82.81 375 ARG A CA 1
ATOM 2891 C C . ARG A 1 375 ? 7.444 -16.288 -2.040 1.00 82.81 375 ARG A C 1
ATOM 2893 O O . ARG A 1 375 ? 6.936 -15.366 -2.678 1.00 82.81 375 ARG A O 1
ATOM 2900 N N . LEU A 1 376 ? 8.643 -16.782 -2.336 1.00 83.19 376 LEU A N 1
ATOM 2901 C CA . LEU A 1 376 ? 9.426 -16.292 -3.463 1.00 83.19 376 LEU A CA 1
ATOM 2902 C C . LEU A 1 376 ? 8.627 -16.449 -4.767 1.00 83.19 376 LEU A C 1
ATOM 2904 O O . LEU A 1 376 ? 8.163 -17.540 -5.081 1.00 83.19 376 LEU A O 1
ATOM 2908 N N . GLY A 1 377 ? 8.491 -15.362 -5.526 1.00 85.56 377 GLY A N 1
ATOM 2909 C CA . GLY A 1 377 ? 7.746 -15.363 -6.786 1.00 85.56 377 GLY A CA 1
ATOM 2910 C C . GLY A 1 377 ? 6.234 -15.176 -6.655 1.00 85.56 377 GLY A C 1
ATOM 2911 O O . GLY A 1 377 ? 5.558 -15.193 -7.679 1.00 85.56 377 GLY A O 1
ATOM 2912 N N . LEU A 1 378 ? 5.695 -14.929 -5.454 1.00 87.75 378 LEU A N 1
ATOM 2913 C CA . LEU A 1 378 ? 4.262 -14.674 -5.283 1.00 87.75 378 LEU A CA 1
ATOM 2914 C C . LEU A 1 378 ? 3.765 -13.504 -6.150 1.00 87.75 378 LEU A C 1
ATOM 2916 O O . LEU A 1 378 ? 2.822 -13.678 -6.920 1.00 87.75 378 LEU A O 1
ATOM 2920 N N . LEU A 1 379 ? 4.433 -12.346 -6.084 1.00 89.75 379 LEU A N 1
ATOM 2921 C CA . LEU A 1 379 ? 4.062 -11.176 -6.887 1.00 89.75 379 LEU A CA 1
ATOM 2922 C C . LEU A 1 379 ? 4.094 -11.478 -8.393 1.00 89.75 379 LEU A C 1
ATOM 2924 O O . LEU A 1 379 ? 3.231 -11.013 -9.131 1.00 89.75 379 LEU A O 1
ATOM 2928 N N . TYR A 1 380 ? 5.051 -12.295 -8.846 1.00 91.12 380 TYR A N 1
ATOM 2929 C CA . TYR A 1 380 ? 5.115 -12.736 -10.239 1.00 91.12 380 TYR A CA 1
ATOM 2930 C C . TYR A 1 380 ? 3.900 -13.579 -10.618 1.00 91.12 380 TYR A C 1
ATOM 2932 O O . TYR A 1 380 ? 3.287 -13.331 -11.654 1.00 91.12 380 TYR A O 1
ATOM 2940 N N . ASP A 1 381 ? 3.533 -14.556 -9.788 1.00 90.19 381 ASP A N 1
ATOM 2941 C CA . ASP A 1 381 ? 2.384 -15.415 -10.061 1.00 90.19 381 ASP A CA 1
ATOM 2942 C C . ASP A 1 381 ? 1.075 -14.619 -10.102 1.00 90.19 381 ASP A C 1
ATOM 2944 O O . ASP A 1 381 ? 0.271 -14.847 -11.007 1.00 90.19 381 ASP A O 1
ATOM 2948 N N . ILE A 1 382 ? 0.887 -13.656 -9.190 1.00 91.75 382 ILE A N 1
ATOM 2949 C CA . ILE A 1 382 ? -0.293 -12.780 -9.184 1.00 91.75 382 ILE A CA 1
ATOM 2950 C C . ILE A 1 382 ? -0.297 -11.866 -10.415 1.00 91.75 382 ILE A C 1
ATOM 2952 O O . ILE A 1 382 ? -1.271 -11.855 -11.165 1.00 91.75 382 ILE A O 1
ATOM 2956 N N . ALA A 1 383 ? 0.793 -11.133 -10.666 1.00 92.19 383 ALA A N 1
ATOM 2957 C CA . ALA A 1 383 ? 0.878 -10.191 -11.782 1.00 92.19 383 ALA A CA 1
ATOM 2958 C C . ALA A 1 383 ? 0.734 -10.893 -13.142 1.00 92.19 383 ALA A C 1
ATOM 2960 O O . ALA A 1 383 ? 0.046 -10.390 -14.029 1.00 92.19 383 ALA A O 1
ATOM 2961 N N . ARG A 1 384 ? 1.325 -12.086 -13.304 1.00 91.31 384 ARG A N 1
ATOM 2962 C CA . ARG A 1 384 ? 1.159 -12.913 -14.508 1.00 91.31 384 ARG A CA 1
ATOM 2963 C C . ARG A 1 384 ? -0.286 -13.368 -14.674 1.00 91.31 384 ARG A C 1
ATOM 2965 O O . ARG A 1 384 ? -0.785 -13.365 -15.794 1.00 91.31 384 ARG A O 1
ATOM 2972 N N . ALA A 1 385 ? -0.943 -13.780 -13.591 1.00 91.19 385 ALA A N 1
ATOM 2973 C CA . ALA A 1 385 ? -2.328 -14.229 -13.649 1.00 91.19 385 ALA A CA 1
ATOM 2974 C C . ALA A 1 385 ? -3.277 -13.079 -14.016 1.00 91.19 385 ALA A C 1
ATOM 2976 O O . ALA A 1 385 ? -4.090 -13.240 -14.917 1.00 91.19 385 ALA A O 1
ATOM 2977 N N . LEU A 1 386 ? -3.109 -11.898 -13.413 1.00 92.50 386 LEU A N 1
ATOM 2978 C CA . LEU A 1 386 ? -3.857 -10.695 -13.795 1.00 92.50 386 LEU A CA 1
ATOM 2979 C C . LEU A 1 386 ? -3.622 -10.330 -15.268 1.00 92.50 386 LEU A C 1
ATOM 2981 O O . LEU A 1 386 ? -4.573 -10.078 -16.004 1.00 92.50 386 LEU A O 1
ATOM 2985 N N . HIS A 1 387 ? -2.371 -10.378 -15.727 1.00 91.75 387 HIS A N 1
ATOM 2986 C CA . HIS A 1 387 ? -2.051 -10.100 -17.123 1.00 91.75 387 HIS A CA 1
ATOM 2987 C C . HIS A 1 387 ? -2.694 -11.106 -18.094 1.00 91.75 387 HIS A C 1
ATOM 2989 O O . HIS A 1 387 ? -3.212 -10.702 -19.133 1.00 91.75 387 HIS A O 1
ATOM 2995 N N . ALA A 1 388 ? -2.719 -12.398 -17.749 1.00 89.94 388 ALA A N 1
ATOM 2996 C CA . ALA A 1 388 ? -3.361 -13.439 -18.556 1.00 89.94 388 ALA A CA 1
ATOM 2997 C C . ALA A 1 388 ? -4.886 -13.251 -18.690 1.00 89.94 388 ALA A C 1
ATOM 2999 O O . ALA A 1 388 ? -5.477 -13.720 -19.659 1.00 89.94 388 ALA A O 1
ATOM 3000 N N . GLU A 1 389 ? -5.509 -12.531 -17.756 1.00 90.44 389 GLU A N 1
ATOM 3001 C CA . GLU A 1 389 ? -6.929 -12.148 -17.781 1.00 90.44 389 GLU A CA 1
ATOM 3002 C C . GLU A 1 389 ? -7.198 -10.860 -18.589 1.00 90.44 389 GLU A C 1
ATOM 3004 O O . GLU A 1 389 ? -8.313 -10.322 -18.570 1.00 90.44 389 GLU A O 1
ATOM 3009 N N . GLY A 1 390 ? -6.177 -10.343 -19.284 1.00 90.25 390 GLY A N 1
ATOM 3010 C CA . GLY A 1 390 ? -6.248 -9.087 -20.033 1.00 90.25 390 GLY A CA 1
ATOM 3011 C C . GLY A 1 390 ? -6.351 -7.865 -19.120 1.00 90.25 390 GLY A C 1
ATOM 3012 O O . GLY A 1 390 ? -6.970 -6.867 -19.490 1.00 90.25 390 GLY A O 1
ATOM 3013 N N . LEU A 1 391 ? -5.815 -7.953 -17.897 1.00 92.31 391 LEU A N 1
ATOM 3014 C CA . LEU A 1 391 ? -5.856 -6.865 -16.924 1.00 92.31 391 LEU A CA 1
ATOM 3015 C C . LEU A 1 391 ? -4.505 -6.159 -16.833 1.00 92.31 391 LEU A C 1
ATOM 3017 O O . LEU A 1 391 ? -3.447 -6.788 -16.763 1.00 92.31 391 LEU A O 1
ATOM 3021 N N . SER A 1 392 ? -4.561 -4.831 -16.806 1.00 88.31 392 SER A N 1
ATOM 3022 C CA . SER A 1 392 ? -3.429 -3.958 -16.516 1.00 88.31 392 SER A CA 1
ATOM 3023 C C . SER A 1 392 ? -3.526 -3.442 -15.084 1.00 88.31 392 SER A C 1
ATOM 3025 O O . SER A 1 392 ? -4.611 -3.091 -14.616 1.00 88.31 392 SER A O 1
ATOM 3027 N N . ILE A 1 393 ? -2.392 -3.401 -14.386 1.00 87.94 393 ILE A N 1
ATOM 3028 C CA . ILE A 1 393 ? -2.284 -2.945 -12.998 1.00 87.94 393 ILE A CA 1
ATOM 3029 C C . ILE A 1 393 ? -1.911 -1.464 -13.026 1.00 87.94 393 ILE A C 1
ATOM 3031 O O . ILE A 1 393 ? -0.818 -1.115 -13.454 1.00 87.94 393 ILE A O 1
ATOM 3035 N N . ALA A 1 394 ? -2.813 -0.598 -12.569 1.00 78.19 394 ALA A N 1
ATOM 3036 C CA . ALA A 1 394 ? -2.586 0.849 -12.523 1.00 78.19 394 ALA A CA 1
ATOM 3037 C C . ALA A 1 394 ? -2.008 1.322 -11.179 1.00 78.19 394 ALA A C 1
ATOM 3039 O O . ALA A 1 394 ? -1.306 2.332 -11.103 1.00 78.19 394 ALA A O 1
ATOM 3040 N N . LEU A 1 395 ? -2.337 0.599 -10.109 1.00 74.06 395 LEU A N 1
ATOM 3041 C CA . LEU A 1 395 ? -1.810 0.801 -8.767 1.00 74.06 395 LEU A CA 1
ATOM 3042 C C . LEU A 1 395 ? -1.727 -0.564 -8.082 1.00 74.06 395 LEU A C 1
ATOM 3044 O O . LEU A 1 395 ? -2.635 -1.384 -8.209 1.00 74.06 395 LEU A O 1
ATOM 3048 N N . SER A 1 396 ? -0.659 -0.798 -7.329 1.00 76.75 396 SER A N 1
ATOM 3049 C CA . SER A 1 396 ? -0.557 -1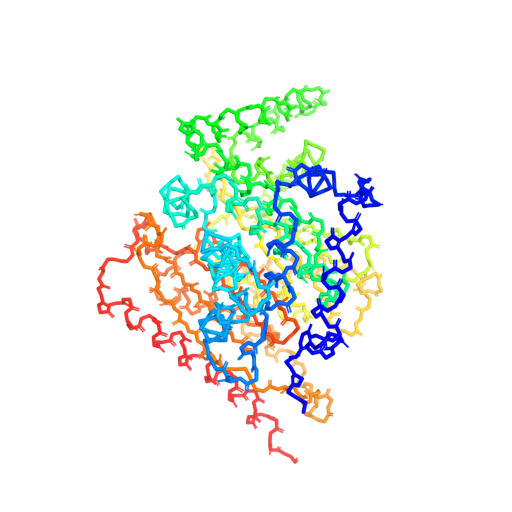.945 -6.432 1.00 76.75 396 SER A CA 1
ATOM 3050 C C . SER A 1 396 ? -0.050 -1.507 -5.070 1.00 76.75 396 SER A C 1
ATOM 3052 O O . SER A 1 396 ? 0.819 -0.643 -4.993 1.00 76.75 396 SER A O 1
ATOM 3054 N N . LYS A 1 397 ? -0.558 -2.128 -4.009 1.00 72.44 397 LYS A N 1
ATOM 3055 C CA . LYS A 1 397 ? -0.013 -2.037 -2.656 1.00 72.44 397 LYS A CA 1
ATOM 3056 C C . LYS A 1 397 ? 0.391 -3.440 -2.231 1.00 72.44 397 LYS A C 1
ATOM 3058 O O . LYS A 1 397 ? -0.467 -4.282 -1.996 1.00 72.44 397 LYS A O 1
ATOM 3063 N N . ILE A 1 398 ? 1.696 -3.687 -2.185 1.00 77.31 398 ILE A N 1
ATOM 3064 C CA . ILE A 1 398 ? 2.267 -4.980 -1.797 1.00 77.31 398 ILE A CA 1
ATOM 3065 C C . ILE A 1 398 ? 2.688 -4.890 -0.338 1.00 77.31 398 ILE A C 1
ATOM 3067 O O . ILE A 1 398 ? 3.424 -3.972 0.035 1.00 77.31 398 ILE A O 1
ATOM 3071 N N . SER A 1 399 ? 2.207 -5.815 0.488 1.00 69.00 399 SER A N 1
ATOM 3072 C CA . SER A 1 399 ? 2.549 -5.844 1.905 1.00 69.00 399 SER A CA 1
ATOM 3073 C C . SER A 1 399 ? 2.679 -7.271 2.400 1.00 69.00 399 SER A C 1
ATOM 3075 O O . SER A 1 399 ? 1.753 -8.073 2.316 1.00 69.00 399 SER A O 1
ATOM 3077 N N . THR A 1 400 ? 3.845 -7.580 2.957 1.00 68.69 400 THR A N 1
ATOM 3078 C CA . THR A 1 400 ? 4.098 -8.864 3.607 1.00 68.69 400 THR A CA 1
ATOM 3079 C C . THR A 1 400 ? 4.160 -8.688 5.116 1.00 68.69 400 THR A C 1
ATOM 3081 O O . THR A 1 400 ? 4.980 -7.925 5.630 1.00 68.69 400 THR A O 1
ATOM 3084 N N . GLU A 1 401 ? 3.349 -9.459 5.833 1.00 62.53 401 GLU A N 1
ATOM 3085 C CA . GLU A 1 401 ? 3.359 -9.546 7.288 1.00 62.53 401 GLU A CA 1
ATOM 3086 C C . GLU A 1 401 ? 3.726 -10.977 7.704 1.00 62.53 401 GLU A C 1
ATOM 3088 O O . GLU A 1 401 ? 2.964 -11.924 7.515 1.00 62.53 401 GLU A O 1
ATOM 3093 N N . GLY A 1 402 ? 4.958 -11.149 8.200 1.00 67.06 402 GLY A N 1
ATOM 3094 C CA . GLY A 1 402 ? 5.613 -12.430 8.512 1.00 67.06 402 GLY A CA 1
ATOM 3095 C C . GLY A 1 402 ? 5.535 -13.494 7.407 1.00 67.06 402 GLY A C 1
ATOM 3096 O O . GLY A 1 402 ? 6.471 -13.598 6.618 1.00 67.06 402 GLY A O 1
ATOM 3097 N N . HIS A 1 403 ? 4.483 -14.324 7.378 1.00 70.56 403 HIS A N 1
ATOM 3098 C CA . HIS A 1 403 ? 4.286 -15.380 6.366 1.00 70.56 403 HIS A CA 1
ATOM 3099 C C . HIS A 1 403 ? 3.032 -15.191 5.510 1.00 70.56 403 HIS A C 1
ATOM 3101 O O . HIS A 1 403 ? 2.716 -16.074 4.713 1.00 70.56 403 HIS A O 1
ATOM 3107 N N . ARG A 1 404 ? 2.295 -14.093 5.682 1.00 75.06 404 ARG A N 1
ATOM 3108 C CA . ARG A 1 404 ? 1.100 -13.774 4.904 1.00 75.06 404 ARG A CA 1
ATOM 3109 C C . ARG A 1 404 ? 1.361 -12.528 4.070 1.00 75.06 404 ARG A C 1
ATOM 3111 O O . ARG A 1 404 ? 1.732 -11.488 4.603 1.00 75.06 404 ARG A O 1
ATOM 3118 N N . ALA A 1 405 ? 1.132 -12.645 2.773 1.00 79.44 405 ALA A N 1
ATOM 3119 C CA . ALA A 1 405 ? 1.015 -11.505 1.884 1.00 79.44 405 ALA A CA 1
ATOM 3120 C C . ALA A 1 405 ? -0.425 -10.980 1.920 1.00 79.44 405 ALA A C 1
ATOM 3122 O O . ALA A 1 405 ? -1.381 -11.762 2.011 1.00 79.44 405 ALA A O 1
ATOM 3123 N N . ALA A 1 406 ? -0.554 -9.662 1.879 1.00 79.56 406 ALA A N 1
ATOM 3124 C CA . ALA A 1 406 ? -1.791 -8.911 1.757 1.00 79.56 406 ALA A CA 1
ATOM 3125 C C . ALA A 1 406 ? -1.580 -7.882 0.644 1.00 79.56 406 ALA A C 1
ATOM 3127 O O . ALA A 1 406 ? -1.209 -6.736 0.900 1.00 79.56 406 ALA A O 1
ATOM 3128 N N . ASP A 1 407 ? -1.778 -8.333 -0.589 1.00 82.06 407 ASP A N 1
ATOM 3129 C CA . ASP A 1 407 ? -1.478 -7.560 -1.786 1.00 82.06 407 ASP A CA 1
ATOM 3130 C C . ASP A 1 407 ? -2.769 -7.028 -2.398 1.00 82.06 407 ASP A C 1
ATOM 3132 O O . ASP A 1 407 ? -3.740 -7.769 -2.545 1.00 82.06 407 ASP A O 1
ATOM 3136 N N . VAL A 1 408 ? -2.782 -5.752 -2.771 1.00 82.44 408 VAL A N 1
ATOM 3137 C CA . VAL A 1 408 ? -3.942 -5.099 -3.382 1.00 82.44 408 VAL A CA 1
ATOM 3138 C C . VAL A 1 408 ? -3.580 -4.562 -4.752 1.00 82.44 408 VAL A C 1
ATOM 3140 O O . VAL A 1 408 ? -2.579 -3.862 -4.896 1.00 82.44 408 VAL A O 1
ATOM 3143 N N . PHE A 1 409 ? -4.412 -4.845 -5.752 1.00 86.00 409 PHE A N 1
ATOM 3144 C CA . PHE A 1 409 ? -4.203 -4.432 -7.138 1.00 86.00 409 PHE A CA 1
ATOM 3145 C C . PHE A 1 409 ? -5.423 -3.685 -7.673 1.00 86.00 409 PHE A C 1
ATOM 3147 O O . PHE A 1 409 ? -6.527 -4.221 -7.706 1.00 86.00 409 PHE A O 1
ATOM 3154 N N . TYR A 1 410 ? -5.213 -2.461 -8.143 1.00 86.06 410 TYR A N 1
ATOM 3155 C CA . TYR A 1 410 ? -6.198 -1.663 -8.863 1.00 86.06 410 TYR A CA 1
ATOM 3156 C C . TYR A 1 410 ? -6.001 -1.931 -10.343 1.00 86.06 410 TYR A C 1
ATOM 3158 O O . TYR A 1 410 ? -4.998 -1.521 -10.938 1.00 86.06 410 TYR A O 1
ATOM 3166 N N . VAL A 1 411 ? -6.953 -2.648 -10.925 1.00 90.81 411 VAL A N 1
ATOM 3167 C CA . VAL A 1 411 ? -6.851 -3.153 -12.285 1.00 90.81 411 VAL A CA 1
ATOM 3168 C C . VAL A 1 411 ? -7.906 -2.556 -13.200 1.00 90.81 411 VAL A C 1
ATOM 3170 O O . VAL A 1 411 ? -9.011 -2.190 -12.786 1.00 90.81 411 VAL A O 1
ATOM 3173 N N . ARG A 1 412 ? -7.534 -2.463 -14.472 1.00 90.94 412 ARG A N 1
ATOM 3174 C CA . ARG A 1 412 ? -8.403 -2.123 -15.598 1.00 90.94 412 ARG A CA 1
ATOM 3175 C C . ARG A 1 412 ? -8.247 -3.175 -16.679 1.00 90.94 412 ARG A C 1
ATOM 3177 O O . ARG A 1 412 ? -7.208 -3.825 -16.765 1.00 90.94 412 ARG A O 1
ATOM 3184 N N . ASP A 1 413 ? -9.272 -3.334 -17.497 1.00 89.94 413 ASP A N 1
ATOM 3185 C CA . ASP A 1 413 ? -9.180 -4.158 -18.692 1.00 89.94 413 ASP A CA 1
ATOM 3186 C C . ASP A 1 413 ? -8.371 -3.472 -19.807 1.00 89.94 413 ASP A C 1
ATOM 3188 O O . ASP A 1 413 ? -7.904 -2.339 -19.673 1.00 89.94 413 ASP A O 1
ATOM 3192 N N . GLU A 1 414 ? -8.212 -4.165 -20.932 1.00 84.06 414 GLU A N 1
ATOM 3193 C CA . GLU A 1 414 ? -7.490 -3.684 -22.117 1.00 84.06 414 GLU A CA 1
ATOM 3194 C C . GLU A 1 414 ? -8.049 -2.376 -22.704 1.00 84.06 414 GLU A C 1
ATOM 3196 O O . GLU A 1 414 ? -7.360 -1.693 -23.459 1.00 84.06 414 GLU A O 1
ATOM 3201 N N . ARG A 1 415 ? -9.293 -2.006 -22.365 1.00 84.88 415 ARG A N 1
ATOM 3202 C CA . ARG A 1 415 ? -9.931 -0.749 -22.786 1.00 84.88 415 ARG A CA 1
ATOM 3203 C C . ARG A 1 415 ? -9.702 0.381 -21.783 1.00 84.88 415 ARG A C 1
ATOM 3205 O O . ARG A 1 415 ? -10.204 1.484 -21.986 1.00 84.88 415 ARG A O 1
ATOM 3212 N N . GLY A 1 416 ? -8.970 0.121 -20.700 1.00 83.31 416 GLY A N 1
ATOM 3213 C CA . GLY A 1 416 ? -8.740 1.076 -19.624 1.00 83.31 416 GLY A CA 1
ATOM 3214 C C . GLY A 1 416 ? -9.961 1.290 -18.726 1.00 83.31 416 GLY A C 1
ATOM 3215 O O . GLY A 1 416 ? -9.997 2.290 -18.008 1.00 83.31 416 GLY A O 1
ATOM 3216 N N . ALA A 1 417 ? -10.944 0.383 -18.748 1.00 87.56 417 ALA A N 1
ATOM 3217 C CA . ALA A 1 417 ? -12.150 0.454 -17.929 1.00 87.56 417 ALA A CA 1
ATOM 3218 C C . ALA A 1 417 ? -12.094 -0.542 -16.762 1.00 87.56 417 ALA A C 1
ATOM 3220 O O . ALA A 1 417 ? -11.390 -1.553 -16.814 1.00 87.56 417 ALA A O 1
ATOM 3221 N N . LYS A 1 418 ? -12.847 -0.269 -15.691 1.00 91.94 418 LYS A N 1
ATOM 3222 C CA . LYS A 1 418 ? -13.080 -1.279 -14.653 1.00 91.94 418 LYS A CA 1
ATOM 3223 C C . LYS A 1 418 ? -13.990 -2.387 -15.189 1.00 91.94 418 LYS A C 1
ATOM 3225 O O . LYS A 1 418 ? -14.789 -2.164 -16.095 1.00 91.94 418 LYS A O 1
ATOM 3230 N N . ILE A 1 419 ? -13.895 -3.577 -14.613 1.00 91.56 419 ILE A N 1
ATOM 3231 C CA . ILE A 1 419 ? -14.731 -4.717 -14.986 1.00 91.56 419 ILE A CA 1
ATOM 3232 C C . ILE A 1 419 ? -16.113 -4.535 -14.357 1.00 91.56 419 ILE A C 1
ATOM 3234 O O . ILE A 1 419 ? -16.234 -4.593 -13.141 1.00 91.56 419 ILE A O 1
ATOM 3238 N N . GLU A 1 420 ? -17.164 -4.332 -15.149 1.00 88.69 420 GLU A N 1
ATOM 3239 C CA . GLU A 1 420 ? -18.539 -4.199 -14.625 1.00 88.69 420 GLU A CA 1
ATOM 3240 C C . GLU A 1 420 ? -19.345 -5.504 -14.669 1.00 88.69 420 GLU A C 1
ATOM 3242 O O . GLU A 1 420 ? -20.336 -5.650 -13.956 1.00 88.69 420 GLU A O 1
ATOM 3247 N N . ASP A 1 421 ? -18.905 -6.468 -15.476 1.00 90.38 421 ASP A N 1
ATOM 3248 C CA . ASP A 1 421 ? -19.568 -7.758 -15.638 1.00 90.38 421 ASP A CA 1
ATOM 3249 C C . ASP A 1 421 ? -19.383 -8.651 -14.396 1.00 90.38 421 ASP A C 1
ATOM 3251 O O . ASP A 1 421 ? -18.264 -9.032 -14.040 1.00 90.38 421 ASP A O 1
ATOM 3255 N N . GLY A 1 422 ? -20.494 -8.992 -13.735 1.00 88.44 422 GLY A N 1
ATOM 3256 C CA . GLY A 1 422 ? -20.497 -9.776 -12.498 1.00 88.44 422 GLY A CA 1
ATOM 3257 C C . GLY A 1 422 ? -19.991 -11.212 -12.658 1.00 88.44 422 GLY A C 1
ATOM 3258 O O . GLY A 1 422 ? -19.330 -11.724 -11.752 1.00 88.44 422 GLY A O 1
ATOM 3259 N N . GLU A 1 423 ? -20.239 -11.854 -13.803 1.00 89.31 423 GLU A N 1
ATOM 3260 C CA . GLU A 1 423 ? -19.732 -13.203 -14.074 1.00 89.31 423 GLU A CA 1
ATOM 3261 C C . GLU A 1 423 ? -18.214 -13.171 -14.262 1.00 89.31 423 GLU A C 1
ATOM 3263 O O . GLU A 1 423 ? -17.499 -13.993 -13.685 1.00 89.31 423 GLU A O 1
ATOM 3268 N N . ARG A 1 424 ? -17.694 -12.174 -14.988 1.00 90.44 424 ARG A N 1
ATOM 3269 C CA . ARG A 1 424 ? -16.252 -11.960 -15.165 1.00 90.44 424 ARG A CA 1
ATOM 3270 C C . ARG A 1 424 ? -15.555 -11.690 -13.832 1.00 90.44 424 ARG A C 1
ATOM 3272 O O . ARG A 1 424 ? -14.484 -12.251 -13.610 1.00 90.44 424 ARG A O 1
ATOM 3279 N N . LEU A 1 425 ? -16.153 -10.896 -12.939 1.00 89.62 425 LEU A N 1
ATOM 3280 C CA . LEU A 1 425 ? -15.617 -10.631 -11.594 1.00 89.62 425 LEU A CA 1
ATOM 3281 C C . LEU A 1 425 ? -15.533 -11.909 -10.743 1.00 89.62 425 LEU A C 1
ATOM 3283 O O . LEU A 1 425 ? -14.483 -12.194 -10.160 1.00 89.62 425 LEU A O 1
ATOM 3287 N N . ALA A 1 426 ? -16.610 -12.701 -10.699 1.00 86.19 426 ALA A N 1
ATOM 3288 C CA . ALA A 1 426 ? -16.628 -13.965 -9.961 1.00 86.19 426 ALA A CA 1
ATOM 3289 C C . ALA A 1 426 ? -15.591 -14.951 -10.522 1.00 86.19 426 ALA A C 1
ATOM 3291 O O . ALA A 1 426 ? -14.807 -15.543 -9.779 1.00 86.19 426 ALA A O 1
ATOM 3292 N N . SER A 1 427 ? -15.527 -15.057 -11.849 1.00 88.38 427 SER A N 1
ATOM 3293 C CA . SER A 1 427 ? -14.607 -15.954 -12.539 1.00 88.38 427 SER A CA 1
ATOM 3294 C C . SER A 1 427 ? -13.135 -15.556 -12.354 1.00 88.38 427 SER A C 1
ATOM 3296 O O . SER A 1 427 ? -12.280 -16.427 -12.188 1.00 88.38 427 SER A O 1
ATOM 3298 N N . LEU A 1 428 ? -12.836 -14.252 -12.308 1.00 89.62 428 LEU A N 1
ATOM 3299 C CA . LEU A 1 428 ? -11.509 -13.722 -11.984 1.00 89.62 428 LEU A CA 1
ATOM 3300 C C . LEU A 1 428 ? -11.065 -14.150 -10.577 1.00 89.62 428 LEU A C 1
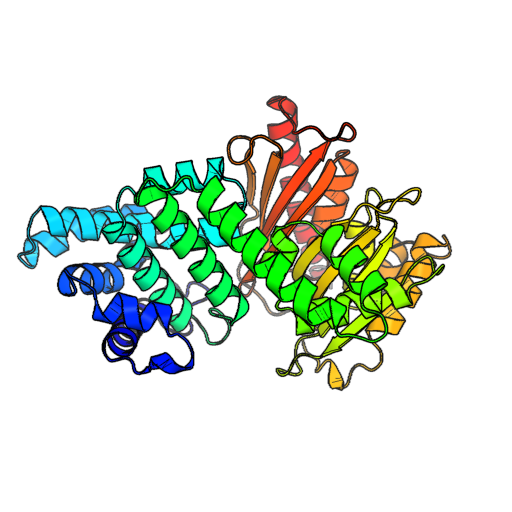ATOM 3302 O O . LEU A 1 428 ? -9.962 -14.675 -10.418 1.00 89.62 428 LEU A O 1
ATOM 3306 N N . SER A 1 429 ? -11.925 -13.969 -9.566 1.00 89.00 429 SER A N 1
ATOM 3307 C CA . SER A 1 429 ? -11.637 -14.380 -8.181 1.00 89.00 429 SER A CA 1
ATOM 3308 C C . SER A 1 429 ? -11.328 -15.879 -8.092 1.00 89.00 429 SER A C 1
ATOM 3310 O O . SER A 1 429 ? -10.311 -16.279 -7.515 1.00 89.00 429 SER A O 1
ATOM 3312 N N . GLU A 1 430 ? -12.164 -16.719 -8.713 1.00 87.81 430 GLU A N 1
ATOM 3313 C CA . GLU A 1 430 ? -11.990 -18.173 -8.698 1.00 87.81 430 GLU A CA 1
ATOM 3314 C C . GLU A 1 430 ? -10.706 -18.620 -9.400 1.00 87.81 430 GLU A C 1
ATOM 3316 O O . GLU A 1 430 ? -9.958 -19.429 -8.841 1.00 87.81 430 GLU A O 1
ATOM 3321 N N . ARG A 1 431 ? -10.409 -18.079 -10.591 1.00 88.19 431 ARG A N 1
ATOM 3322 C CA . ARG A 1 431 ? -9.198 -18.429 -11.347 1.00 88.19 431 ARG A CA 1
ATOM 3323 C C . ARG A 1 431 ? -7.930 -18.017 -10.614 1.00 88.19 431 ARG A C 1
ATOM 3325 O O . ARG A 1 431 ? -7.035 -18.849 -10.454 1.00 88.19 431 ARG A O 1
ATOM 3332 N N . LEU A 1 432 ? -7.870 -16.787 -10.101 1.00 89.00 432 LEU A N 1
ATOM 3333 C CA . LEU A 1 432 ? -6.731 -16.313 -9.311 1.00 89.00 432 LEU A CA 1
ATOM 3334 C C . LEU A 1 432 ? -6.512 -17.194 -8.079 1.00 89.00 432 LEU A C 1
ATOM 3336 O O . LEU A 1 432 ? -5.396 -17.655 -7.830 1.00 89.00 432 LEU A O 1
ATOM 3340 N N . ARG A 1 433 ? -7.582 -17.508 -7.340 1.00 89.06 433 ARG A N 1
ATOM 3341 C CA . ARG A 1 433 ? -7.498 -18.375 -6.162 1.00 89.06 433 ARG A CA 1
ATOM 3342 C C . ARG A 1 433 ? -7.022 -19.783 -6.520 1.00 89.06 433 ARG A C 1
ATOM 3344 O O . ARG A 1 433 ? -6.146 -20.316 -5.841 1.00 89.06 433 ARG A O 1
ATOM 3351 N N . ALA A 1 434 ? -7.570 -20.389 -7.573 1.00 85.75 434 ALA A N 1
ATOM 3352 C CA . ALA A 1 434 ? -7.185 -21.726 -8.018 1.00 85.75 434 ALA A CA 1
ATOM 3353 C C . ALA A 1 434 ? -5.712 -21.786 -8.454 1.00 85.75 434 ALA A C 1
ATOM 3355 O O . ALA A 1 434 ? -5.001 -22.730 -8.099 1.00 85.75 434 ALA A O 1
ATOM 3356 N N . MET A 1 435 ? -5.230 -20.763 -9.166 1.00 84.31 435 MET A N 1
ATOM 3357 C CA . MET A 1 435 ? -3.828 -20.661 -9.576 1.00 84.31 435 MET A CA 1
ATOM 3358 C C . MET A 1 435 ? -2.885 -20.555 -8.377 1.00 84.31 435 MET A C 1
ATOM 3360 O O . MET A 1 435 ? -1.887 -21.275 -8.328 1.00 84.31 435 MET A O 1
ATOM 3364 N N . LEU A 1 436 ? -3.213 -19.718 -7.390 1.00 84.06 436 LEU A N 1
ATOM 3365 C CA . LEU A 1 436 ? -2.393 -19.548 -6.187 1.00 84.06 436 LEU A CA 1
ATOM 3366 C C . LEU A 1 436 ? -2.331 -20.832 -5.350 1.00 84.06 436 LEU A C 1
ATOM 3368 O O . LEU A 1 436 ? -1.243 -21.247 -4.954 1.00 84.06 436 LEU A O 1
ATOM 3372 N N . VAL A 1 437 ? -3.461 -21.525 -5.176 1.00 82.06 437 VAL A N 1
ATOM 3373 C CA . VAL A 1 437 ? -3.501 -22.823 -4.480 1.00 82.06 437 VAL A CA 1
ATOM 3374 C C . VAL A 1 437 ? -2.701 -23.890 -5.239 1.00 82.06 437 VAL A C 1
ATOM 3376 O O . VAL A 1 437 ? -1.972 -24.672 -4.627 1.00 82.06 437 VAL A O 1
ATOM 3379 N N . THR A 1 438 ? -2.793 -23.927 -6.571 1.00 76.44 438 THR A N 1
ATOM 3380 C CA . THR A 1 438 ? -2.048 -24.894 -7.399 1.00 76.44 438 THR A CA 1
ATOM 3381 C C . THR A 1 438 ? -0.538 -24.644 -7.341 1.00 76.44 438 THR A C 1
ATOM 3383 O O . THR A 1 438 ? 0.246 -25.595 -7.256 1.00 76.44 438 THR A O 1
ATOM 3386 N N . ALA A 1 439 ? -0.117 -23.377 -7.340 1.00 69.12 439 ALA A N 1
ATOM 3387 C CA . ALA A 1 439 ? 1.283 -22.996 -7.181 1.00 69.12 439 ALA A CA 1
ATOM 3388 C C . ALA A 1 439 ? 1.830 -23.432 -5.808 1.00 69.12 439 ALA A C 1
ATOM 3390 O O . ALA A 1 439 ? 2.884 -24.065 -5.740 1.00 69.12 439 ALA A O 1
ATOM 3391 N N . GLU A 1 440 ? 1.067 -23.217 -4.730 1.00 65.62 440 GLU A N 1
ATOM 3392 C CA . GLU A 1 440 ? 1.422 -23.691 -3.384 1.00 65.62 440 GLU A CA 1
ATOM 3393 C C . GLU A 1 440 ? 1.523 -25.227 -3.299 1.00 65.62 440 GLU A C 1
ATOM 3395 O O . GLU A 1 440 ? 2.402 -25.772 -2.626 1.00 65.62 440 GLU A O 1
ATOM 3400 N N . GLN A 1 441 ? 0.640 -25.959 -3.986 1.00 63.78 441 GLN A N 1
ATOM 3401 C CA . GLN A 1 441 ? 0.673 -27.426 -4.020 1.00 63.78 441 GLN A CA 1
ATOM 3402 C C . GLN A 1 441 ? 1.839 -27.977 -4.846 1.00 63.78 441 GLN A C 1
ATOM 3404 O O . GLN A 1 441 ? 2.426 -28.991 -4.465 1.00 63.78 441 GLN A O 1
ATOM 3409 N N . SER A 1 442 ? 2.209 -27.309 -5.939 1.00 59.56 442 SER A N 1
ATOM 3410 C CA . SER A 1 442 ? 3.349 -27.694 -6.781 1.00 59.56 442 SER A CA 1
ATOM 3411 C C . SER A 1 442 ? 4.677 -27.561 -6.023 1.00 59.56 442 SER A C 1
ATOM 3413 O O . SER A 1 442 ? 5.552 -28.426 -6.133 1.00 59.56 442 SER A O 1
ATOM 3415 N N . GLU A 1 443 ? 4.805 -26.541 -5.169 1.00 57.62 443 GLU A N 1
ATOM 3416 C CA . GLU A 1 443 ? 5.921 -26.408 -4.223 1.00 57.62 443 GLU A CA 1
ATOM 3417 C C . GLU A 1 443 ? 5.922 -27.528 -3.165 1.00 57.62 443 GLU A C 1
ATOM 3419 O O . GLU A 1 443 ? 6.977 -28.086 -2.860 1.00 57.62 443 GLU A O 1
ATOM 3424 N N . LYS A 1 444 ? 4.748 -27.931 -2.649 1.00 53.28 444 LYS A N 1
ATOM 3425 C CA . LYS A 1 444 ? 4.626 -29.052 -1.691 1.00 53.28 444 LYS A CA 1
ATOM 3426 C C . LYS A 1 444 ? 4.963 -30.415 -2.327 1.00 53.28 444 LYS A C 1
ATOM 3428 O O . LYS A 1 444 ? 5.672 -31.206 -1.710 1.00 53.28 444 LYS A O 1
ATOM 3433 N N . GLN A 1 445 ? 4.501 -30.705 -3.548 1.00 42.31 445 GLN A N 1
ATOM 3434 C CA . GLN A 1 445 ? 4.721 -31.996 -4.230 1.00 42.31 445 GLN A CA 1
ATOM 3435 C C . GLN A 1 445 ? 6.151 -32.176 -4.732 1.00 42.31 445 GLN A C 1
ATOM 3437 O O . GLN A 1 445 ? 6.728 -33.252 -4.577 1.00 42.31 445 GLN A O 1
ATOM 3442 N N . THR A 1 446 ? 6.767 -31.119 -5.266 1.00 45.88 446 THR A N 1
ATOM 3443 C CA . THR A 1 446 ? 8.200 -31.154 -5.593 1.00 45.88 446 THR A CA 1
ATOM 3444 C C . THR A 1 446 ? 9.080 -31.295 -4.352 1.00 45.88 446 THR A C 1
ATOM 3446 O O . THR A 1 446 ? 10.263 -31.610 -4.500 1.00 45.88 446 THR A O 1
ATOM 3449 N N . GLY A 1 447 ? 8.500 -31.119 -3.157 1.00 40.31 447 GLY A N 1
ATOM 3450 C CA . GLY A 1 447 ? 9.161 -31.310 -1.881 1.00 40.31 447 GLY A CA 1
ATOM 3451 C C . GLY A 1 447 ? 8.838 -32.588 -1.088 1.00 40.31 447 GLY A C 1
ATOM 3452 O O . GLY A 1 447 ? 9.468 -32.831 -0.061 1.00 40.31 447 GLY A O 1
ATOM 3453 N N . GLY A 1 448 ? 7.880 -33.404 -1.536 1.00 30.33 448 GLY A N 1
ATOM 3454 C CA . GLY A 1 448 ? 7.435 -34.617 -0.829 1.00 30.33 448 GLY A CA 1
ATOM 3455 C C . GLY A 1 448 ? 7.935 -35.939 -1.421 1.00 30.33 448 GLY A C 1
ATOM 3456 O O . GLY A 1 448 ? 7.622 -36.996 -0.884 1.00 30.33 448 GLY A O 1
ATOM 3457 N N . GLY A 1 449 ? 8.672 -35.892 -2.533 1.00 31.66 449 GLY A N 1
ATOM 3458 C CA . GLY A 1 449 ? 9.207 -37.066 -3.223 1.00 31.66 449 GLY A CA 1
ATOM 3459 C C . GLY A 1 449 ? 10.717 -37.209 -3.049 1.00 31.66 449 GLY A C 1
ATOM 3460 O O . GLY A 1 449 ? 11.447 -36.996 -4.014 1.00 31.66 449 GLY A O 1
ATOM 3461 N N . ALA A 1 450 ? 11.171 -37.517 -1.834 1.00 31.58 450 ALA A N 1
ATOM 3462 C CA . ALA A 1 450 ? 12.475 -38.125 -1.544 1.00 31.58 450 ALA A CA 1
ATOM 3463 C C . ALA A 1 450 ? 12.469 -38.695 -0.122 1.00 31.58 450 ALA A C 1
ATOM 3465 O O . ALA A 1 450 ? 12.288 -37.888 0.820 1.00 31.58 450 ALA A O 1
#

Radius of gyration: 23.1 Å; chains: 1; bounding box: 52×64×64 Å

pLDDT: mean 83.95, std 14.19, range [24.7, 98.19]

Foldseek 3Di:
DPPPPQAPDDLQVLLVQLLVLLVCLLVCVCCVLQVPSSVLSVPQPCSVLLSLLSSQLQVQVVVPPLSLLVSLVVQLVVCVVVPHDPVSSVLSSLLSNCLCPLVCCLQFFDLLDLVLLLVVLVSQVALNSLSSSLSSNVSSQVNRDVPSDDSLVSLSSVSSSVLSNCVRVVNRSCVVLVVVLVVLLVVLLVVLCPDPCSVQLNVQSVQWDSVVSSRDHSVRSSVLSVQQVVCPPPQKDWDWDQDPVLFKIKIKIKHFDDQCPQLLLLLLCLLVQKFFAKKWWTWTDDVPDGIMITMITIIGHPPDRVVVVPDPRVSSRVSSCCCVVVVDHSVVSNVPPDLDALVPDDDDDAWQWFWDWDPPSDPFFTKIWIKGFGDRCPSSLLSVLCSVLQKDFNGKTWHDRPGIITIMTGIDHPVSGYDPDPVSRVVSRVSSRVSRVVVVVVSVVVRPDD

Secondary structure (DSSP, 8-state):
----TT-SS-HHHHHHHHHHHHHHHHHTTTTTT-HHHHHHHHT-S-HHHHHHHHHHTTGGGGG-SSHHHHHHHHHHHHHHHTT--HHHHHHHHHHHHHTTHHHHHHHHS-TT-HHHHHHHHHHH-SHHHHHHHHHHHHHHHHHH-TTTS-HHHHHHHHHHHHHHHHHHTTS-HHHHHHHHHHHHHHHHHHHHHTSTTHHHHHHHHHHS-HHHHHHS-HHHHHHHHHHHHHTTT-SEEEEEEE-TTSSEEEEEEEEE--TTHHHHHHHHHHHTTPEEEEEE--EEEETTEEEEEEEEEEEE-TTS-GGGS--HHHHHHHHHHHHHTTS--HHHHHHTS----GGGS--PPP---EEEEESSS-SS-EEEEEEEE--TTHHHHHHHHHHHTTEEEEEEE--EETTEEEEEEEEEETTS-----HHHHHHHHHHHHHHHHHHHHHHHHTTT--

Sequence (450 aa):
VQHDVYHVYTVDVHSVAAVDRLHELARGDLKSDHPLPCRLAAEMPRPKTLFLALLLHDIGKAFGRDHSVKGAEMAGPIAARLGFSEADQRHVVWLVEEHLSLYHWATRRDTSDTDTLAEIASRVGTAERLRDLYLLTFADLSTTNPGAMTAWKARMFEDLYHRLVAVLEGKRAVDAHEDRVATLRSQARDALELEPDGAALVNFLASMPDRYVLAHPPEVIRAHARLALGRAEAPLLVDGAIQSDGETLVLTVVTNDRPGLLADVAGVLAAERLTVVSADIYSRARDGLPDEAFDLLVVRKPGSNLAEGGDVAGRVQKNLAAVWGGKSTVAELLGRLRKTPTWAMRKTPDVRTEVVVDNAVSRHFTVVDVFTKDRLGLLYDIARALHAEGLSIALSKISTEGHRAADVFYVRDERGAKIEDGERLASLSERLRAMLVTAEQSEKQTGGGA